Protein AF-A0A9K3KE84-F1 (afdb_monomer)

Radius of gyration: 31.52 Å; Cα contacts (8 Å, |Δi|>4): 510; chains: 1; bounding box: 80×96×84 Å

Solvent-accessible surface area (backbone atoms only — not comparable to full-atom values): 30213 Å² total; per-residue (Å²): 126,80,74,64,60,63,57,52,57,54,54,52,56,55,35,47,60,60,49,49,62,55,56,64,61,73,74,68,78,82,74,82,81,78,76,95,80,86,89,84,88,90,78,88,81,86,84,89,81,88,85,86,83,90,85,88,86,82,88,86,87,84,90,86,82,88,80,80,94,73,93,71,86,82,78,82,76,84,74,85,70,86,84,81,71,75,58,70,30,80,34,66,68,38,42,52,53,37,53,50,52,53,48,35,59,74,76,65,41,34,56,58,88,81,36,72,68,53,48,49,52,52,51,47,46,70,77,39,61,56,49,81,85,57,87,55,60,36,65,56,53,35,48,58,54,45,43,65,49,41,40,56,47,47,45,51,48,52,54,71,36,50,47,97,55,44,64,79,57,62,68,24,45,60,39,10,60,81,49,35,41,69,25,38,27,49,44,60,13,38,32,26,71,66,52,83,68,48,45,39,87,77,41,55,70,60,46,48,62,47,56,62,26,56,68,52,25,45,51,50,32,49,53,50,48,47,46,46,67,52,37,49,48,64,59,23,67,75,49,91,43,40,63,59,55,50,53,54,42,51,55,46,32,64,49,31,26,64,53,33,43,48,52,53,36,52,50,51,46,30,52,52,48,29,72,42,36,32,58,53,42,39,39,44,75,46,85,56,63,69,57,23,46,51,52,18,60,57,22,57,79,35,69,59,46,30,52,25,44,46,64,40,67,52,72,67,56,43,69,90,82,91,81,87,74,88,86,77,78,86,72,89,79,93,78,90,89,88,82,85,87,84,86,90,76,89,82,90,75,90,82,80,88,80,86,83,81,79,87,76,83,80,76,87,67,78,51,72,65,59,51,42,55,51,20,53,56,51,29,34,53,46,39,49,50,45,65,78,37,41,72,65,66,27,40,49,74,43,75,53,77,102,44,100,53,79,49,72,44,77,41,29,60,45,58,28,49,61,60,14,76,71,43,89,86,38,57,29,36,63,38,69,62,46,52,62,68,49,48,85,68,43,48,85,91,46,46,68,61,44,52,52,24,51,52,49,21,50,56,23,47,51,50,23,37,48,39,16,56,66,35,60,48,28,67,80,36,95,94,43,28,70,70,51,29,52,55,33,40,59,52,24,49,56,24,48,50,48,22,33,52,20,45,50,52,44,33,60,63,60,70,108

Organism: NCBI:txid303405

Structure (mmCIF, N/CA/C/O backbone):
data_AF-A0A9K3KE84-F1
#
_entry.id   AF-A0A9K3KE84-F1
#
loop_
_atom_site.group_PDB
_atom_site.id
_atom_site.type_symbol
_atom_site.label_atom_id
_atom_site.label_alt_id
_atom_site.label_comp_id
_atom_site.label_asym_id
_atom_site.label_entity_id
_atom_site.label_seq_id
_atom_site.pdbx_PDB_ins_code
_atom_site.Cartn_x
_atom_site.Cartn_y
_atom_site.Cartn_z
_atom_site.occupancy
_atom_site.B_iso_or_equiv
_atom_site.auth_seq_id
_atom_site.auth_comp_id
_atom_site.auth_asym_id
_atom_site.auth_atom_id
_atom_site.pdbx_PDB_model_num
ATOM 1 N N . MET A 1 1 ? -5.519 32.255 17.630 1.00 37.88 1 MET A N 1
ATOM 2 C CA . MET A 1 1 ? -6.638 31.745 16.799 1.00 37.88 1 MET A CA 1
ATOM 3 C C . MET A 1 1 ? -6.277 31.417 15.342 1.00 37.88 1 MET A C 1
ATOM 5 O O . MET A 1 1 ? -6.951 30.573 14.781 1.00 37.88 1 MET A O 1
ATOM 9 N N . ARG A 1 2 ? -5.226 31.980 14.713 1.00 29.08 2 ARG A N 1
ATOM 10 C CA . ARG A 1 2 ? -4.858 31.643 13.310 1.00 29.08 2 ARG A CA 1
ATOM 11 C C . ARG A 1 2 ? -3.922 30.432 13.128 1.00 29.08 2 ARG A C 1
ATOM 13 O O . ARG A 1 2 ? -3.752 29.960 12.013 1.00 29.08 2 ARG A O 1
ATOM 20 N N . THR A 1 3 ? -3.339 29.910 14.204 1.00 30.45 3 THR A N 1
ATOM 21 C CA . THR A 1 3 ? -2.412 28.762 14.171 1.00 30.45 3 THR A CA 1
ATOM 22 C C . THR A 1 3 ? -3.117 27.404 14.268 1.00 30.45 3 THR A C 1
ATOM 24 O O . THR A 1 3 ? -2.550 26.400 13.858 1.00 30.45 3 THR A O 1
ATOM 27 N N . LEU A 1 4 ? -4.371 27.375 14.738 1.00 30.44 4 LEU A N 1
ATOM 28 C CA . LEU A 1 4 ? -5.163 26.146 14.879 1.00 30.44 4 LEU A CA 1
ATOM 29 C C . LEU A 1 4 ? -5.843 25.707 13.567 1.00 30.44 4 LEU A C 1
ATOM 31 O O . LEU A 1 4 ? -6.110 24.524 13.397 1.00 30.44 4 LEU A O 1
ATOM 35 N N . SER A 1 5 ? -6.053 26.607 12.593 1.00 30.20 5 SER A N 1
ATOM 36 C CA . SER A 1 5 ? -6.709 26.226 11.326 1.00 30.20 5 SER A CA 1
ATOM 37 C C . SER A 1 5 ? -5.776 25.524 10.331 1.00 30.20 5 SER A C 1
ATOM 39 O O . SER A 1 5 ? -6.245 24.790 9.469 1.00 30.20 5 SER A O 1
ATOM 41 N N . LYS A 1 6 ? -4.452 25.703 10.446 1.00 31.97 6 LYS A N 1
ATOM 42 C CA . LYS A 1 6 ? -3.482 25.060 9.539 1.00 31.97 6 LYS A CA 1
ATOM 43 C C . LYS A 1 6 ? -3.191 23.599 9.897 1.00 31.97 6 LYS A C 1
ATOM 45 O O . LYS A 1 6 ? -2.859 22.832 9.003 1.00 31.97 6 LYS A O 1
ATOM 50 N N . ILE A 1 7 ? -3.356 23.213 11.164 1.00 33.41 7 ILE A N 1
ATOM 51 C CA . ILE A 1 7 ? -3.200 21.819 11.620 1.00 33.41 7 ILE A CA 1
ATOM 52 C C . ILE A 1 7 ? -4.437 20.989 11.225 1.00 33.41 7 ILE A C 1
ATOM 54 O O . ILE A 1 7 ? -4.293 19.855 10.780 1.00 33.41 7 ILE A O 1
ATOM 58 N N . SER A 1 8 ? -5.630 21.598 11.258 1.00 32.12 8 SER A N 1
ATOM 59 C CA . SER A 1 8 ? -6.890 20.989 10.798 1.00 32.12 8 SER A CA 1
ATOM 60 C C . SER A 1 8 ? -6.838 20.530 9.328 1.00 32.12 8 SER A C 1
ATOM 62 O O . SER A 1 8 ? -7.208 19.401 9.012 1.00 32.12 8 SER A O 1
ATOM 64 N N . ASN A 1 9 ? -6.274 21.348 8.432 1.00 30.16 9 ASN A N 1
ATOM 65 C CA . ASN A 1 9 ? -6.254 21.039 6.996 1.00 30.16 9 ASN A CA 1
ATOM 66 C C . ASN A 1 9 ? -5.292 19.901 6.605 1.00 30.16 9 ASN A C 1
ATOM 68 O O . ASN A 1 9 ? -5.507 19.249 5.586 1.00 30.16 9 ASN A O 1
ATOM 72 N N . VAL A 1 10 ? -4.243 19.644 7.396 1.00 32.69 10 VAL A N 1
ATOM 73 C CA . VAL A 1 10 ? -3.303 18.535 7.141 1.00 32.69 10 VAL A CA 1
ATOM 74 C C . VAL A 1 10 ? -3.884 17.210 7.645 1.00 32.69 10 VAL A C 1
ATOM 76 O O . VAL A 1 10 ? -3.795 16.208 6.938 1.00 32.69 10 VAL A O 1
ATOM 79 N N . SER A 1 11 ? -4.565 17.215 8.798 1.00 31.92 11 SER A N 1
ATOM 80 C CA . SER A 1 11 ? -5.307 16.045 9.291 1.00 31.92 11 SER A CA 1
ATOM 81 C C . SER A 1 11 ? -6.459 15.649 8.359 1.00 31.92 11 SER A C 1
ATOM 83 O O . SER A 1 11 ? -6.667 14.462 8.123 1.00 31.92 11 SER A O 1
ATOM 85 N N . LEU A 1 12 ? -7.153 16.624 7.757 1.00 29.80 12 LEU A N 1
ATOM 86 C CA . LEU A 1 12 ? -8.255 16.367 6.822 1.00 29.80 12 LEU A CA 1
ATOM 87 C C . LEU A 1 12 ? -7.779 15.700 5.516 1.00 29.80 12 LEU A C 1
ATOM 89 O O . LEU A 1 12 ? -8.441 14.802 5.000 1.00 29.80 12 LEU A O 1
ATOM 93 N N . ALA A 1 13 ? -6.605 16.073 4.995 1.00 29.42 13 ALA A N 1
ATOM 94 C CA . ALA A 1 13 ? -6.049 15.472 3.779 1.00 29.42 13 ALA A CA 1
ATOM 95 C C . ALA A 1 13 ? -5.589 14.013 3.985 1.00 29.42 13 ALA A C 1
ATOM 97 O O . ALA A 1 13 ? -5.744 13.188 3.088 1.00 29.42 13 ALA A O 1
ATOM 98 N N . VAL A 1 14 ? -5.065 13.682 5.171 1.00 36.97 14 VAL A N 1
ATOM 99 C CA . VAL A 1 14 ? -4.601 12.327 5.526 1.00 36.97 14 VAL A CA 1
ATOM 100 C C . VAL A 1 14 ? -5.776 11.385 5.803 1.00 36.97 14 VAL A C 1
ATOM 102 O O . VAL A 1 14 ? -5.798 10.266 5.292 1.00 36.97 14 VAL A O 1
ATOM 105 N N . ALA A 1 15 ? -6.790 11.879 6.514 1.00 34.00 15 ALA A N 1
ATOM 106 C CA . ALA A 1 15 ? -8.076 11.215 6.690 1.00 34.00 15 ALA A CA 1
ATOM 107 C C . ALA A 1 15 ? -8.731 10.841 5.355 1.00 34.00 15 ALA A C 1
ATOM 109 O O . ALA A 1 15 ? -9.210 9.727 5.168 1.00 34.00 15 ALA A O 1
ATOM 110 N N . THR A 1 16 ? -8.698 11.769 4.395 1.00 34.75 16 THR A N 1
ATOM 111 C CA . THR A 1 16 ? -9.348 11.567 3.101 1.00 34.75 16 THR A CA 1
ATOM 112 C C . THR A 1 16 ? -8.695 10.423 2.329 1.00 34.75 16 THR A C 1
ATOM 114 O O . THR A 1 16 ? -9.419 9.647 1.732 1.00 34.75 16 THR A O 1
ATOM 117 N N . VAL A 1 17 ? -7.369 10.235 2.383 1.00 35.97 17 VAL A N 1
ATOM 118 C CA . VAL A 1 17 ? -6.687 9.155 1.637 1.00 35.97 17 VAL A CA 1
ATOM 119 C C . VAL A 1 17 ? -7.004 7.762 2.200 1.00 35.97 17 VAL A C 1
ATOM 121 O O . VAL A 1 17 ? -7.214 6.841 1.416 1.00 35.97 17 VAL A O 1
ATOM 124 N N . GLY A 1 18 ? -7.098 7.601 3.525 1.00 32.59 18 GLY A N 1
ATOM 125 C CA . GLY A 1 18 ? -7.510 6.333 4.148 1.00 32.59 18 GLY A CA 1
ATOM 126 C C . GLY A 1 18 ? -8.988 6.003 3.899 1.00 32.59 18 GLY A C 1
ATOM 127 O O . GLY A 1 18 ? -9.328 4.876 3.536 1.00 32.59 18 GLY A O 1
ATOM 128 N N . THR A 1 19 ? -9.863 7.007 3.999 1.00 39.28 19 THR A N 1
ATOM 129 C CA . THR A 1 19 ? -11.312 6.841 3.809 1.00 39.28 19 THR A CA 1
ATOM 130 C C . THR A 1 19 ? -11.703 6.678 2.334 1.00 39.28 19 THR A C 1
ATOM 132 O O . THR A 1 19 ? -12.632 5.927 2.040 1.00 39.28 19 THR A O 1
ATOM 135 N N . PHE A 1 20 ? -10.974 7.283 1.381 1.00 31.28 20 P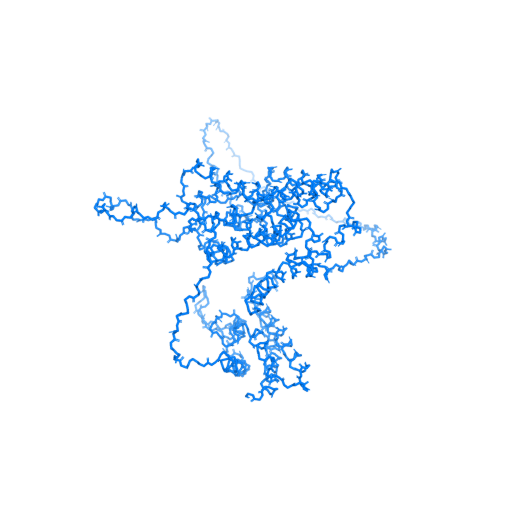HE A N 1
ATOM 136 C CA . PHE A 1 20 ? -11.252 7.139 -0.061 1.00 31.28 20 PHE A CA 1
ATOM 137 C C . PHE A 1 20 ? -11.111 5.687 -0.537 1.00 31.28 20 PHE A C 1
ATOM 139 O O . PHE A 1 20 ? -11.930 5.213 -1.324 1.00 31.28 20 PHE A O 1
ATOM 146 N N . PHE A 1 21 ? -10.113 4.952 -0.027 1.00 35.81 21 PHE A N 1
ATOM 147 C CA . PHE A 1 21 ? -9.922 3.539 -0.376 1.00 35.81 21 PHE A CA 1
ATOM 148 C C . PHE A 1 21 ? -10.998 2.625 0.238 1.00 35.81 21 PHE A C 1
ATOM 150 O O . PHE A 1 21 ? -11.385 1.646 -0.398 1.00 35.81 21 PHE A O 1
ATOM 157 N N . CYS A 1 22 ? -11.547 2.966 1.412 1.00 36.41 22 CYS A N 1
ATOM 158 C CA . CYS A 1 22 ? -12.711 2.268 1.976 1.00 36.41 22 CYS A CA 1
ATOM 159 C C . CYS A 1 22 ? -14.011 2.574 1.206 1.00 36.41 22 CYS A C 1
ATOM 161 O O . CYS A 1 22 ? -14.779 1.655 0.923 1.00 36.41 22 CYS A O 1
ATOM 163 N N . TYR A 1 23 ? -14.239 3.832 0.809 1.00 33.09 23 TYR A N 1
ATOM 164 C CA . TYR A 1 23 ? -15.449 4.263 0.090 1.00 33.09 23 TYR A CA 1
ATOM 165 C C . TYR A 1 23 ? -15.571 3.645 -1.316 1.00 33.09 23 TYR A C 1
ATOM 167 O O . TYR A 1 23 ? -16.665 3.297 -1.770 1.00 33.09 23 TYR A O 1
ATOM 175 N N . GLN A 1 24 ? -14.445 3.442 -2.008 1.00 29.22 24 GLN A N 1
ATOM 176 C CA . GLN A 1 24 ? -14.462 2.850 -3.348 1.00 29.22 24 GLN A CA 1
ATOM 177 C C . GLN A 1 24 ? -14.726 1.330 -3.337 1.00 29.22 24 GLN A C 1
ATOM 179 O O . GLN A 1 24 ? -15.193 0.788 -4.336 1.00 29.22 24 GLN A O 1
ATOM 184 N N . SER A 1 25 ? -14.506 0.652 -2.202 1.00 35.91 25 SER A N 1
ATOM 185 C CA . SER A 1 25 ? -14.792 -0.782 -2.030 1.00 35.91 25 SER A CA 1
ATOM 186 C C . SER A 1 25 ? -16.273 -1.063 -1.723 1.00 35.91 25 SER A C 1
ATOM 188 O O . SER A 1 25 ? -16.833 -2.054 -2.187 1.00 35.91 25 SER A O 1
ATOM 190 N N . SER A 1 26 ? -16.954 -0.164 -1.005 1.00 30.59 26 SER A N 1
ATOM 191 C CA . SER A 1 26 ? -18.373 -0.314 -0.641 1.00 30.59 26 SER A CA 1
ATOM 192 C C . SER A 1 26 ? -19.356 0.034 -1.768 1.00 30.59 26 SER A C 1
ATOM 194 O O . SER A 1 26 ? -20.533 -0.311 -1.678 1.00 30.59 26 SER A O 1
ATOM 196 N N . SER A 1 27 ? -18.887 0.648 -2.859 1.00 29.38 27 SER A N 1
ATOM 197 C CA . SER A 1 27 ? -19.747 1.126 -3.956 1.00 29.38 27 SER A CA 1
ATOM 198 C C . SER A 1 27 ? -19.943 0.128 -5.115 1.00 29.38 27 SER A C 1
ATOM 200 O O . SER A 1 27 ? -20.751 0.384 -6.005 1.00 29.38 27 SER A O 1
ATOM 202 N N . HIS A 1 28 ? -19.269 -1.031 -5.121 1.00 31.47 28 HIS A N 1
ATOM 203 C CA . HIS A 1 28 ? -19.409 -2.042 -6.184 1.00 31.47 28 HIS A CA 1
ATOM 204 C C . HIS A 1 28 ? -19.453 -3.483 -5.651 1.00 31.47 28 HIS A C 1
ATOM 206 O O . HIS A 1 28 ? -18.651 -4.332 -6.027 1.00 31.47 28 HIS A O 1
ATOM 212 N N . ALA A 1 29 ? -20.451 -3.793 -4.823 1.00 27.16 29 ALA A N 1
ATOM 213 C CA . ALA A 1 29 ? -20.905 -5.168 -4.610 1.00 27.16 29 ALA A CA 1
ATOM 214 C C . ALA A 1 29 ? -22.201 -5.413 -5.403 1.00 27.16 29 ALA A C 1
ATOM 216 O O . ALA A 1 29 ? -23.273 -5.606 -4.836 1.00 27.16 29 ALA A O 1
ATOM 217 N N . PHE A 1 30 ? -22.123 -5.379 -6.739 1.00 23.98 30 PHE A N 1
ATOM 218 C CA . PHE A 1 30 ? -23.207 -5.888 -7.582 1.00 23.98 30 PHE A CA 1
ATOM 219 C C . PHE A 1 30 ? -23.086 -7.413 -7.623 1.00 23.98 30 PHE A C 1
ATOM 221 O O . PHE A 1 30 ? -22.298 -7.972 -8.383 1.00 23.98 30 PHE A O 1
ATOM 228 N N . VAL A 1 31 ? -23.827 -8.088 -6.748 1.00 25.83 31 VAL A N 1
ATOM 229 C CA . VAL A 1 31 ? -24.019 -9.540 -6.781 1.00 25.83 31 VAL A CA 1
ATOM 230 C C . VAL A 1 31 ? -24.992 -9.851 -7.923 1.00 25.83 31 VAL A C 1
ATOM 232 O O . VAL A 1 31 ? -26.165 -9.491 -7.807 1.00 25.83 31 VAL A O 1
ATOM 235 N N . PRO A 1 32 ? -24.597 -10.530 -9.020 1.00 26.36 32 PRO A N 1
ATOM 236 C CA . PRO A 1 32 ? -25.584 -11.064 -9.937 1.00 26.36 32 PRO A CA 1
ATOM 237 C C . PRO A 1 32 ? -26.190 -12.313 -9.293 1.00 26.36 32 PRO A C 1
ATOM 239 O O . PRO A 1 32 ? -25.582 -13.381 -9.214 1.00 26.36 32 PRO A O 1
ATOM 242 N N . MET A 1 33 ? -27.418 -12.153 -8.812 1.00 23.88 33 MET A N 1
ATOM 243 C CA . MET A 1 33 ? -28.319 -13.228 -8.425 1.00 23.88 33 MET A CA 1
ATOM 244 C C . MET A 1 33 ? -28.595 -14.104 -9.661 1.00 23.88 33 MET A C 1
ATOM 246 O O . MET A 1 33 ? -29.466 -13.798 -10.473 1.00 23.88 33 MET A O 1
ATOM 250 N N . MET A 1 34 ? -27.829 -15.185 -9.846 1.00 25.33 34 MET A N 1
ATOM 251 C CA . MET A 1 34 ? -28.146 -16.199 -10.853 1.00 25.33 34 MET A CA 1
ATOM 252 C C . MET A 1 34 ? -29.411 -16.953 -10.431 1.00 25.33 34 MET A C 1
ATOM 254 O O . MET A 1 34 ? -29.425 -17.725 -9.472 1.00 25.33 34 MET A O 1
ATOM 258 N N . SER A 1 35 ? -30.481 -16.706 -11.182 1.00 25.53 35 SER A N 1
ATOM 259 C CA . SER A 1 35 ? -31.732 -17.457 -11.160 1.00 25.53 35 SER A CA 1
ATOM 260 C C . SER A 1 35 ? -31.482 -18.948 -11.422 1.00 25.53 35 SER A C 1
ATOM 262 O O . SER A 1 35 ? -30.916 -19.337 -12.445 1.00 25.53 35 SER A O 1
ATOM 264 N N . ARG A 1 36 ? -31.947 -19.798 -10.497 1.00 29.69 36 ARG A N 1
ATOM 265 C CA . ARG A 1 36 ? -32.122 -21.246 -10.687 1.00 29.69 36 ARG A CA 1
ATOM 266 C C . ARG A 1 36 ? -33.195 -21.489 -11.753 1.00 29.69 36 ARG A C 1
ATOM 268 O O . ARG A 1 36 ? -34.368 -21.617 -11.424 1.00 29.69 36 ARG A O 1
ATOM 275 N N . SER A 1 37 ? -32.807 -21.554 -13.022 1.00 31.56 37 SER A N 1
ATOM 276 C CA . SER A 1 37 ? -33.655 -22.096 -14.097 1.00 31.56 37 SER A CA 1
ATOM 277 C C . SER A 1 37 ? -32.854 -22.345 -15.377 1.00 31.56 37 SER A C 1
ATOM 279 O O . SER A 1 37 ? -33.098 -21.724 -16.400 1.00 31.56 37 SER A O 1
ATOM 281 N N . SER A 1 38 ? -31.862 -23.237 -15.332 1.00 29.02 38 SER A N 1
ATOM 282 C CA . SER A 1 38 ? -31.307 -23.912 -16.525 1.00 29.02 38 SER A CA 1
ATOM 283 C C . SER A 1 38 ? -30.337 -25.002 -16.083 1.00 29.02 38 SER A C 1
ATOM 285 O O . SER A 1 38 ? -29.122 -24.881 -16.195 1.00 29.02 38 SER A O 1
ATOM 287 N N . LEU A 1 39 ? -30.887 -26.062 -15.500 1.00 28.23 39 LEU A N 1
ATOM 288 C CA . LEU A 1 39 ? -30.147 -27.278 -15.179 1.00 28.23 39 LEU A CA 1
ATOM 289 C C . LEU A 1 39 ? -31.036 -28.469 -15.526 1.00 28.23 39 LEU A C 1
ATOM 291 O O . LEU A 1 39 ? -31.408 -29.244 -14.664 1.00 28.23 39 LEU A O 1
ATOM 295 N N . GLU A 1 40 ? -31.440 -28.540 -16.795 1.00 32.03 40 GLU A N 1
ATOM 296 C CA . GLU A 1 40 ? -32.148 -29.678 -17.390 1.00 32.03 40 GLU A CA 1
ATOM 297 C C . GLU A 1 40 ? -32.159 -29.519 -18.919 1.00 32.03 40 GLU A C 1
ATOM 299 O O . GLU A 1 40 ? -33.047 -28.908 -19.503 1.00 32.03 40 GLU A O 1
ATOM 304 N N . SER A 1 41 ? -31.102 -29.988 -19.581 1.00 28.94 41 SER A N 1
ATOM 305 C CA . SER A 1 41 ? -31.148 -30.576 -20.932 1.00 28.94 41 SER A CA 1
ATOM 306 C C . SER A 1 41 ? -29.727 -30.776 -21.445 1.00 28.94 41 SER A C 1
ATOM 308 O O . SER A 1 41 ? -29.130 -29.885 -22.029 1.00 28.94 41 SER A O 1
ATOM 310 N N . MET A 1 42 ? -29.167 -31.960 -21.204 1.00 25.84 42 MET A N 1
ATOM 311 C CA . MET A 1 42 ? -28.240 -32.626 -22.129 1.00 25.84 42 MET A CA 1
ATOM 312 C C . MET A 1 42 ? -27.868 -33.988 -21.542 1.00 25.84 42 MET A C 1
ATOM 314 O O . MET A 1 42 ? -26.782 -34.219 -21.018 1.00 25.84 42 MET A O 1
ATOM 318 N N . THR A 1 43 ? -28.809 -34.923 -21.634 1.00 29.56 43 THR A N 1
ATOM 319 C CA . THR A 1 43 ? -28.533 -36.354 -21.533 1.00 29.56 43 THR A CA 1
ATOM 320 C C . THR A 1 43 ? -28.978 -37.031 -22.826 1.00 29.56 43 THR A C 1
ATOM 322 O O . THR A 1 43 ? -30.139 -36.962 -23.204 1.00 29.56 43 THR A O 1
ATOM 325 N N . ARG A 1 44 ? -28.014 -37.730 -23.450 1.00 26.45 44 ARG A N 1
ATOM 326 C CA . ARG A 1 44 ? -28.128 -38.731 -24.534 1.00 26.45 44 ARG A CA 1
ATOM 327 C C . ARG A 1 44 ? -28.672 -38.268 -25.893 1.00 26.45 44 ARG A C 1
ATOM 329 O O . ARG A 1 44 ? -29.824 -37.900 -26.009 1.00 26.45 44 ARG A O 1
ATOM 336 N N . THR A 1 45 ? -27.898 -38.539 -26.950 1.00 28.16 45 THR A N 1
ATOM 337 C CA . THR A 1 45 ? -27.960 -39.812 -27.708 1.00 28.16 45 THR A CA 1
ATOM 338 C C . THR A 1 45 ? -26.753 -39.970 -28.646 1.00 28.16 45 THR A C 1
ATOM 340 O O . THR A 1 45 ? -26.379 -39.032 -29.342 1.00 28.16 45 THR A O 1
ATOM 343 N N . LYS A 1 46 ? -26.160 -41.175 -28.674 1.00 30.19 46 LYS A N 1
ATOM 344 C CA . LYS A 1 46 ? -25.280 -41.676 -29.753 1.00 30.19 46 LYS A CA 1
ATOM 345 C C . LYS A 1 46 ? -26.085 -41.831 -31.056 1.00 30.19 46 LYS A C 1
ATOM 347 O O . LYS A 1 46 ? -27.290 -42.063 -30.978 1.00 30.19 46 LYS A O 1
ATOM 352 N N . PRO A 1 47 ? -25.403 -41.906 -32.210 1.00 33.69 47 PRO A N 1
ATOM 353 C CA . PRO A 1 47 ? -25.420 -43.202 -32.884 1.00 33.69 47 PRO A CA 1
ATOM 354 C C . PRO A 1 47 ? -24.065 -43.650 -33.445 1.00 33.69 47 PRO A C 1
ATOM 356 O O . PRO A 1 47 ? -23.152 -42.881 -33.723 1.00 33.69 47 PRO A O 1
ATOM 359 N N . SER A 1 48 ? -23.990 -44.967 -33.566 1.00 27.30 48 SER A N 1
ATOM 360 C CA . SER A 1 48 ? -22.999 -45.801 -34.228 1.00 27.30 48 SER A CA 1
ATOM 361 C C . SER A 1 48 ? -23.033 -45.679 -35.753 1.00 27.30 48 SER A C 1
ATOM 363 O O . SER A 1 48 ? -24.112 -45.740 -36.337 1.00 27.30 48 SER A O 1
ATOM 365 N N . SER A 1 49 ? -21.869 -45.705 -36.399 1.00 30.81 49 SER A N 1
ATOM 366 C CA . SER A 1 49 ? -21.671 -46.485 -37.627 1.00 30.81 49 SER A CA 1
ATOM 367 C C . SER A 1 49 ? -20.204 -46.903 -37.749 1.00 30.81 49 SER A C 1
ATOM 369 O O . SER A 1 49 ? -19.284 -46.127 -37.505 1.00 30.81 49 SER A O 1
ATOM 371 N N . LEU A 1 50 ? -20.034 -48.196 -38.012 1.00 28.53 50 LEU A N 1
ATOM 372 C CA . LEU A 1 50 ? -18.798 -48.866 -38.384 1.00 28.53 50 LEU A CA 1
ATOM 373 C C . LEU A 1 50 ? -18.502 -48.549 -39.846 1.00 28.53 50 LEU A C 1
ATOM 375 O O . LEU A 1 50 ? -19.393 -48.732 -40.667 1.00 28.53 50 LEU A O 1
ATOM 379 N N . GLU A 1 51 ? -17.253 -48.241 -40.178 1.00 31.50 51 GLU A N 1
ATOM 380 C CA . GLU A 1 51 ? -16.694 -48.640 -41.467 1.00 31.50 51 GLU A CA 1
ATOM 381 C C . GLU A 1 51 ? -15.217 -49.007 -41.308 1.00 31.50 51 GLU A C 1
ATOM 383 O O . GLU A 1 51 ? -14.440 -48.376 -40.594 1.00 31.50 51 GLU A O 1
ATOM 388 N N . 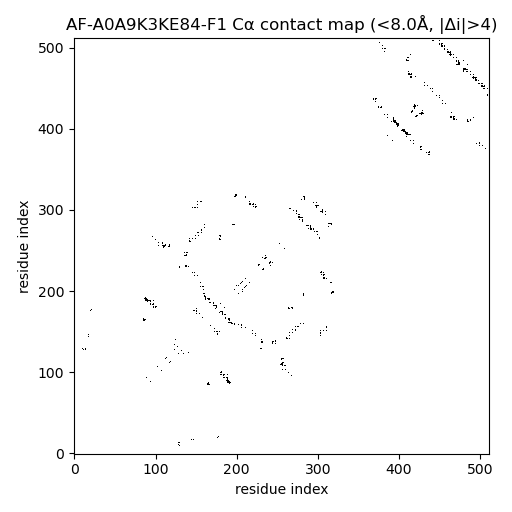THR A 1 52 ? -14.892 -50.134 -41.923 1.00 27.77 52 THR A N 1
ATOM 389 C CA . THR A 1 52 ? -13.633 -50.866 -41.885 1.00 27.77 52 THR A CA 1
ATOM 390 C C . THR A 1 52 ? -12.870 -50.562 -43.163 1.00 27.77 52 THR A C 1
ATOM 392 O O . THR A 1 52 ? -13.464 -50.644 -44.228 1.00 27.77 52 THR A O 1
ATOM 395 N N . TRP A 1 53 ? -11.561 -50.311 -43.090 1.00 27.81 53 TRP A N 1
ATOM 396 C CA . TRP A 1 53 ? -10.662 -50.536 -44.226 1.00 27.81 53 TRP A CA 1
ATOM 397 C C . TRP A 1 53 ? -9.300 -51.043 -43.747 1.00 27.81 53 TRP A C 1
ATOM 399 O O . TRP A 1 53 ? -8.574 -50.383 -43.006 1.00 27.81 53 TRP A O 1
ATOM 409 N N . HIS A 1 54 ? -8.986 -52.264 -44.180 1.00 28.48 54 HIS A N 1
ATOM 410 C CA . HIS A 1 54 ? -7.671 -52.887 -44.121 1.00 28.48 54 HIS A CA 1
ATOM 411 C C . HIS A 1 54 ? -6.746 -52.286 -45.188 1.00 28.48 54 HIS A C 1
ATOM 413 O O . HIS A 1 54 ? -7.158 -52.085 -46.327 1.00 28.48 54 HIS A O 1
ATOM 419 N N . GLY A 1 55 ? -5.470 -52.105 -44.845 1.00 28.25 55 GLY A N 1
ATOM 420 C CA . GLY A 1 55 ? -4.407 -51.749 -45.785 1.00 28.25 55 GLY A CA 1
ATOM 421 C C . GLY A 1 55 ? -3.048 -52.193 -45.255 1.00 28.25 55 GLY A C 1
ATOM 422 O O . GLY A 1 55 ? -2.361 -51.451 -44.566 1.00 28.25 55 GLY A O 1
ATOM 423 N N . GLN A 1 56 ? -2.701 -53.446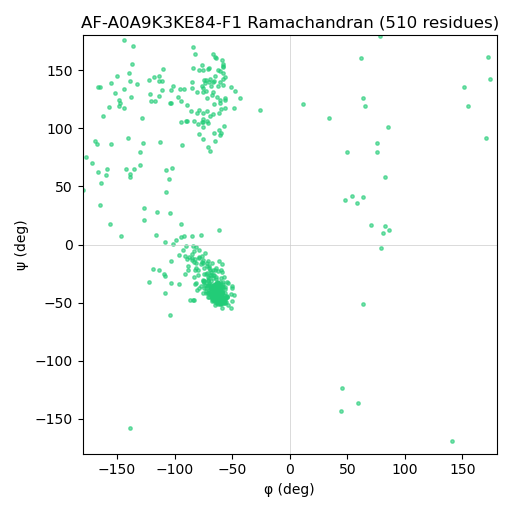 -45.537 1.00 27.98 56 GLN A N 1
ATOM 424 C CA . GLN A 1 56 ? -1.451 -54.113 -45.180 1.00 27.98 56 GLN A CA 1
ATOM 425 C C . GLN A 1 56 ? -0.373 -53.799 -46.234 1.00 27.98 56 GLN A C 1
ATOM 427 O O . GLN A 1 56 ? -0.632 -53.948 -47.425 1.00 27.98 56 GLN A O 1
ATOM 432 N N . SER A 1 57 ? 0.852 -53.467 -45.820 1.00 28.72 57 SER A N 1
ATOM 433 C CA . SER A 1 57 ? 2.057 -53.625 -46.647 1.00 28.72 57 SER A CA 1
ATOM 434 C C . SER A 1 57 ? 3.278 -53.889 -45.759 1.00 28.72 57 SER A C 1
ATOM 436 O O . SER A 1 57 ? 3.347 -53.441 -44.619 1.00 28.72 57 SER A O 1
ATOM 438 N N . ARG A 1 58 ? 4.183 -54.721 -46.270 1.00 28.06 58 ARG A N 1
ATOM 439 C CA . ARG A 1 58 ? 5.164 -55.573 -45.587 1.00 28.06 58 ARG A CA 1
ATOM 440 C C . ARG A 1 58 ? 6.609 -55.118 -45.854 1.00 28.06 58 ARG A C 1
ATOM 442 O O . ARG A 1 58 ? 6.935 -54.909 -47.012 1.00 28.06 58 ARG A O 1
ATOM 449 N N . TYR A 1 59 ? 7.438 -55.189 -44.796 1.00 27.48 59 TYR A N 1
ATOM 450 C CA . TYR A 1 59 ? 8.843 -55.680 -44.697 1.00 27.48 59 TYR A CA 1
ATOM 451 C C . TYR A 1 59 ? 9.999 -54.999 -45.493 1.00 27.48 59 TYR A C 1
ATOM 453 O O . TYR A 1 59 ? 9.729 -54.350 -46.494 1.00 27.48 59 TYR A O 1
ATOM 461 N N . PRO A 1 60 ? 11.299 -55.173 -45.104 1.00 41.66 60 PRO A N 1
ATOM 462 C CA . PRO A 1 60 ? 11.835 -56.204 -44.203 1.00 41.66 60 PRO A CA 1
ATOM 463 C C . PRO A 1 60 ? 12.851 -55.799 -43.116 1.00 41.66 60 PRO A C 1
ATOM 465 O O . PRO A 1 60 ? 13.385 -54.700 -43.025 1.00 41.66 60 PRO A O 1
ATOM 468 N N . ILE A 1 61 ? 13.065 -56.825 -42.295 1.00 29.34 61 ILE A N 1
ATOM 469 C CA . ILE A 1 61 ? 13.958 -57.031 -41.159 1.00 29.34 61 ILE A CA 1
ATOM 470 C C . ILE A 1 61 ? 15.431 -57.044 -41.594 1.00 29.34 61 ILE A C 1
ATOM 472 O O . ILE A 1 61 ? 15.781 -57.696 -42.575 1.00 29.34 61 ILE A O 1
ATOM 476 N N . GLY A 1 62 ? 16.297 -56.427 -40.784 1.00 27.42 62 GLY A N 1
ATOM 477 C CA . GLY A 1 62 ? 17.745 -56.639 -40.782 1.00 27.42 62 GLY A CA 1
ATOM 478 C C . GLY A 1 62 ? 18.226 -56.955 -39.364 1.00 27.42 62 GLY A C 1
ATOM 479 O O . GLY A 1 62 ? 18.204 -56.101 -38.485 1.00 27.42 62 GLY A O 1
ATOM 480 N N . SER A 1 63 ? 18.608 -58.209 -39.139 1.00 27.09 63 SER A N 1
ATOM 481 C CA . SER A 1 63 ? 19.158 -58.763 -37.898 1.00 27.09 63 SER A CA 1
ATOM 482 C C . SER A 1 63 ? 20.615 -58.355 -37.658 1.00 27.09 63 SER A C 1
ATOM 484 O O . SER A 1 63 ? 21.371 -58.324 -38.628 1.00 27.09 63 SER A O 1
ATOM 486 N N . SER A 1 64 ? 21.044 -58.237 -36.389 1.00 26.38 64 SER A N 1
ATOM 487 C CA . SER A 1 64 ? 22.173 -59.008 -35.809 1.00 26.38 64 SER A CA 1
ATOM 488 C C . SER A 1 64 ? 22.925 -58.284 -34.670 1.00 26.38 64 SER A C 1
ATOM 490 O O . SER A 1 64 ? 23.403 -57.173 -34.851 1.00 26.38 64 SER A O 1
ATOM 492 N N . LYS A 1 65 ? 23.196 -59.063 -33.605 1.00 30.22 65 LYS A N 1
ATOM 493 C CA . LYS A 1 65 ? 24.271 -58.971 -32.583 1.00 30.22 65 LYS A CA 1
ATOM 494 C C . LYS A 1 65 ? 24.073 -58.063 -31.358 1.00 30.22 65 LYS A C 1
ATOM 496 O O . LYS A 1 65 ? 24.374 -56.879 -31.366 1.00 30.22 65 LYS A O 1
ATOM 501 N N . VAL A 1 66 ? 23.733 -58.729 -30.252 1.00 32.91 66 VAL A N 1
ATOM 502 C CA . VAL A 1 66 ? 24.174 -58.387 -28.889 1.00 32.91 66 VAL A CA 1
ATOM 503 C C . VAL A 1 66 ? 25.639 -58.821 -28.734 1.00 32.91 66 VAL A C 1
ATOM 505 O O . VAL A 1 66 ? 25.981 -59.934 -29.145 1.00 32.91 66 VAL A O 1
ATOM 508 N N . PRO A 1 67 ? 26.497 -57.968 -28.151 1.00 34.25 67 PRO A N 1
ATOM 509 C CA . PRO A 1 67 ? 27.270 -58.433 -27.002 1.00 34.25 67 PRO A CA 1
ATOM 510 C C . PRO A 1 67 ? 27.379 -57.391 -25.871 1.00 34.25 67 PRO A C 1
ATOM 512 O O . PRO A 1 67 ? 27.601 -56.211 -26.102 1.00 34.25 67 PRO A O 1
ATOM 515 N N . THR A 1 68 ? 27.285 -57.918 -24.649 1.00 28.02 68 THR A N 1
ATOM 516 C CA . THR A 1 68 ? 28.114 -57.593 -23.475 1.00 28.02 68 THR A CA 1
ATOM 517 C C . THR A 1 68 ? 28.046 -56.189 -22.857 1.00 28.02 68 THR A C 1
ATOM 519 O O . THR A 1 68 ? 28.436 -55.180 -23.430 1.00 28.02 68 THR A O 1
ATOM 522 N N . GLN A 1 69 ? 27.632 -56.188 -21.585 1.00 36.00 69 GLN A N 1
ATOM 523 C CA . GLN A 1 69 ? 27.750 -55.104 -20.612 1.00 36.00 69 GLN A CA 1
ATOM 524 C C . GLN A 1 69 ? 29.130 -54.432 -20.642 1.00 36.00 69 GLN A C 1
ATOM 526 O O . GLN A 1 69 ? 30.152 -55.079 -20.425 1.00 36.00 69 GLN A O 1
ATOM 531 N N . THR A 1 70 ? 29.154 -53.112 -20.802 1.00 28.39 70 THR A N 1
ATOM 532 C CA . THR A 1 70 ? 30.204 -52.246 -20.257 1.00 28.39 70 THR A CA 1
ATOM 533 C C . THR A 1 70 ? 29.578 -50.897 -19.933 1.00 28.39 70 THR A C 1
ATOM 535 O O . THR A 1 70 ? 29.005 -50.223 -20.785 1.00 28.39 70 THR A O 1
ATOM 538 N N . THR A 1 71 ? 29.644 -50.560 -18.654 1.00 37.50 71 THR A N 1
ATOM 539 C CA . THR A 1 71 ? 29.229 -49.318 -18.013 1.00 37.50 71 THR A CA 1
ATOM 540 C C . THR A 1 71 ? 29.773 -48.097 -18.758 1.00 37.50 71 THR A C 1
ATOM 542 O O . THR A 1 71 ? 30.985 -47.904 -18.800 1.00 37.50 71 THR A O 1
ATOM 545 N N . MET A 1 72 ? 28.902 -47.239 -19.295 1.00 26.41 72 MET A N 1
ATOM 546 C CA . MET A 1 72 ? 29.272 -45.867 -19.646 1.00 26.41 72 MET A CA 1
ATOM 547 C C . MET A 1 72 ? 28.171 -44.885 -19.246 1.00 26.41 72 MET A C 1
ATOM 549 O O . MET A 1 72 ? 26.999 -45.062 -19.564 1.00 26.41 72 MET A O 1
ATOM 553 N N . LEU A 1 73 ? 28.620 -43.882 -18.489 1.00 29.69 73 LEU A N 1
ATOM 554 C CA . LEU A 1 73 ? 27.966 -42.642 -18.087 1.00 29.69 73 LEU A CA 1
ATOM 555 C C . LEU A 1 73 ? 26.871 -42.188 -19.071 1.00 29.69 73 LEU A C 1
ATOM 557 O O . LEU A 1 73 ? 27.168 -41.787 -20.195 1.00 29.69 73 LEU A O 1
ATOM 561 N N . PHE A 1 74 ? 25.617 -42.165 -18.621 1.00 26.59 74 PHE A N 1
ATOM 562 C CA . PHE A 1 74 ? 24.569 -41.424 -19.316 1.00 26.59 74 PHE A CA 1
ATOM 563 C C . PHE A 1 74 ? 24.764 -39.931 -19.042 1.00 26.59 74 PHE A C 1
ATOM 565 O O . PHE A 1 74 ? 24.412 -39.426 -17.978 1.00 26.59 74 PHE A O 1
ATOM 572 N N . ALA A 1 75 ? 25.344 -39.229 -20.014 1.00 31.06 75 ALA A N 1
ATOM 573 C CA . ALA A 1 75 ? 25.127 -37.803 -20.174 1.00 31.06 75 ALA A CA 1
ATOM 574 C C . ALA A 1 75 ? 23.656 -37.608 -20.563 1.00 31.06 75 ALA A C 1
ATOM 576 O O . ALA A 1 75 ? 23.226 -38.046 -21.629 1.00 31.06 75 ALA A O 1
ATOM 577 N N . THR A 1 76 ? 22.867 -37.009 -19.675 1.00 28.81 76 THR A N 1
ATOM 578 C CA . THR A 1 76 ? 21.465 -36.697 -19.949 1.00 28.81 76 THR A CA 1
ATOM 579 C C . THR A 1 76 ? 21.407 -35.556 -20.960 1.00 28.81 76 THR A C 1
ATOM 581 O O . THR A 1 76 ? 21.690 -34.399 -20.646 1.00 28.81 76 THR A O 1
ATOM 584 N N . GLU A 1 77 ? 21.075 -35.905 -22.197 1.00 31.19 77 GLU A N 1
ATOM 585 C CA . GLU A 1 77 ? 20.808 -34.986 -23.294 1.00 31.19 77 GLU A CA 1
ATOM 586 C C . GLU A 1 77 ? 19.615 -34.085 -22.925 1.00 31.19 77 GLU A C 1
ATOM 588 O O . GLU A 1 77 ? 18.543 -34.559 -22.540 1.00 31.19 77 GLU A O 1
ATOM 593 N N . LYS A 1 78 ? 19.818 -32.762 -22.982 1.00 28.00 78 LYS A N 1
ATOM 594 C CA . LYS A 1 78 ? 18.768 -31.760 -22.763 1.00 28.00 78 LYS A CA 1
ATOM 595 C C . LYS A 1 78 ? 17.740 -31.860 -23.890 1.00 28.00 78 LYS A C 1
ATOM 597 O O . LYS A 1 78 ? 17.890 -31.224 -24.929 1.00 28.00 78 LYS A O 1
ATOM 602 N N . GLY A 1 79 ? 16.659 -32.592 -23.644 1.00 27.92 79 GLY A N 1
ATOM 603 C CA . GLY A 1 79 ? 15.410 -32.392 -24.365 1.00 27.92 79 GLY A CA 1
ATOM 604 C C . GLY A 1 79 ? 14.909 -30.972 -24.105 1.00 27.92 79 GLY A C 1
ATOM 605 O O . GLY A 1 79 ? 14.575 -30.625 -22.970 1.00 27.92 79 GLY A O 1
ATOM 606 N N . GLN A 1 80 ? 14.899 -30.139 -25.147 1.00 33.47 80 GLN A N 1
ATOM 607 C CA . GLN A 1 80 ? 14.210 -28.853 -25.146 1.00 33.47 80 GLN A CA 1
ATOM 608 C C . GLN A 1 80 ? 12.714 -29.105 -24.940 1.00 33.47 80 GLN A C 1
ATOM 610 O O . GLN A 1 80 ? 11.988 -29.433 -25.875 1.00 33.47 80 GLN A O 1
ATOM 615 N N . ASN A 1 81 ? 12.261 -28.954 -23.698 1.00 29.31 81 ASN A N 1
ATOM 616 C CA . ASN A 1 81 ? 10.851 -28.796 -23.400 1.00 29.31 81 ASN A CA 1
ATOM 617 C C . ASN A 1 81 ? 10.457 -27.340 -23.647 1.00 29.31 81 ASN A C 1
ATOM 619 O O . ASN A 1 81 ? 11.113 -26.407 -23.185 1.00 29.31 81 ASN A O 1
ATOM 623 N N . ILE A 1 82 ? 9.360 -27.175 -24.377 1.00 41.78 82 ILE A N 1
ATOM 624 C CA . ILE A 1 82 ? 8.598 -25.938 -24.498 1.00 41.78 82 ILE A CA 1
ATOM 625 C C . ILE A 1 82 ? 8.126 -25.571 -23.077 1.00 41.78 82 ILE A C 1
ATOM 627 O O . ILE A 1 82 ? 7.146 -26.127 -22.585 1.00 41.78 82 ILE A O 1
ATOM 631 N N . GLU A 1 83 ? 8.854 -24.697 -22.371 1.00 36.41 83 GLU A N 1
ATOM 632 C CA . GLU A 1 83 ? 8.463 -24.212 -21.038 1.00 36.41 83 GLU A CA 1
ATOM 633 C C . GLU A 1 83 ? 7.330 -23.192 -21.177 1.00 36.41 83 GLU A C 1
ATOM 635 O O . GLU A 1 83 ? 7.545 -21.988 -21.303 1.00 36.41 83 GLU A O 1
ATOM 640 N N . ASN A 1 84 ? 6.101 -23.693 -21.127 1.00 49.88 84 ASN A N 1
ATOM 641 C CA . ASN A 1 84 ? 4.929 -22.900 -20.807 1.00 49.88 84 ASN A CA 1
ATOM 642 C C . ASN A 1 84 ? 4.402 -23.393 -19.450 1.00 49.88 84 ASN A C 1
ATOM 644 O O . ASN A 1 84 ? 3.587 -24.309 -19.390 1.00 49.88 84 ASN A O 1
ATOM 648 N N . SER A 1 85 ? 4.905 -22.833 -18.345 1.00 45.62 85 SER A N 1
ATOM 649 C CA . SER A 1 85 ? 4.289 -23.004 -17.023 1.00 45.62 85 SER A CA 1
ATOM 650 C C . SER A 1 85 ? 4.672 -21.867 -16.075 1.00 45.62 85 SER A C 1
ATOM 652 O O . SER A 1 85 ? 5.832 -21.667 -15.710 1.00 45.62 85 SER A O 1
ATOM 654 N N . SER A 1 86 ? 3.669 -21.119 -15.621 1.00 52.28 86 SER A N 1
ATOM 655 C CA . SER A 1 86 ? 3.750 -20.360 -14.378 1.00 52.28 86 SER A CA 1
ATOM 656 C C . SER A 1 86 ? 4.069 -21.342 -13.248 1.00 52.28 86 SER A C 1
ATOM 658 O O . SER A 1 86 ? 3.188 -22.080 -12.808 1.00 52.28 86 SER A O 1
ATOM 660 N N . ASN A 1 87 ? 5.323 -21.397 -12.803 1.00 59.62 87 ASN A N 1
ATOM 661 C CA . ASN A 1 87 ? 5.714 -22.230 -11.667 1.00 59.62 87 ASN A CA 1
ATOM 662 C C . ASN A 1 87 ? 5.144 -21.608 -10.384 1.00 59.62 87 ASN A C 1
ATOM 664 O O . ASN A 1 87 ? 5.802 -20.812 -9.715 1.00 59.62 87 ASN A O 1
ATOM 668 N N . LEU A 1 88 ? 3.883 -21.926 -10.087 1.00 71.06 88 LEU A N 1
ATOM 669 C CA . LEU A 1 88 ? 3.256 -21.662 -8.799 1.00 71.06 88 LEU A CA 1
ATOM 670 C C . LEU A 1 88 ? 4.062 -22.423 -7.740 1.00 71.06 88 LEU A C 1
ATOM 672 O O . LEU A 1 88 ? 4.222 -23.638 -7.848 1.00 71.06 88 LEU A O 1
ATOM 676 N N . SER A 1 89 ? 4.594 -21.720 -6.742 1.00 84.06 89 SER A N 1
ATOM 677 C CA . SER A 1 89 ? 5.279 -22.359 -5.617 1.00 84.06 89 SER A CA 1
ATOM 678 C C . SER A 1 89 ? 4.493 -22.136 -4.342 1.00 84.06 89 SER A C 1
ATOM 680 O O . SER A 1 89 ? 3.892 -21.081 -4.170 1.00 84.06 89 SER A O 1
ATOM 682 N N . PHE A 1 90 ? 4.510 -23.125 -3.455 1.00 92.12 90 PHE A N 1
ATOM 683 C CA . PHE A 1 90 ? 3.808 -23.057 -2.183 1.00 92.12 90 PHE A CA 1
ATOM 684 C C . PHE A 1 90 ? 4.799 -22.803 -1.047 1.00 92.12 90 PHE A C 1
ATOM 686 O O . PHE A 1 90 ? 5.717 -23.597 -0.837 1.00 92.12 90 PHE A O 1
ATOM 693 N N . ASN A 1 91 ? 4.614 -21.713 -0.304 1.00 94.19 91 ASN A N 1
ATOM 694 C CA . ASN A 1 91 ? 5.372 -21.427 0.908 1.00 94.19 91 ASN A CA 1
ATOM 695 C C . ASN A 1 91 ? 4.597 -21.929 2.142 1.00 94.19 91 ASN A C 1
ATOM 697 O O . ASN A 1 91 ? 3.631 -21.280 2.555 1.00 94.19 91 ASN A O 1
ATOM 701 N N . PRO A 1 92 ? 5.010 -23.052 2.763 1.00 94.44 92 PRO A N 1
ATOM 702 C CA . PRO A 1 92 ? 4.254 -23.665 3.851 1.00 94.44 92 PRO A CA 1
ATOM 703 C C . PRO A 1 92 ? 4.205 -22.811 5.120 1.00 94.44 92 PRO A C 1
ATOM 705 O O . PRO A 1 92 ? 3.232 -22.907 5.861 1.00 94.44 92 PRO A O 1
ATOM 708 N N . LEU A 1 93 ? 5.199 -21.946 5.360 1.00 93.81 93 LEU A N 1
ATOM 709 C CA . LEU A 1 93 ? 5.198 -21.050 6.517 1.00 93.81 93 LEU A CA 1
ATOM 710 C C . LEU A 1 93 ? 4.048 -20.041 6.420 1.00 93.81 93 LEU A C 1
ATOM 712 O O . LEU A 1 93 ? 3.240 -19.929 7.340 1.00 93.81 93 LEU A O 1
ATOM 716 N N . TYR A 1 94 ? 3.944 -19.336 5.290 1.00 96.12 94 TYR A N 1
ATOM 717 C CA . TYR A 1 94 ? 2.854 -18.381 5.083 1.00 96.12 94 TYR A CA 1
ATOM 718 C C . TYR A 1 94 ? 1.510 -19.080 4.879 1.00 96.12 94 TYR A C 1
ATOM 720 O O . TYR A 1 94 ? 0.504 -18.557 5.346 1.00 96.12 94 TYR A O 1
ATOM 728 N N . GLY A 1 95 ? 1.494 -20.283 4.293 1.00 96.50 95 GLY A N 1
ATOM 729 C CA . GLY A 1 95 ? 0.288 -21.106 4.205 1.00 96.50 95 GLY A CA 1
ATOM 730 C C . GLY A 1 95 ? -0.270 -21.474 5.584 1.00 96.50 95 GLY A C 1
ATOM 731 O O . GLY A 1 95 ? -1.470 -21.342 5.819 1.00 96.50 95 GLY A O 1
ATOM 732 N N . ALA A 1 96 ? 0.598 -21.864 6.524 1.00 96.62 96 ALA A N 1
ATOM 733 C CA . ALA A 1 96 ? 0.211 -22.153 7.903 1.00 96.62 96 ALA A CA 1
ATOM 734 C C . ALA A 1 96 ? -0.254 -20.895 8.654 1.00 96.62 96 ALA A C 1
ATOM 736 O O . ALA A 1 96 ? -1.284 -20.936 9.330 1.00 96.62 96 ALA A O 1
ATOM 737 N N . LEU A 1 97 ? 0.457 -19.769 8.508 1.00 96.25 97 LEU A N 1
ATOM 738 C CA . LEU A 1 97 ? 0.036 -18.485 9.083 1.00 96.25 97 LEU A CA 1
ATOM 739 C C . LEU A 1 97 ? -1.330 -18.050 8.541 1.00 96.25 97 LEU A C 1
ATOM 741 O O . LEU A 1 97 ? -2.186 -17.625 9.311 1.00 96.25 97 LEU A O 1
ATOM 745 N N . TRP A 1 98 ? -1.558 -18.196 7.236 1.00 97.50 98 TRP A N 1
ATOM 746 C CA . TRP A 1 98 ? -2.809 -17.819 6.581 1.00 97.50 98 TRP A CA 1
ATOM 747 C C . TRP A 1 98 ? -3.975 -18.690 7.050 1.00 97.50 98 TRP A C 1
ATOM 749 O O . TRP A 1 98 ? -5.016 -18.166 7.442 1.00 97.50 98 TRP A O 1
ATOM 759 N N . ALA A 1 99 ? -3.782 -20.012 7.099 1.00 97.25 99 ALA A N 1
ATOM 760 C CA . ALA A 1 99 ? -4.792 -20.935 7.607 1.00 97.25 99 ALA A CA 1
ATOM 761 C C . ALA A 1 99 ? -5.116 -20.668 9.085 1.00 97.25 99 ALA A C 1
ATOM 763 O O . ALA A 1 99 ? -6.283 -20.685 9.471 1.00 97.25 99 ALA A O 1
ATOM 764 N N . THR A 1 100 ? -4.100 -20.363 9.899 1.00 96.94 100 THR A N 1
ATOM 765 C CA . THR A 1 100 ? -4.275 -20.017 11.319 1.00 96.94 100 THR A CA 1
ATOM 766 C C . THR A 1 100 ? -5.035 -18.704 11.482 1.00 96.94 100 THR A C 1
ATOM 768 O O . THR A 1 100 ? -5.941 -18.626 12.305 1.00 96.94 100 THR A O 1
ATOM 771 N N . PHE A 1 101 ? -4.718 -17.687 10.677 1.00 97.44 101 PHE A N 1
ATOM 772 C CA . PHE A 1 101 ? -5.419 -16.404 10.697 1.00 97.44 101 PHE A CA 1
ATOM 773 C C . PHE A 1 101 ? -6.899 -16.551 10.320 1.00 97.44 101 PHE A C 1
ATOM 775 O O . PHE A 1 101 ? -7.768 -16.034 11.022 1.00 97.44 101 PHE A O 1
ATOM 782 N N . LEU A 1 102 ? -7.206 -17.316 9.266 1.00 95.81 102 LEU A N 1
ATOM 783 C CA . LEU A 1 102 ? -8.595 -17.596 8.899 1.00 95.81 102 LEU A CA 1
ATOM 784 C C . LEU A 1 102 ? -9.322 -18.406 9.970 1.00 95.81 102 LEU A C 1
ATOM 786 O O . LEU A 1 102 ? -10.449 -18.069 10.329 1.00 95.81 102 LEU A O 1
ATOM 790 N N . ALA A 1 103 ? -8.681 -19.447 10.508 1.00 96.81 103 ALA A N 1
ATOM 791 C CA . ALA A 1 103 ? -9.255 -20.230 11.593 1.00 96.81 103 ALA A CA 1
ATOM 792 C C . ALA A 1 103 ? -9.548 -19.345 12.813 1.00 96.81 103 ALA A C 1
ATOM 794 O O . ALA A 1 103 ? -10.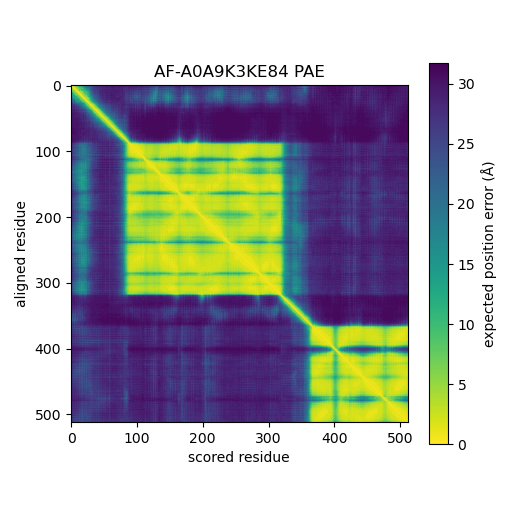620 -19.463 13.401 1.00 96.81 103 ALA A O 1
ATOM 795 N N . TYR A 1 104 ? -8.647 -18.415 13.148 1.00 97.19 104 TYR A N 1
ATOM 796 C CA . TYR A 1 104 ? -8.864 -17.433 14.204 1.00 97.19 104 TYR A CA 1
ATOM 797 C C . TYR A 1 104 ? -10.105 -16.575 13.942 1.00 97.19 104 TYR A C 1
ATOM 799 O O . TYR A 1 104 ? -11.008 -16.553 14.773 1.00 97.19 104 TYR A O 1
ATOM 807 N N . GLY A 1 105 ? -10.193 -15.929 12.776 1.00 93.88 105 GLY A N 1
ATOM 808 C CA . GLY A 1 105 ? -11.319 -15.051 12.441 1.00 93.88 105 GLY A CA 1
ATOM 809 C C . GLY A 1 105 ? -12.681 -15.760 12.396 1.00 93.88 105 GLY A C 1
ATOM 810 O O . GLY A 1 105 ? -13.704 -15.168 12.752 1.00 93.88 105 GLY A O 1
ATOM 811 N N . ILE A 1 106 ? -12.700 -17.030 11.983 1.00 92.25 106 ILE A N 1
ATOM 812 C CA . ILE A 1 106 ? -13.932 -17.819 11.857 1.00 92.25 106 ILE A CA 1
ATOM 813 C C . ILE A 1 106 ? -14.352 -18.418 13.204 1.00 92.25 106 ILE A C 1
ATOM 815 O O . ILE A 1 106 ? -15.523 -18.323 13.564 1.00 92.25 106 ILE A O 1
ATOM 819 N N . PHE A 1 107 ? -13.424 -19.034 13.942 1.00 94.69 107 PHE A N 1
ATOM 820 C CA . PHE A 1 107 ? -13.763 -19.893 15.084 1.00 94.69 107 PHE A CA 1
ATOM 821 C C . PHE A 1 107 ? -13.406 -19.314 16.455 1.00 94.69 107 PHE A C 1
ATOM 823 O O . PHE A 1 107 ? -14.013 -19.721 17.442 1.00 94.69 107 PHE A O 1
ATOM 830 N N . PHE A 1 108 ? -12.422 -18.415 16.544 1.00 95.06 108 PHE A N 1
ATOM 831 C CA . PHE A 1 108 ? -11.840 -18.011 17.832 1.00 95.06 108 PHE A CA 1
ATOM 832 C C . PHE A 1 108 ? -11.991 -16.524 18.155 1.00 95.06 108 PHE A C 1
ATOM 834 O O . PHE A 1 108 ? -11.892 -16.161 19.326 1.00 95.06 108 PHE A O 1
ATOM 841 N N . SER A 1 109 ? -12.211 -15.656 17.163 1.00 94.19 109 SER A N 1
ATOM 842 C CA . SER A 1 109 ? -12.406 -14.233 17.432 1.00 94.19 109 SER A CA 1
ATOM 843 C C . SER A 1 109 ? -13.784 -13.985 18.066 1.00 94.19 109 SER A C 1
ATOM 845 O O . SER A 1 109 ? -14.786 -14.510 17.561 1.00 94.19 109 SER A O 1
ATOM 847 N N . PRO A 1 110 ? -13.843 -13.209 19.164 1.00 91.88 110 PRO A N 1
ATOM 848 C CA . PRO A 1 110 ? -15.079 -12.894 19.868 1.00 91.88 110 PRO A CA 1
ATOM 849 C C . PRO A 1 110 ? -16.003 -12.026 19.011 1.00 91.88 110 PRO A C 1
ATOM 851 O O . PRO A 1 110 ? -15.561 -11.419 18.041 1.00 91.88 110 PRO A O 1
ATOM 854 N N . GLY A 1 111 ? -17.278 -11.952 19.391 1.00 88.56 111 GLY A N 1
ATOM 855 C CA . GLY A 1 111 ? -18.286 -11.154 18.691 1.00 88.56 111 GLY A CA 1
ATOM 856 C C . GLY A 1 111 ? -18.821 -11.807 17.413 1.00 88.56 111 GLY A C 1
ATOM 857 O O . GLY A 1 111 ? -18.419 -12.906 17.022 1.00 88.56 111 GLY A O 1
ATOM 858 N N . GLU A 1 112 ? -19.743 -11.113 16.752 1.00 83.69 112 GLU A N 1
ATOM 859 C CA . GLU A 1 112 ? -20.327 -11.518 15.470 1.00 83.69 112 GLU A CA 1
ATOM 860 C C . GLU A 1 112 ? -19.844 -10.593 14.346 1.00 83.69 112 GLU A C 1
ATOM 862 O O . GLU A 1 112 ? -19.500 -9.437 14.579 1.00 83.69 112 GLU A O 1
ATOM 867 N N . MET A 1 113 ? -19.769 -11.109 13.115 1.00 67.94 113 MET A N 1
ATOM 868 C CA . MET A 1 113 ? -19.378 -10.288 11.963 1.00 67.94 113 MET A CA 1
ATOM 869 C C . MET A 1 113 ? -20.452 -9.236 11.682 1.00 67.94 113 MET A C 1
ATOM 871 O O . MET A 1 113 ? -21.614 -9.596 11.521 1.00 67.94 113 MET A O 1
ATOM 875 N N . LEU A 1 114 ? -20.036 -7.975 11.525 1.00 69.50 114 LEU A N 1
ATOM 876 C CA . LEU A 1 114 ? -20.914 -6.856 11.153 1.00 69.50 114 LEU A CA 1
ATOM 877 C C . LEU A 1 114 ? -22.078 -6.634 12.134 1.00 69.50 114 LEU A C 1
ATOM 879 O O . LEU A 1 114 ? -23.170 -6.239 11.725 1.00 69.50 114 LEU A O 1
ATOM 883 N N . ASP A 1 115 ? -21.847 -6.855 13.431 1.00 85.31 115 ASP A N 1
ATOM 884 C CA . ASP A 1 115 ? -22.776 -6.383 14.458 1.00 85.31 115 ASP A CA 1
ATOM 885 C C . ASP A 1 115 ? -22.951 -4.849 14.361 1.00 85.31 115 ASP A C 1
ATOM 887 O O . ASP A 1 115 ? -22.087 -4.115 13.863 1.00 85.31 115 ASP A O 1
ATOM 891 N N . ALA A 1 116 ? -24.082 -4.342 14.846 1.00 83.56 116 ALA A N 1
ATOM 892 C CA . ALA A 1 116 ? -24.374 -2.918 14.916 1.00 83.56 116 ALA A CA 1
ATOM 893 C C . ALA A 1 116 ? -23.281 -2.142 15.672 1.00 83.56 116 ALA A C 1
ATOM 895 O O . ALA A 1 116 ? -22.997 -0.995 15.324 1.00 83.56 116 ALA A O 1
ATOM 896 N N . SER A 1 117 ? -22.637 -2.761 16.672 1.00 84.69 117 SER A N 1
ATOM 897 C CA . SER A 1 117 ? -21.508 -2.159 17.391 1.00 84.69 117 SER A CA 1
ATOM 898 C C . SER A 1 117 ? -20.267 -1.972 16.506 1.00 84.69 117 SER A C 1
ATOM 900 O O . SER A 1 117 ? -19.706 -0.875 16.477 1.00 84.69 117 SER A O 1
ATOM 902 N N . ASP A 1 118 ? -19.889 -2.989 15.727 1.00 87.12 118 ASP A N 1
ATOM 903 C CA . ASP A 1 118 ? -18.769 -2.940 14.777 1.00 87.12 118 ASP A CA 1
ATOM 904 C C . ASP A 1 118 ? -19.050 -1.947 13.638 1.00 87.12 118 ASP A C 1
ATOM 906 O O . ASP A 1 118 ? -18.180 -1.158 13.264 1.00 87.12 118 ASP A O 1
ATOM 910 N N . THR A 1 119 ? -20.285 -1.927 13.129 1.00 87.56 119 THR A N 1
ATOM 911 C CA . THR A 1 119 ? -20.714 -0.971 12.094 1.00 87.56 119 THR A CA 1
ATOM 912 C C . THR A 1 119 ? -20.623 0.464 12.608 1.00 87.56 119 THR A C 1
ATOM 914 O O . THR A 1 119 ? -20.035 1.319 11.947 1.00 87.56 119 THR A O 1
ATOM 917 N N . LYS A 1 120 ? -21.104 0.718 13.831 1.00 88.94 120 LYS A N 1
ATOM 918 C CA . LYS A 1 120 ? -20.992 2.028 14.481 1.00 88.94 120 LYS A CA 1
ATOM 919 C C . LYS A 1 120 ? -19.534 2.444 14.670 1.00 88.94 120 LYS A C 1
ATOM 921 O O . LYS A 1 120 ? -19.209 3.606 14.461 1.00 88.94 120 LYS A O 1
ATOM 926 N N . LEU A 1 121 ? -18.650 1.517 15.040 1.00 89.00 121 LEU A N 1
ATOM 927 C CA . LEU A 1 121 ? -17.228 1.810 15.221 1.00 89.00 121 LEU A CA 1
ATOM 928 C C . LEU A 1 121 ? -16.574 2.273 13.909 1.00 89.00 121 LEU A C 1
ATOM 930 O O . LEU A 1 121 ? -15.809 3.239 13.907 1.00 89.00 121 LEU A O 1
ATOM 934 N N . ILE A 1 122 ? -16.920 1.628 12.790 1.00 87.94 122 ILE A N 1
ATOM 935 C CA . ILE A 1 122 ? -16.481 2.030 11.446 1.00 87.94 122 ILE A CA 1
ATOM 936 C C . ILE A 1 122 ? -17.065 3.398 11.070 1.00 87.94 122 ILE A C 1
ATOM 938 O O . ILE A 1 122 ? -16.330 4.269 10.609 1.00 87.94 122 ILE A O 1
ATOM 942 N N . GLU A 1 123 ? -18.360 3.623 11.295 1.00 89.56 123 GLU A N 1
ATOM 943 C CA . GLU A 1 123 ? -19.003 4.916 11.031 1.00 89.56 123 GLU A CA 1
ATOM 944 C C . GLU A 1 123 ? -18.359 6.051 11.835 1.00 89.56 123 GLU A C 1
ATOM 946 O O . GLU A 1 123 ? -18.116 7.129 11.292 1.00 89.56 123 GLU A O 1
ATOM 951 N N . THR A 1 124 ? -18.017 5.811 13.105 1.00 88.75 124 THR A N 1
ATOM 952 C CA . THR A 1 124 ? -17.303 6.786 13.937 1.00 88.75 124 THR A CA 1
ATOM 953 C C . THR A 1 124 ? -15.897 7.058 13.401 1.00 88.75 124 THR A C 1
ATOM 955 O O . THR A 1 124 ? -15.506 8.218 13.325 1.00 88.75 124 THR A O 1
ATOM 958 N N . LEU A 1 125 ? -15.156 6.034 12.960 1.00 88.31 125 LEU A N 1
ATOM 959 C CA . LEU A 1 125 ? -13.828 6.211 12.349 1.00 88.31 125 LEU A CA 1
ATOM 960 C C . LEU A 1 125 ? -13.889 7.039 11.058 1.00 88.31 125 LEU A C 1
ATOM 962 O O . LEU A 1 125 ? -12.984 7.822 10.777 1.00 88.31 125 LEU A O 1
ATOM 966 N N . ILE A 1 126 ? -14.959 6.877 10.278 1.00 86.75 126 ILE A N 1
ATOM 967 C CA . ILE A 1 126 ? -15.199 7.647 9.053 1.00 86.75 126 ILE A CA 1
ATOM 968 C C . ILE A 1 126 ? -15.601 9.092 9.384 1.00 86.75 126 ILE A C 1
ATOM 970 O O . ILE A 1 126 ? -15.140 10.022 8.721 1.00 86.75 126 ILE A O 1
ATOM 974 N N . GLY A 1 127 ? -16.458 9.283 10.391 1.00 87.12 127 GLY A N 1
ATOM 975 C CA . GLY A 1 127 ? -16.973 10.591 10.802 1.00 87.12 127 GLY A CA 1
ATOM 976 C C . GLY A 1 127 ? -15.966 11.454 11.570 1.00 87.12 127 GLY A C 1
ATOM 977 O O . GLY A 1 127 ? -15.992 12.677 11.437 1.00 87.12 127 GLY A O 1
ATOM 978 N N . ASP A 1 128 ? -15.062 10.836 12.331 1.00 84.81 128 ASP A N 1
ATOM 979 C CA . ASP A 1 128 ? -13.964 11.492 13.047 1.00 84.81 128 ASP A CA 1
ATOM 980 C C . ASP A 1 128 ? -12.626 10.781 12.773 1.00 84.81 128 ASP A C 1
ATOM 982 O O . ASP A 1 128 ? -12.105 10.022 13.598 1.00 84.81 128 ASP A O 1
ATOM 986 N N . PRO A 1 129 ? -12.008 11.060 11.617 1.00 81.25 129 PRO A N 1
ATOM 987 C CA . PRO A 1 129 ? -10.786 10.384 11.197 1.00 81.25 129 PRO A CA 1
ATOM 988 C C . PRO A 1 129 ? -9.540 10.837 11.973 1.00 81.25 129 PRO A C 1
ATOM 990 O O . PRO A 1 129 ? -8.460 10.271 11.811 1.00 81.25 129 PRO A O 1
ATOM 993 N N . SER A 1 130 ? -9.666 11.864 12.817 1.00 81.56 130 SER A N 1
ATOM 994 C CA . SER A 1 130 ? -8.617 12.293 13.744 1.00 81.56 130 SER A CA 1
ATOM 995 C C . SER A 1 130 ? -8.774 11.719 15.151 1.00 81.56 130 SER A C 1
ATOM 997 O O . SER A 1 130 ? -7.862 11.905 15.955 1.00 81.56 130 SER A O 1
ATOM 999 N N . ASN A 1 131 ? -9.901 11.060 15.449 1.00 84.50 131 ASN A N 1
ATOM 1000 C CA . ASN A 1 131 ? -10.336 10.740 16.811 1.00 84.50 131 ASN A CA 1
ATOM 1001 C C . ASN A 1 131 ? -10.260 11.963 17.749 1.00 84.50 131 ASN A C 1
ATOM 1003 O O . ASN A 1 131 ? -9.845 11.859 18.904 1.00 84.50 131 ASN A O 1
ATOM 1007 N N . ALA A 1 132 ? -10.605 13.146 17.233 1.00 81.44 132 ALA A N 1
ATOM 1008 C CA . ALA A 1 132 ? -10.563 14.398 17.979 1.00 81.44 132 ALA A CA 1
ATOM 1009 C C . ALA A 1 132 ? -11.592 14.434 19.117 1.00 81.44 132 ALA A C 1
ATOM 1011 O O . ALA A 1 132 ? -11.351 15.086 20.134 1.00 81.44 132 ALA A O 1
ATOM 1012 N N . ASN A 1 133 ? -12.712 13.726 18.960 1.00 80.94 133 ASN A N 1
ATOM 1013 C CA . ASN A 1 133 ? -13.758 13.615 19.973 1.00 80.94 133 ASN A CA 1
ATOM 1014 C C . ASN A 1 133 ? -13.427 12.564 21.046 1.00 80.94 133 ASN A C 1
ATOM 1016 O O . ASN A 1 133 ? -14.028 12.578 22.117 1.00 80.94 133 ASN A O 1
ATOM 1020 N N . GLY A 1 134 ? -12.458 11.675 20.789 1.00 82.12 134 GLY A N 1
ATOM 1021 C CA . GLY A 1 134 ? -12.076 10.602 21.710 1.00 82.12 134 GLY A CA 1
ATOM 1022 C C . GLY A 1 134 ? -13.116 9.484 21.836 1.00 82.12 134 GLY A C 1
ATOM 1023 O O . GLY A 1 134 ? -13.060 8.709 22.790 1.00 82.12 134 GLY A O 1
ATOM 1024 N N . ASP A 1 135 ? -14.054 9.393 20.888 1.00 85.81 135 ASP A N 1
ATOM 1025 C CA . ASP A 1 135 ? -15.137 8.400 20.883 1.00 85.81 135 ASP A CA 1
ATOM 1026 C C . ASP A 1 135 ? -14.630 6.971 20.617 1.00 85.81 135 ASP A C 1
ATOM 1028 O O . ASP A 1 135 ? -15.310 5.990 20.924 1.00 85.81 135 ASP A O 1
ATOM 1032 N N . ILE A 1 136 ? -13.423 6.838 20.058 1.00 90.62 136 ILE A N 1
ATOM 1033 C CA . ILE A 1 136 ? -12.774 5.558 19.779 1.00 90.62 136 ILE A CA 1
ATOM 1034 C C . ILE A 1 136 ? -11.580 5.382 20.711 1.00 90.62 136 ILE A C 1
ATOM 1036 O O . ILE A 1 136 ? -10.796 6.303 20.949 1.00 90.62 136 ILE A O 1
ATOM 1040 N N . ASN A 1 137 ? -11.389 4.155 21.199 1.00 93.38 137 ASN A N 1
ATOM 1041 C CA . ASN A 1 137 ? -10.196 3.809 21.958 1.00 93.38 137 ASN A CA 1
ATOM 1042 C C . ASN A 1 137 ? -8.919 4.112 21.142 1.00 93.38 137 ASN A C 1
ATOM 1044 O O . ASN A 1 137 ? -8.750 3.615 20.028 1.00 93.38 137 ASN A O 1
ATOM 1048 N N . SER A 1 138 ? -7.995 4.886 21.720 1.00 93.25 138 SER A N 1
ATOM 1049 C CA . SER A 1 138 ? -6.768 5.340 21.053 1.00 93.25 138 SER A CA 1
ATOM 1050 C C . SER A 1 138 ? -5.891 4.211 20.502 1.00 93.25 138 SER A C 1
ATOM 1052 O O . SER A 1 138 ? -5.305 4.373 19.434 1.00 93.25 138 SER A O 1
ATOM 1054 N N . LEU A 1 139 ? -5.799 3.063 21.188 1.00 94.50 139 LEU A N 1
ATOM 1055 C CA . LEU A 1 139 ? -5.041 1.908 20.691 1.00 94.50 139 LEU A CA 1
ATOM 1056 C C . LEU A 1 139 ? -5.711 1.306 19.459 1.00 94.50 139 LEU A C 1
ATOM 1058 O O . LEU A 1 139 ? -5.037 1.065 18.460 1.00 94.50 139 LEU A O 1
ATOM 1062 N N . PHE A 1 140 ? -7.032 1.117 19.497 1.00 94.94 140 PHE A N 1
ATOM 1063 C CA . PHE A 1 140 ? -7.752 0.598 18.337 1.00 94.94 140 PHE A CA 1
ATOM 1064 C C . PHE A 1 140 ? -7.685 1.560 17.149 1.00 94.94 140 PHE A C 1
ATOM 1066 O O . PHE A 1 140 ? -7.463 1.117 16.026 1.00 94.94 140 PHE A O 1
ATOM 1073 N N . PHE A 1 141 ? -7.769 2.870 17.392 1.00 94.31 141 PHE A N 1
ATOM 1074 C CA . PHE A 1 141 ? -7.557 3.878 16.355 1.00 94.31 141 PHE A CA 1
ATOM 1075 C C . PHE A 1 141 ? -6.194 3.712 15.664 1.00 94.31 141 PHE A C 1
ATOM 1077 O O . PHE A 1 141 ? -6.125 3.733 14.432 1.00 94.31 141 PHE A O 1
ATOM 1084 N N . VAL A 1 142 ? -5.115 3.501 16.433 1.00 94.50 142 VAL A N 1
ATOM 1085 C CA . VAL A 1 142 ? -3.779 3.240 15.871 1.00 94.50 142 VAL A CA 1
ATOM 1086 C C . VAL A 1 142 ? -3.769 1.938 15.078 1.00 94.50 142 VAL A C 1
ATOM 1088 O O . VAL A 1 142 ? -3.281 1.936 13.953 1.00 94.50 142 VAL A O 1
ATOM 1091 N N . VAL A 1 143 ? -4.323 0.851 15.624 1.00 95.88 143 VAL A N 1
ATOM 1092 C CA . VAL A 1 143 ? -4.363 -0.463 14.958 1.00 95.88 143 VAL A CA 1
ATOM 1093 C C . VAL A 1 143 ? -5.096 -0.386 13.620 1.00 95.88 143 VAL A C 1
ATOM 1095 O O . VAL A 1 143 ? -4.561 -0.813 12.599 1.00 95.88 143 VAL A O 1
ATOM 1098 N N . PHE A 1 144 ? -6.290 0.203 13.609 1.00 93.75 144 PHE A N 1
ATOM 1099 C CA . PHE A 1 144 ? -7.130 0.300 12.420 1.00 93.75 144 PHE A CA 1
ATOM 1100 C C . PHE A 1 144 ? -6.469 1.139 11.319 1.00 93.75 144 PHE A C 1
ATOM 1102 O O . PHE A 1 144 ? -6.368 0.705 10.174 1.00 93.75 144 PHE A O 1
ATOM 1109 N N . ASN A 1 145 ? -5.932 2.313 11.662 1.00 93.44 145 ASN A N 1
ATOM 1110 C CA . ASN A 1 145 ? -5.248 3.166 10.686 1.00 93.44 145 ASN A CA 1
ATOM 1111 C C . ASN A 1 145 ? -3.911 2.572 10.219 1.00 93.44 145 ASN A C 1
ATOM 1113 O O . ASN A 1 145 ? -3.532 2.730 9.058 1.00 93.44 145 ASN A O 1
ATOM 1117 N N . ALA A 1 146 ? -3.204 1.850 11.092 1.00 95.19 146 ALA A N 1
ATOM 1118 C CA . ALA A 1 146 ? -1.982 1.143 10.731 1.00 95.19 146 ALA A CA 1
ATOM 1119 C C . ALA A 1 146 ? -2.240 0.078 9.651 1.00 95.19 146 ALA A C 1
ATOM 1121 O O . ALA A 1 146 ? -1.432 -0.047 8.729 1.00 95.19 146 ALA A O 1
ATOM 1122 N N . LEU A 1 147 ? -3.381 -0.622 9.695 1.00 95.38 147 LEU A N 1
ATOM 1123 C CA . LEU A 1 147 ? -3.793 -1.561 8.642 1.00 95.38 147 LEU A CA 1
ATOM 1124 C C . LEU A 1 147 ? -4.038 -0.880 7.289 1.00 95.38 147 LEU A C 1
ATOM 1126 O O . LEU A 1 147 ? -3.789 -1.492 6.256 1.00 95.38 147 LEU A O 1
ATOM 1130 N N . GLY A 1 148 ? -4.426 0.398 7.269 1.00 93.06 148 GLY A N 1
ATOM 1131 C CA . GLY A 1 148 ? -4.527 1.179 6.032 1.00 93.06 148 GLY A CA 1
ATOM 1132 C C . GLY A 1 148 ? -3.173 1.495 5.383 1.00 93.06 148 GLY A C 1
ATOM 1133 O O . GLY A 1 148 ? -3.107 1.750 4.184 1.00 93.06 148 GLY A O 1
ATOM 1134 N N . ILE A 1 149 ? -2.075 1.465 6.146 1.00 95.50 149 ILE A N 1
ATOM 1135 C CA . ILE A 1 149 ? -0.721 1.790 5.658 1.00 95.50 149 ILE A CA 1
ATOM 1136 C C . ILE A 1 149 ? 0.106 0.518 5.427 1.00 95.50 149 ILE A C 1
ATOM 1138 O O . ILE A 1 149 ? 0.935 0.455 4.514 1.00 95.50 149 ILE A O 1
ATOM 1142 N N . MET A 1 150 ? -0.121 -0.516 6.238 1.00 96.31 150 MET A N 1
ATOM 1143 C CA . MET A 1 150 ? 0.680 -1.738 6.262 1.00 96.31 150 MET A CA 1
ATOM 1144 C C . MET A 1 150 ? 0.791 -2.465 4.906 1.00 96.31 150 MET A C 1
ATOM 1146 O O . MET A 1 150 ? 1.900 -2.892 4.579 1.00 96.31 150 MET A O 1
ATOM 1150 N N . PRO A 1 151 ? -0.253 -2.553 4.054 1.00 96.75 151 PRO A N 1
ATOM 1151 C CA . PRO A 1 151 ? -0.142 -3.075 2.688 1.00 96.75 151 PRO A CA 1
ATOM 1152 C C . PRO A 1 151 ? 0.990 -2.459 1.860 1.00 96.75 151 PRO A C 1
ATOM 1154 O O . PRO A 1 151 ? 1.670 -3.163 1.109 1.00 96.75 151 PRO A O 1
ATOM 1157 N N . ILE A 1 152 ? 1.234 -1.155 2.020 1.00 97.44 152 ILE A N 1
ATOM 1158 C CA . ILE A 1 152 ? 2.294 -0.434 1.305 1.00 97.44 152 ILE A CA 1
ATOM 1159 C C . ILE A 1 152 ? 3.664 -0.876 1.820 1.00 97.44 152 ILE A C 1
ATOM 1161 O O . ILE A 1 152 ? 4.547 -1.178 1.018 1.00 97.44 152 ILE A O 1
ATOM 1165 N N . VAL A 1 153 ? 3.828 -0.979 3.141 1.00 98.00 153 VAL A N 1
ATOM 1166 C CA . VAL A 1 153 ? 5.070 -1.457 3.774 1.00 98.00 153 VAL A CA 1
ATOM 1167 C C . VAL A 1 153 ? 5.365 -2.900 3.367 1.00 98.00 153 VAL A C 1
ATOM 1169 O O . VAL A 1 153 ? 6.488 -3.244 2.991 1.00 98.00 153 VAL A O 1
ATOM 1172 N N . MET A 1 154 ? 4.336 -3.742 3.340 1.00 97.94 154 MET A N 1
ATOM 1173 C CA . MET A 1 154 ? 4.453 -5.117 2.873 1.00 97.94 154 MET A CA 1
ATOM 1174 C C . MET A 1 154 ? 4.833 -5.188 1.390 1.00 97.94 154 MET A C 1
ATOM 1176 O O . MET A 1 154 ? 5.682 -5.998 1.016 1.00 97.94 154 MET A O 1
ATOM 1180 N N . ALA A 1 155 ? 4.289 -4.313 0.539 1.00 97.44 155 ALA A N 1
ATOM 1181 C CA . ALA A 1 155 ? 4.692 -4.214 -0.862 1.00 97.44 155 ALA A CA 1
ATOM 1182 C C . ALA A 1 155 ? 6.146 -3.727 -1.022 1.00 97.44 155 ALA A C 1
ATOM 1184 O O . ALA A 1 155 ? 6.888 -4.291 -1.832 1.00 97.44 155 ALA A O 1
ATOM 1185 N N . GLN A 1 156 ? 6.581 -2.735 -0.231 1.00 97.50 156 GLN A N 1
ATOM 1186 C CA . GLN A 1 156 ? 7.969 -2.247 -0.202 1.00 97.50 156 GLN A CA 1
ATOM 1187 C C . GLN A 1 156 ? 8.959 -3.361 0.152 1.00 97.50 156 GLN A C 1
ATOM 1189 O O . GLN A 1 156 ? 10.073 -3.367 -0.371 1.00 97.50 156 GLN A O 1
ATOM 1194 N N . LEU A 1 157 ? 8.575 -4.308 1.009 1.00 97.19 157 LEU A N 1
ATOM 1195 C CA . LEU A 1 157 ? 9.416 -5.443 1.388 1.00 97.19 157 LEU A CA 1
ATOM 1196 C C . LEU A 1 157 ? 9.328 -6.601 0.389 1.00 97.19 157 LEU A C 1
ATOM 1198 O O . LEU A 1 157 ? 10.355 -7.131 -0.026 1.00 97.19 157 LEU A O 1
ATOM 1202 N N . ALA A 1 158 ? 8.125 -7.011 -0.010 1.00 96.19 158 ALA A N 1
ATOM 1203 C CA . ALA A 1 158 ? 7.931 -8.251 -0.759 1.00 96.19 158 ALA A CA 1
ATOM 1204 C C . ALA A 1 158 ? 8.199 -8.120 -2.267 1.00 96.19 158 ALA A C 1
ATOM 1206 O O . ALA A 1 158 ? 8.650 -9.088 -2.882 1.00 96.19 158 ALA A O 1
ATOM 1207 N N . LEU A 1 159 ? 7.904 -6.965 -2.880 1.00 94.88 159 LEU A N 1
ATOM 1208 C CA . LEU A 1 159 ? 7.985 -6.805 -4.338 1.00 94.88 159 LEU A CA 1
ATOM 1209 C C . LEU A 1 159 ? 9.415 -6.692 -4.890 1.00 94.88 159 LEU A C 1
ATOM 1211 O O . LEU A 1 159 ? 9.657 -7.286 -5.941 1.00 94.88 159 LEU A O 1
ATOM 1215 N N . PRO A 1 160 ? 10.384 -6.028 -4.224 1.00 94.25 160 PRO A N 1
ATOM 1216 C CA . PRO A 1 160 ? 11.786 -6.068 -4.658 1.00 94.25 160 PRO A CA 1
ATOM 1217 C C . PRO A 1 160 ? 12.355 -7.488 -4.724 1.00 94.25 160 PRO A C 1
ATOM 1219 O O . PRO A 1 160 ? 13.155 -7.801 -5.598 1.00 94.25 160 PRO A O 1
ATOM 1222 N N . GLN A 1 161 ? 11.882 -8.368 -3.841 1.00 93.00 161 GLN A N 1
ATOM 1223 C CA . GLN A 1 161 ? 12.293 -9.770 -3.764 1.00 93.00 161 GLN A CA 1
ATOM 1224 C C . GLN A 1 161 ? 11.526 -10.675 -4.751 1.00 93.00 161 GLN A C 1
ATOM 1226 O O . GLN A 1 161 ? 11.734 -11.889 -4.770 1.00 93.00 161 GLN A O 1
ATOM 1231 N N . GLY A 1 162 ? 10.587 -10.121 -5.524 1.00 88.50 162 GLY A N 1
ATOM 1232 C CA . GLY A 1 162 ? 9.703 -10.866 -6.415 1.00 88.50 162 GLY A CA 1
ATOM 1233 C C . GLY A 1 162 ? 10.401 -11.385 -7.675 1.00 88.50 162 GLY A C 1
ATOM 1234 O O . GLY A 1 162 ? 11.179 -10.680 -8.325 1.00 88.50 162 GLY A O 1
ATOM 1235 N N . SER A 1 163 ? 10.070 -12.621 -8.050 1.00 83.50 163 SER A N 1
ATOM 1236 C CA . SER A 1 163 ? 10.432 -13.194 -9.349 1.00 83.50 163 SER A CA 1
ATOM 1237 C C . SER A 1 163 ? 9.537 -12.641 -10.466 1.00 83.50 163 SER A C 1
ATOM 1239 O O . SER A 1 163 ? 8.401 -12.237 -10.224 1.00 83.50 163 SER A O 1
ATOM 1241 N N . SER A 1 164 ? 10.043 -12.631 -11.703 1.00 76.50 164 SER A N 1
ATOM 1242 C CA . SER A 1 164 ? 9.243 -12.333 -12.903 1.00 76.50 164 SER A CA 1
ATOM 1243 C C . SER A 1 164 ? 8.278 -13.465 -13.265 1.00 76.50 164 SER A C 1
ATOM 1245 O O . SER A 1 164 ? 7.315 -13.247 -13.996 1.00 76.50 164 SER A O 1
ATOM 1247 N N . LYS A 1 165 ? 8.523 -14.673 -12.745 1.00 79.12 165 LYS A N 1
ATOM 1248 C CA . LYS A 1 165 ? 7.622 -15.824 -12.831 1.00 79.12 165 LYS A CA 1
ATOM 1249 C C . LYS A 1 165 ? 6.781 -15.863 -11.549 1.00 79.12 165 LYS A C 1
ATOM 1251 O O . LYS A 1 165 ? 7.347 -15.740 -10.470 1.00 79.12 165 LYS A O 1
ATOM 1256 N N . GLY A 1 166 ? 5.463 -16.055 -11.634 1.00 81.12 166 GLY A N 1
ATOM 1257 C CA . GLY A 1 166 ? 4.603 -16.234 -10.453 1.00 81.12 166 GLY A CA 1
ATOM 1258 C C . GLY A 1 166 ? 3.247 -15.536 -10.548 1.00 81.12 166 GLY A C 1
ATOM 1259 O O . GLY A 1 166 ? 2.844 -15.081 -11.616 1.00 81.12 166 GLY A O 1
ATOM 1260 N N . VAL A 1 167 ? 2.536 -15.474 -9.419 1.00 88.44 167 VAL A N 1
ATOM 1261 C CA . VAL A 1 167 ? 1.232 -14.803 -9.327 1.00 88.44 167 VAL A CA 1
ATOM 1262 C C . VAL A 1 167 ? 1.374 -13.283 -9.383 1.00 88.44 167 VAL A C 1
ATOM 1264 O O . VAL A 1 167 ? 2.288 -12.697 -8.799 1.00 88.44 167 VAL A O 1
ATOM 1267 N N . TRP A 1 168 ? 0.437 -12.635 -10.070 1.00 89.94 168 TRP A N 1
ATOM 1268 C CA . TRP A 1 168 ? 0.364 -11.181 -10.130 1.00 89.94 168 TRP A CA 1
ATOM 1269 C C . TRP A 1 168 ? 0.039 -10.607 -8.745 1.00 89.94 168 TRP A C 1
ATOM 1271 O O . TRP A 1 168 ? -0.985 -10.939 -8.155 1.00 89.94 168 TRP A O 1
ATOM 1281 N N . ALA A 1 169 ? 0.919 -9.754 -8.214 1.00 92.25 169 ALA A N 1
ATOM 1282 C CA . ALA A 1 169 ? 0.827 -9.287 -6.830 1.00 92.25 169 ALA A CA 1
ATOM 1283 C C . ALA A 1 169 ? -0.292 -8.262 -6.584 1.00 92.25 169 ALA A C 1
ATOM 1285 O O . ALA A 1 169 ? -0.847 -8.219 -5.489 1.00 92.25 169 ALA A O 1
ATOM 1286 N N . ALA A 1 170 ? -0.626 -7.430 -7.577 1.00 91.44 170 ALA A N 1
ATOM 1287 C CA . ALA A 1 170 ? -1.520 -6.286 -7.391 1.00 91.44 170 ALA A CA 1
ATOM 1288 C C . ALA A 1 170 ? -2.894 -6.624 -6.774 1.00 91.44 170 ALA A C 1
ATOM 1290 O O . ALA A 1 170 ? -3.264 -5.920 -5.840 1.00 91.44 170 ALA A O 1
ATOM 1291 N N . PRO A 1 171 ? -3.634 -7.675 -7.189 1.00 94.31 171 PRO A N 1
ATOM 1292 C CA . PRO A 1 171 ? -4.930 -7.990 -6.584 1.00 94.31 171 PRO A CA 1
ATOM 1293 C C . PRO A 1 171 ? -4.810 -8.338 -5.099 1.00 94.31 171 PRO A C 1
ATOM 1295 O O . PRO A 1 171 ? -5.684 -7.985 -4.316 1.00 94.31 171 PRO A O 1
ATOM 1298 N N . PHE A 1 172 ? -3.711 -8.968 -4.686 1.00 96.44 172 PHE A N 1
ATOM 1299 C CA . PHE A 1 172 ? -3.476 -9.314 -3.287 1.00 96.44 172 PHE A CA 1
ATOM 1300 C C . PHE A 1 172 ? -3.005 -8.114 -2.462 1.00 96.44 172 PHE A C 1
ATOM 1302 O O . PHE A 1 172 ? -3.425 -7.955 -1.320 1.00 96.44 172 PHE A O 1
ATOM 1309 N N . VAL A 1 173 ? -2.168 -7.246 -3.043 1.00 95.25 173 VAL A N 1
ATOM 1310 C CA . VAL A 1 173 ? -1.752 -5.986 -2.406 1.00 95.25 173 VAL A CA 1
ATOM 1311 C C . VAL A 1 173 ? -2.962 -5.070 -2.220 1.00 95.25 173 VAL A C 1
ATOM 1313 O O . VAL A 1 173 ? -3.205 -4.606 -1.111 1.00 95.25 173 VAL A O 1
ATOM 1316 N N . LEU A 1 174 ? -3.762 -4.852 -3.265 1.00 94.12 174 LEU A N 1
ATOM 1317 C CA . LEU A 1 174 ? -4.974 -4.033 -3.192 1.00 94.12 174 LEU A CA 1
ATOM 1318 C C . LEU A 1 174 ? -6.021 -4.661 -2.268 1.00 94.12 174 LEU A C 1
ATOM 1320 O O . LEU A 1 174 ? -6.565 -3.975 -1.408 1.00 94.12 174 LEU A O 1
ATOM 1324 N N . GLY A 1 175 ? -6.241 -5.974 -2.372 1.00 95.19 175 GLY A N 1
ATOM 1325 C CA . GLY A 1 175 ? -7.146 -6.696 -1.480 1.00 95.19 175 GLY A CA 1
ATOM 1326 C C . GLY A 1 175 ? -6.739 -6.601 -0.008 1.00 95.19 175 GLY A C 1
ATOM 1327 O O . GLY A 1 175 ? -7.605 -6.615 0.863 1.00 95.19 175 GLY A O 1
ATOM 1328 N N . SER A 1 176 ? -5.445 -6.443 0.293 1.00 96.81 176 SER A N 1
ATOM 1329 C CA . SER A 1 176 ? -4.967 -6.348 1.677 1.00 96.81 176 SER A CA 1
ATOM 1330 C C . SER A 1 176 ? -5.329 -5.048 2.395 1.00 96.81 176 SER A C 1
ATOM 1332 O O . SER A 1 176 ? -5.289 -5.028 3.617 1.00 96.81 176 SER A O 1
ATOM 1334 N N . PHE A 1 177 ? -5.772 -4.004 1.686 1.00 93.50 177 PHE A N 1
ATOM 1335 C CA . PHE A 1 177 ? -6.344 -2.815 2.334 1.00 93.50 177 PHE A CA 1
ATOM 1336 C C . PHE A 1 177 ? -7.697 -3.092 3.009 1.00 93.50 177 PHE A C 1
ATOM 1338 O O . PHE A 1 177 ? -8.064 -2.369 3.927 1.00 93.50 177 PHE A O 1
ATOM 1345 N N . GLY A 1 178 ? -8.435 -4.121 2.573 1.00 90.81 178 GLY A N 1
ATOM 1346 C CA . GLY A 1 178 ? -9.695 -4.534 3.205 1.00 90.81 178 GLY A CA 1
ATOM 1347 C C . GLY A 1 178 ? -9.587 -5.848 3.979 1.00 90.81 178 GLY A C 1
ATOM 1348 O O . GLY A 1 178 ? -10.126 -5.972 5.071 1.00 90.81 178 GLY A O 1
ATOM 1349 N N . ALA A 1 179 ? -8.881 -6.834 3.423 1.00 93.75 179 ALA A N 1
ATOM 1350 C CA . ALA A 1 179 ? -8.771 -8.180 3.989 1.00 93.75 179 ALA A CA 1
ATOM 1351 C C . ALA A 1 179 ? -7.448 -8.440 4.731 1.00 93.75 179 ALA A C 1
ATOM 1353 O O . ALA A 1 179 ? -7.213 -9.568 5.175 1.00 93.75 179 ALA A O 1
ATOM 1354 N N . GLY A 1 180 ? -6.555 -7.449 4.808 1.00 95.88 180 GLY A N 1
ATOM 1355 C CA . GLY A 1 180 ? -5.307 -7.565 5.552 1.00 95.88 180 GLY A CA 1
ATOM 1356 C C . GLY A 1 180 ? -4.397 -8.698 5.082 1.00 95.88 180 GLY A C 1
ATOM 1357 O O . GLY A 1 180 ? -4.236 -8.966 3.881 1.00 95.88 180 GLY A O 1
ATOM 1358 N N . PHE A 1 181 ? -3.834 -9.428 6.044 1.00 97.62 181 PHE A N 1
ATOM 1359 C CA . PHE A 1 181 ? -3.068 -10.651 5.825 1.00 97.62 181 PHE A CA 1
ATOM 1360 C C . PHE A 1 181 ? -3.883 -11.752 5.140 1.00 97.62 181 PHE A C 1
ATOM 1362 O O . PHE A 1 181 ? -3.301 -12.612 4.482 1.00 97.62 181 PHE A O 1
ATOM 1369 N N . GLY A 1 182 ? -5.215 -11.719 5.203 1.00 97.00 182 GLY A N 1
ATOM 1370 C CA . GLY A 1 182 ? -6.062 -12.642 4.446 1.00 97.00 182 GLY A CA 1
ATOM 1371 C C . GLY A 1 182 ? -5.780 -12.587 2.939 1.00 97.00 182 GLY A C 1
ATOM 1372 O O . GLY A 1 182 ? -5.655 -13.629 2.296 1.00 97.00 182 GLY A O 1
ATOM 1373 N N . ALA A 1 183 ? -5.587 -11.390 2.378 1.00 97.31 183 ALA A N 1
ATOM 1374 C CA . ALA A 1 183 ? -5.209 -11.225 0.973 1.00 97.31 183 ALA A CA 1
ATOM 1375 C C . ALA A 1 183 ? -3.687 -11.284 0.767 1.00 97.31 183 ALA A C 1
ATOM 1377 O O . ALA A 1 183 ? -3.205 -12.024 -0.094 1.00 97.31 183 ALA A O 1
ATOM 1378 N N . PHE A 1 184 ? -2.908 -10.549 1.569 1.00 97.38 184 PHE A N 1
ATOM 1379 C CA . PHE A 1 184 ? -1.454 -10.484 1.376 1.00 97.38 184 PHE A CA 1
ATOM 1380 C C . PHE A 1 184 ? -0.756 -11.820 1.685 1.00 97.38 184 PHE A C 1
ATOM 1382 O O . PHE A 1 184 ? 0.173 -12.230 0.989 1.00 97.38 184 PHE A O 1
ATOM 1389 N N . GLY A 1 185 ? -1.219 -12.537 2.709 1.00 96.81 185 GLY A N 1
ATOM 1390 C CA . GLY A 1 185 ? -0.727 -13.860 3.090 1.00 96.81 185 GLY A CA 1
ATOM 1391 C C . GLY A 1 185 ? -0.971 -14.910 2.008 1.00 96.81 185 GLY A C 1
ATOM 1392 O O . GLY A 1 185 ? -0.119 -15.775 1.797 1.00 96.81 185 GLY A O 1
ATOM 1393 N N . LEU A 1 186 ? -2.060 -14.792 1.239 1.00 95.44 186 LEU A N 1
ATOM 1394 C CA . LEU A 1 186 ? -2.299 -15.659 0.085 1.00 95.44 186 LEU A CA 1
ATOM 1395 C C . LEU A 1 186 ? -1.260 -15.417 -1.020 1.00 95.44 186 LEU A C 1
ATOM 1397 O O . LEU A 1 186 ? -0.718 -16.373 -1.576 1.00 95.44 186 LEU A O 1
ATOM 1401 N N . TYR A 1 187 ? -0.888 -14.157 -1.270 1.00 95.88 187 TYR A N 1
ATOM 1402 C CA . TYR A 1 187 ? 0.234 -13.840 -2.158 1.00 95.88 187 TYR A CA 1
ATOM 1403 C C . TYR A 1 187 ? 1.553 -14.421 -1.648 1.00 95.88 187 TYR A C 1
ATOM 1405 O O . TYR A 1 187 ? 2.270 -15.060 -2.412 1.00 95.88 187 TYR A O 1
ATOM 1413 N N . LEU A 1 188 ? 1.876 -14.260 -0.362 1.00 95.62 188 LEU A N 1
ATOM 1414 C CA . LEU A 1 188 ? 3.114 -14.807 0.203 1.00 95.62 188 LEU A CA 1
ATOM 1415 C C . LEU A 1 188 ? 3.164 -16.342 0.179 1.00 95.62 188 LEU A C 1
ATOM 1417 O O . LEU A 1 188 ? 4.252 -16.906 0.052 1.00 95.62 188 LEU A O 1
ATOM 1421 N N . THR A 1 189 ? 2.004 -16.995 0.262 1.00 95.75 189 THR A N 1
ATOM 1422 C CA . THR A 1 189 ? 1.848 -18.449 0.145 1.00 95.75 189 THR A CA 1
ATOM 1423 C C . THR A 1 189 ? 2.068 -18.940 -1.284 1.00 95.75 189 THR A C 1
ATOM 1425 O O . THR A 1 189 ? 2.708 -19.970 -1.464 1.00 95.75 189 THR A O 1
ATOM 1428 N N . LEU A 1 190 ? 1.543 -18.230 -2.288 1.00 94.25 190 LEU A N 1
ATOM 1429 C CA . LEU A 1 190 ? 1.467 -18.704 -3.679 1.00 94.25 190 LEU A CA 1
ATOM 1430 C C . LEU A 1 190 ? 2.518 -18.099 -4.622 1.00 94.25 190 LEU A C 1
ATOM 1432 O O . LEU A 1 190 ? 2.689 -18.568 -5.752 1.00 94.25 190 LEU A O 1
ATOM 1436 N N . ARG A 1 191 ? 3.202 -17.027 -4.211 1.00 91.12 191 ARG A N 1
ATOM 1437 C CA . ARG A 1 191 ? 4.254 -16.401 -5.022 1.00 91.12 191 ARG A CA 1
ATOM 1438 C C . ARG A 1 191 ? 5.398 -17.370 -5.273 1.00 91.12 191 ARG A C 1
ATOM 1440 O O . ARG A 1 191 ? 5.696 -18.218 -4.437 1.00 91.12 191 ARG A O 1
ATOM 1447 N N . ALA A 1 192 ? 6.060 -17.193 -6.414 1.00 90.88 192 ALA A N 1
ATOM 1448 C CA . ALA A 1 192 ? 7.292 -17.905 -6.722 1.00 90.88 192 ALA A CA 1
ATOM 1449 C C . ALA A 1 192 ? 8.377 -17.620 -5.665 1.00 90.88 192 ALA A C 1
ATOM 1451 O O . ALA A 1 192 ? 8.319 -16.576 -4.995 1.00 90.88 192 ALA A O 1
ATOM 1452 N N . PRO A 1 193 ? 9.390 -18.497 -5.534 1.00 89.44 193 PRO A N 1
ATOM 1453 C CA . PRO A 1 193 ? 10.447 -18.305 -4.558 1.00 89.44 193 PRO A CA 1
ATOM 1454 C C . PRO A 1 193 ? 11.153 -16.959 -4.784 1.00 89.44 193 PRO A C 1
ATOM 1456 O O . PRO A 1 193 ? 11.321 -16.549 -5.939 1.00 89.44 193 PRO A O 1
ATOM 1459 N N . PRO A 1 194 ? 11.548 -16.248 -3.713 1.00 90.19 194 PRO A N 1
ATOM 1460 C CA . PRO A 1 194 ? 12.190 -14.953 -3.867 1.00 90.19 194 PRO A CA 1
ATOM 1461 C C . PRO A 1 194 ? 13.542 -15.089 -4.571 1.00 90.19 194 PRO A C 1
ATOM 1463 O O . PRO A 1 194 ? 14.263 -16.059 -4.333 1.00 90.19 194 PRO A O 1
ATOM 1466 N N . VAL A 1 195 ? 13.895 -14.100 -5.388 1.00 90.62 195 VAL A N 1
ATOM 1467 C CA . VAL A 1 195 ? 15.177 -14.078 -6.110 1.00 90.62 195 VAL A CA 1
ATOM 1468 C C . VAL A 1 195 ? 16.358 -13.845 -5.161 1.00 90.62 195 VAL A C 1
ATOM 1470 O O . VAL A 1 195 ? 16.203 -13.217 -4.113 1.00 90.62 195 VAL A O 1
ATOM 1473 N N . GLU A 1 196 ? 17.538 -14.348 -5.528 1.00 87.44 196 GLU A N 1
ATOM 1474 C CA . GLU A 1 196 ? 18.781 -14.161 -4.757 1.00 87.44 196 GLU A CA 1
ATOM 1475 C C . GLU A 1 196 ? 19.465 -12.823 -5.056 1.00 87.44 196 GLU A C 1
ATOM 1477 O O . GLU A 1 196 ? 20.139 -12.256 -4.202 1.00 87.44 196 GLU A O 1
ATOM 1482 N N . SER A 1 197 ? 19.262 -12.293 -6.261 1.00 88.62 197 SER A N 1
ATOM 1483 C CA . SER A 1 197 ? 19.745 -10.982 -6.678 1.00 88.62 197 SER A CA 1
ATOM 1484 C C . SER A 1 197 ? 18.678 -10.273 -7.506 1.00 88.62 197 SER A C 1
ATOM 1486 O O . SER A 1 197 ? 17.870 -10.905 -8.194 1.00 88.62 197 SER A O 1
ATOM 1488 N N . LYS A 1 198 ? 18.633 -8.944 -7.401 1.00 89.88 198 LYS A N 1
ATOM 1489 C CA . LYS A 1 198 ? 17.709 -8.107 -8.163 1.00 89.88 198 LYS A CA 1
ATOM 1490 C C . LYS A 1 198 ? 18.367 -6.773 -8.452 1.00 89.88 198 LYS A C 1
ATOM 1492 O O . LYS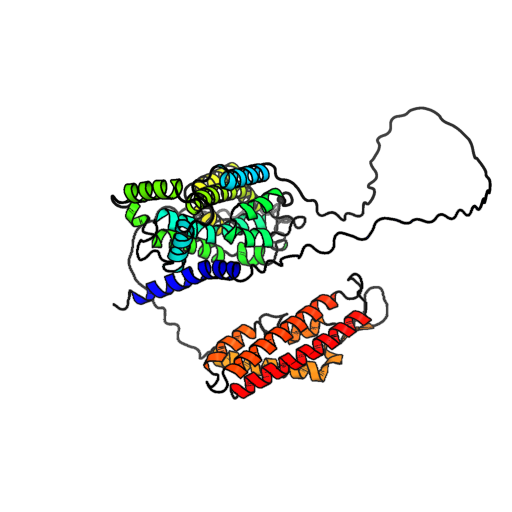 A 1 198 ? 18.716 -6.043 -7.525 1.00 89.88 198 LYS A O 1
ATOM 1497 N N . ARG A 1 199 ? 18.494 -6.429 -9.731 1.00 89.00 199 ARG A N 1
ATOM 1498 C CA . ARG A 1 199 ? 18.907 -5.078 -10.125 1.00 89.00 199 ARG A CA 1
ATOM 1499 C C . ARG A 1 199 ? 17.709 -4.143 -10.154 1.00 89.00 199 ARG A C 1
ATOM 1501 O O . ARG A 1 199 ? 16.585 -4.557 -10.452 1.00 89.00 199 ARG A O 1
ATOM 1508 N N . LYS A 1 200 ? 17.952 -2.851 -9.925 1.00 89.44 200 LYS A N 1
ATOM 1509 C CA . LYS A 1 200 ? 16.898 -1.830 -10.009 1.00 89.44 200 LYS A CA 1
ATOM 1510 C C . LYS A 1 200 ? 16.229 -1.793 -11.391 1.00 89.44 200 LYS A C 1
ATOM 1512 O O . LYS A 1 200 ? 15.016 -1.632 -11.472 1.00 89.44 200 LYS A O 1
ATOM 1517 N N . SER A 1 201 ? 16.996 -2.002 -12.464 1.00 87.81 201 SER A N 1
ATOM 1518 C CA . SER A 1 201 ? 16.497 -2.033 -13.849 1.00 87.81 201 SER A CA 1
ATOM 1519 C C . SER A 1 201 ? 15.634 -3.256 -14.186 1.00 87.81 201 SER A C 1
ATOM 1521 O O . SER A 1 201 ? 14.861 -3.212 -15.136 1.00 87.81 201 SER A O 1
ATOM 1523 N N . GLU A 1 202 ? 15.732 -4.336 -13.407 1.00 88.75 202 GLU A N 1
ATOM 1524 C CA . GLU A 1 202 ? 14.925 -5.554 -13.573 1.00 88.75 202 GLU A CA 1
ATOM 1525 C C . GLU A 1 202 ? 13.623 -5.516 -12.762 1.00 88.75 202 GLU A C 1
ATOM 1527 O O . GLU A 1 202 ? 12.794 -6.433 -12.838 1.00 88.75 202 GLU A O 1
ATOM 1532 N N . ALA A 1 203 ? 13.475 -4.523 -11.886 1.00 88.00 203 ALA A N 1
ATOM 1533 C CA . ALA A 1 203 ? 12.278 -4.341 -11.091 1.00 88.00 203 ALA A CA 1
ATOM 1534 C C . ALA A 1 203 ? 11.173 -3.691 -11.937 1.00 88.00 203 ALA A C 1
ATOM 1536 O O . ALA A 1 203 ? 11.434 -2.923 -12.861 1.00 88.00 203 ALA A O 1
ATOM 1537 N N . SER A 1 204 ? 9.914 -3.994 -11.609 1.00 89.81 204 SER A N 1
ATOM 1538 C CA . SER A 1 204 ? 8.772 -3.321 -12.239 1.00 89.81 204 SER A CA 1
ATOM 1539 C C . SER A 1 204 ? 8.863 -1.811 -12.023 1.00 89.81 204 SER A C 1
ATOM 1541 O O . SER A 1 204 ? 9.395 -1.362 -11.006 1.00 89.81 204 SER A O 1
ATOM 1543 N N . TRP A 1 205 ? 8.293 -1.023 -12.937 1.00 91.38 205 TRP A N 1
ATOM 1544 C CA . TRP A 1 205 ? 8.314 0.438 -12.860 1.00 91.38 205 TRP A CA 1
ATOM 1545 C C . TRP A 1 205 ? 7.844 0.963 -11.494 1.00 91.38 205 TRP A C 1
ATOM 1547 O O . TRP A 1 205 ? 8.495 1.839 -10.927 1.00 91.38 205 TRP A O 1
ATOM 1557 N N . ILE A 1 206 ? 6.771 0.390 -10.929 1.00 92.00 206 ILE A N 1
ATOM 1558 C CA . ILE A 1 206 ? 6.257 0.777 -9.602 1.00 92.00 206 ILE A CA 1
ATOM 1559 C C . ILE A 1 206 ? 7.295 0.473 -8.518 1.00 92.00 206 ILE A C 1
ATOM 1561 O O . ILE A 1 206 ? 7.584 1.318 -7.674 1.00 92.00 206 ILE A O 1
ATOM 1565 N N . THR A 1 207 ? 7.891 -0.716 -8.543 1.00 93.44 207 THR A N 1
ATOM 1566 C CA . THR A 1 207 ? 8.907 -1.109 -7.564 1.00 93.44 207 THR A CA 1
ATOM 1567 C C . THR A 1 207 ? 10.135 -0.203 -7.659 1.00 93.44 207 THR A C 1
ATOM 1569 O O . THR A 1 207 ? 10.541 0.368 -6.655 1.00 93.44 207 THR A O 1
ATOM 1572 N N . ALA A 1 208 ? 10.676 -0.003 -8.862 1.00 91.88 208 ALA A N 1
ATOM 1573 C CA . ALA A 1 208 ? 11.902 0.756 -9.094 1.00 91.88 208 ALA A CA 1
ATOM 1574 C C . ALA A 1 208 ? 11.765 2.266 -8.827 1.00 91.88 208 ALA A C 1
ATOM 1576 O O . ALA A 1 208 ? 12.728 2.892 -8.380 1.00 91.88 208 ALA A O 1
ATOM 1577 N N . ASN A 1 209 ? 10.598 2.855 -9.120 1.00 92.56 209 ASN A N 1
ATOM 1578 C CA . ASN A 1 209 ? 10.409 4.311 -9.094 1.00 92.56 209 ASN A CA 1
ATOM 1579 C C . ASN A 1 209 ? 9.551 4.809 -7.928 1.00 92.56 209 ASN A C 1
ATOM 1581 O O . ASN A 1 209 ? 9.722 5.950 -7.506 1.00 92.56 209 ASN A O 1
ATOM 1585 N N . VAL A 1 210 ? 8.638 3.985 -7.405 1.00 95.00 210 VAL A N 1
ATOM 1586 C CA . VAL A 1 210 ? 7.748 4.369 -6.299 1.00 95.00 210 VAL A CA 1
ATOM 1587 C C . VAL A 1 210 ? 8.219 3.725 -4.999 1.00 95.00 210 VAL A C 1
ATOM 1589 O O . VAL A 1 210 ? 8.602 4.436 -4.078 1.00 95.00 210 VAL A O 1
ATOM 1592 N N . LEU A 1 211 ? 8.264 2.391 -4.929 1.00 95.88 211 LEU A N 1
ATOM 1593 C CA . LEU A 1 211 ? 8.551 1.676 -3.673 1.00 95.88 211 LEU A CA 1
ATOM 1594 C C . LEU A 1 211 ? 10.021 1.764 -3.230 1.00 95.88 211 LEU A C 1
ATOM 1596 O O . LEU A 1 211 ? 10.322 1.661 -2.043 1.00 95.88 211 LEU A O 1
ATOM 1600 N N . GLU A 1 212 ? 10.941 1.965 -4.173 1.00 94.19 212 GLU A N 1
ATOM 1601 C CA . GLU A 1 212 ? 12.361 2.213 -3.895 1.00 94.19 212 GLU A CA 1
ATOM 1602 C C . GLU A 1 212 ? 12.694 3.711 -3.741 1.00 94.19 212 GLU A C 1
ATOM 1604 O O . GLU A 1 212 ? 13.840 4.068 -3.459 1.00 94.19 212 GLU A O 1
ATOM 1609 N N . SER A 1 213 ? 11.718 4.614 -3.899 1.00 95.50 213 SER A N 1
ATOM 1610 C CA . SER A 1 213 ? 11.947 6.051 -3.726 1.00 95.50 213 SER A CA 1
ATOM 1611 C C . SER A 1 213 ? 12.144 6.413 -2.255 1.00 95.50 213 SER A C 1
ATOM 1613 O O . SER A 1 213 ? 11.290 6.159 -1.406 1.00 95.50 213 SER A O 1
ATOM 1615 N N . LYS A 1 214 ? 13.253 7.098 -1.947 1.00 95.12 214 LYS A N 1
ATOM 1616 C CA . LYS A 1 214 ? 13.548 7.581 -0.589 1.00 95.12 214 LYS A CA 1
ATOM 1617 C C . LYS A 1 214 ? 12.513 8.569 -0.077 1.00 95.12 214 LYS A C 1
ATOM 1619 O O . LYS A 1 214 ? 12.117 8.478 1.080 1.00 95.12 214 LYS A O 1
ATOM 1624 N N . LEU A 1 215 ? 12.065 9.484 -0.936 1.00 96.06 215 LEU A N 1
ATOM 1625 C CA . LEU A 1 215 ? 11.044 10.458 -0.568 1.00 96.06 215 LEU A CA 1
ATOM 1626 C C . LEU A 1 215 ? 9.730 9.752 -0.228 1.00 96.06 215 LEU A C 1
ATOM 1628 O O . LEU A 1 215 ? 9.142 10.035 0.810 1.00 96.06 215 LEU A O 1
ATOM 1632 N N . PHE A 1 216 ? 9.311 8.795 -1.061 1.00 96.62 216 PHE A N 1
ATOM 1633 C CA . PHE A 1 216 ? 8.106 8.008 -0.807 1.00 96.62 216 PHE A CA 1
ATOM 1634 C C . PHE A 1 216 ? 8.212 7.244 0.518 1.00 96.62 216 PHE A C 1
ATOM 1636 O O . PHE A 1 216 ? 7.320 7.340 1.354 1.00 96.62 216 PHE A O 1
ATOM 1643 N N . ASN A 1 217 ? 9.333 6.566 0.769 1.00 97.69 217 ASN A N 1
ATOM 1644 C CA . ASN A 1 217 ? 9.506 5.776 1.988 1.00 97.69 217 ASN A CA 1
ATOM 1645 C C . ASN A 1 217 ? 9.527 6.652 3.254 1.00 97.69 217 ASN A C 1
ATOM 1647 O O . ASN A 1 217 ? 8.933 6.271 4.259 1.00 97.69 217 ASN A O 1
ATOM 1651 N N . TRP A 1 218 ? 10.122 7.850 3.205 1.00 97.94 218 TRP A N 1
ATOM 1652 C CA . TRP A 1 218 ? 10.040 8.813 4.312 1.00 97.94 218 TRP A CA 1
ATOM 1653 C C . TRP A 1 218 ? 8.631 9.376 4.516 1.00 97.94 218 TRP A C 1
ATOM 1655 O O . TRP A 1 218 ? 8.223 9.559 5.660 1.00 97.94 218 TRP A O 1
ATOM 1665 N N . ILE A 1 219 ? 7.860 9.594 3.445 1.00 97.75 219 ILE A N 1
ATOM 1666 C CA . ILE A 1 219 ? 6.441 9.966 3.557 1.00 97.75 219 ILE A CA 1
ATOM 1667 C C . ILE A 1 219 ? 5.657 8.869 4.288 1.00 97.75 219 ILE A C 1
ATOM 1669 O O . ILE A 1 219 ? 4.862 9.193 5.165 1.00 97.75 219 ILE A O 1
ATOM 1673 N N . ILE A 1 220 ? 5.912 7.587 3.998 1.00 97.75 220 ILE A N 1
ATOM 1674 C CA . ILE A 1 220 ? 5.271 6.471 4.714 1.00 97.75 220 ILE A CA 1
ATOM 1675 C C . ILE A 1 220 ? 5.647 6.470 6.203 1.00 97.75 220 ILE A C 1
ATOM 1677 O O . ILE A 1 220 ? 4.771 6.306 7.046 1.00 97.75 220 ILE A O 1
ATOM 1681 N N . VAL A 1 221 ? 6.913 6.726 6.556 1.00 97.88 221 VAL A N 1
ATOM 1682 C CA . VAL A 1 221 ? 7.330 6.863 7.967 1.00 97.88 221 VAL A CA 1
ATOM 1683 C C . VAL A 1 221 ? 6.586 8.005 8.661 1.00 97.88 221 VAL A C 1
ATOM 1685 O O . VAL A 1 221 ? 6.087 7.821 9.771 1.00 97.88 221 VAL A O 1
ATOM 1688 N N . ILE A 1 222 ? 6.491 9.169 8.010 1.00 96.25 222 ILE A N 1
ATOM 1689 C CA . ILE A 1 222 ? 5.763 10.328 8.540 1.00 96.25 222 ILE A CA 1
ATOM 1690 C C . ILE A 1 222 ? 4.290 9.976 8.736 1.00 96.25 222 ILE A C 1
ATOM 1692 O O . ILE A 1 222 ? 3.751 10.252 9.801 1.00 96.25 222 ILE A O 1
ATOM 1696 N N . LEU A 1 223 ? 3.666 9.314 7.761 1.00 94.44 223 LEU A N 1
ATOM 1697 C CA . LEU A 1 223 ? 2.267 8.903 7.828 1.00 94.44 223 LEU A CA 1
ATOM 1698 C C . LEU A 1 223 ? 2.008 7.969 9.020 1.00 94.44 223 LEU A C 1
ATOM 1700 O O . LEU A 1 223 ? 1.094 8.222 9.804 1.00 94.44 223 LEU A O 1
ATOM 1704 N N . CYS A 1 224 ? 2.854 6.952 9.221 1.00 93.88 224 CYS A N 1
ATOM 1705 C CA . CYS A 1 224 ? 2.777 6.084 10.399 1.00 93.88 224 CYS A CA 1
ATOM 1706 C C . CYS A 1 224 ? 2.959 6.876 11.706 1.00 93.88 224 CYS A C 1
ATOM 1708 O O . CYS A 1 224 ? 2.234 6.659 12.676 1.00 93.88 224 CYS A O 1
ATOM 1710 N N . GLY A 1 225 ? 3.909 7.815 11.735 1.00 92.00 225 GLY A N 1
ATOM 1711 C CA . GLY A 1 225 ? 4.147 8.684 12.887 1.00 92.00 225 GLY A CA 1
ATOM 1712 C C . GLY A 1 225 ? 2.963 9.601 13.199 1.00 92.00 225 GLY A C 1
ATOM 1713 O O . GLY A 1 225 ? 2.636 9.795 14.368 1.00 92.00 225 GLY A O 1
ATOM 1714 N N . THR A 1 226 ? 2.282 10.122 12.175 1.00 90.62 226 THR A N 1
ATOM 1715 C CA . THR A 1 226 ? 1.090 10.962 12.330 1.00 90.62 226 THR A CA 1
ATOM 1716 C C . THR A 1 226 ? -0.054 10.190 12.972 1.00 90.62 226 THR A C 1
ATOM 1718 O O . THR A 1 226 ? -0.655 10.729 13.893 1.00 90.62 226 THR A O 1
ATOM 1721 N N . VAL A 1 227 ? -0.303 8.936 12.575 1.00 90.62 227 VAL A N 1
ATOM 1722 C CA . VAL A 1 227 ? -1.334 8.083 13.203 1.00 90.62 227 VAL A CA 1
ATOM 1723 C C . VAL A 1 227 ? -1.094 7.943 14.709 1.00 90.62 227 VAL A C 1
ATOM 1725 O O . VAL A 1 227 ? -2.009 8.111 15.515 1.00 90.62 227 VAL A O 1
ATOM 1728 N N . VAL A 1 228 ? 0.154 7.686 15.109 1.00 89.81 228 VAL A N 1
ATOM 1729 C CA . VAL A 1 228 ? 0.524 7.584 16.528 1.00 89.81 228 VAL A CA 1
ATOM 1730 C C . VAL A 1 228 ? 0.371 8.936 17.227 1.00 89.81 228 VAL A C 1
ATOM 1732 O O . VAL A 1 228 ? -0.220 9.007 18.304 1.00 89.81 228 VAL A O 1
ATOM 1735 N N . ALA A 1 229 ? 0.856 10.017 16.615 1.00 88.44 229 ALA A N 1
ATOM 1736 C CA . ALA A 1 229 ? 0.818 11.354 17.198 1.00 88.44 229 ALA A CA 1
ATOM 1737 C C . ALA A 1 229 ? -0.610 11.897 17.377 1.00 88.44 229 ALA A C 1
ATOM 1739 O O . ALA A 1 229 ? -0.878 12.556 18.380 1.00 88.44 229 ALA A O 1
ATOM 1740 N N . SER A 1 230 ? -1.525 11.614 16.445 1.00 84.81 230 SER A N 1
ATOM 1741 C CA . SER A 1 230 ? -2.913 12.087 16.503 1.00 84.81 230 SER A CA 1
ATOM 1742 C C . SER A 1 230 ? -3.807 11.240 17.407 1.00 84.81 230 SER A C 1
ATOM 1744 O O . SER A 1 230 ? -4.823 11.733 17.872 1.00 84.81 230 SER A O 1
ATOM 1746 N N . SER A 1 231 ? -3.428 9.993 17.705 1.00 85.94 231 SER A N 1
ATOM 1747 C CA . SER A 1 231 ? -4.253 9.068 18.500 1.00 85.94 231 SER A CA 1
ATOM 1748 C C . SER A 1 231 ? -4.442 9.452 19.975 1.00 85.94 231 SER A C 1
ATOM 1750 O O . SER A 1 231 ? -5.282 8.869 20.659 1.00 85.94 231 SER A O 1
ATOM 1752 N N . GLY A 1 232 ? -3.614 10.361 20.503 1.00 83.31 232 GLY A N 1
ATOM 1753 C CA . GLY A 1 232 ? -3.538 10.661 21.937 1.00 83.31 232 GLY A CA 1
ATOM 1754 C C . GLY A 1 232 ? -2.732 9.643 22.758 1.00 83.31 232 GLY A C 1
ATOM 1755 O O . GLY A 1 232 ? -2.498 9.868 23.945 1.00 83.31 232 GLY A O 1
ATOM 1756 N N . ILE A 1 233 ? -2.227 8.563 22.146 1.00 86.56 233 ILE A N 1
ATOM 1757 C CA . ILE A 1 233 ? -1.510 7.498 22.865 1.00 86.56 233 ILE A CA 1
ATOM 1758 C C . ILE A 1 233 ? -0.209 7.984 23.516 1.00 86.56 233 ILE A C 1
ATOM 1760 O O . ILE A 1 233 ? 0.139 7.545 24.607 1.00 86.56 233 ILE A O 1
ATOM 1764 N N . LEU A 1 234 ? 0.486 8.941 22.891 1.00 85.94 234 LEU A N 1
ATOM 1765 C CA . LEU A 1 234 ? 1.715 9.520 23.443 1.00 85.94 234 LEU A CA 1
ATOM 1766 C C . LEU A 1 234 ? 1.449 10.292 24.742 1.00 85.94 234 LEU A C 1
ATOM 1768 O O . LEU A 1 234 ? 2.281 10.275 25.645 1.00 85.94 234 LEU A O 1
ATOM 1772 N N . LEU A 1 235 ? 0.279 10.930 24.853 1.00 84.19 235 LEU A N 1
ATOM 1773 C CA . LEU A 1 235 ? -0.150 11.603 26.080 1.00 84.19 235 LEU A CA 1
ATOM 1774 C C . LEU A 1 235 ? -0.535 10.583 27.157 1.00 84.19 235 LEU A C 1
ATOM 1776 O O . LEU A 1 235 ? -0.185 10.768 28.317 1.00 84.19 235 LEU A O 1
ATOM 1780 N N . ALA A 1 236 ? -1.204 9.493 26.768 1.00 83.56 236 ALA A N 1
ATOM 1781 C CA . ALA A 1 236 ? -1.589 8.425 27.688 1.00 83.56 236 ALA A CA 1
ATOM 1782 C C . ALA A 1 236 ? -0.376 7.693 28.288 1.00 83.56 236 ALA A C 1
ATOM 1784 O O . ALA A 1 236 ? -0.381 7.405 29.479 1.00 83.56 236 ALA A O 1
ATOM 1785 N N . VAL A 1 237 ? 0.666 7.432 27.487 1.00 83.88 237 VAL A N 1
ATOM 1786 C CA . VAL A 1 237 ? 1.926 6.809 27.942 1.00 83.88 237 VAL A CA 1
ATOM 1787 C C . VAL A 1 237 ? 2.754 7.759 28.814 1.00 83.88 237 VAL A C 1
ATOM 1789 O O . VAL A 1 237 ? 3.428 7.314 29.736 1.00 83.88 237 VAL A O 1
ATOM 1792 N N . GLY A 1 238 ? 2.725 9.064 28.526 1.00 81.00 238 GLY A N 1
ATOM 1793 C CA . GLY A 1 238 ? 3.468 10.078 29.281 1.00 81.00 238 GLY A CA 1
ATOM 1794 C C . GLY A 1 238 ? 2.834 10.496 30.614 1.00 81.00 238 GLY A C 1
ATOM 1795 O O . GLY A 1 238 ? 3.439 11.289 31.333 1.00 81.00 238 GLY A O 1
ATOM 1796 N N . GLY A 1 239 ? 1.637 10.000 30.936 1.00 81.38 239 GLY A N 1
ATOM 1797 C CA . GLY A 1 239 ? 0.917 10.282 32.180 1.00 81.38 239 GLY A CA 1
ATOM 1798 C C . GLY A 1 239 ? 0.252 9.030 32.758 1.00 81.38 239 GLY A C 1
ATOM 1799 O O . GLY A 1 239 ? 0.615 7.909 32.416 1.00 81.38 239 GLY A O 1
ATOM 1800 N N . ASP A 1 240 ? -0.768 9.211 33.598 1.00 77.19 240 ASP A N 1
ATOM 1801 C CA . ASP A 1 240 ? -1.432 8.104 34.312 1.00 77.19 240 ASP A CA 1
ATOM 1802 C C . ASP A 1 240 ? -2.547 7.417 33.489 1.00 77.19 240 ASP A C 1
ATOM 1804 O O . ASP A 1 240 ? -3.301 6.592 34.000 1.00 77.19 240 ASP A O 1
ATOM 1808 N N . GLY A 1 241 ? -2.691 7.771 32.207 1.00 86.56 241 GLY A N 1
ATOM 1809 C CA . GLY A 1 241 ? -3.802 7.332 31.352 1.00 86.56 241 GLY A CA 1
ATOM 1810 C C . GLY A 1 241 ? -3.606 5.974 30.673 1.00 86.56 241 GLY A C 1
ATOM 1811 O O . GLY A 1 241 ? -4.565 5.429 30.125 1.00 86.56 241 GLY A O 1
ATOM 1812 N N . TRP A 1 242 ? -2.386 5.425 30.680 1.00 91.44 242 TRP A N 1
ATOM 1813 C CA . TRP A 1 242 ? -2.056 4.193 29.957 1.00 91.44 242 TRP A CA 1
ATOM 1814 C C . TRP A 1 242 ? -2.884 2.984 30.406 1.00 91.44 242 TRP A C 1
ATOM 1816 O O . TRP A 1 242 ? -3.406 2.268 29.553 1.00 91.44 242 TRP A O 1
ATOM 1826 N N . SER A 1 243 ? -3.038 2.773 31.719 1.00 92.19 243 SER A N 1
ATOM 1827 C CA . SER A 1 243 ? -3.813 1.646 32.261 1.00 92.19 243 SER A CA 1
ATOM 1828 C C . SER A 1 243 ? -5.253 1.672 31.757 1.00 92.19 243 SER A C 1
ATOM 1830 O O . SER A 1 243 ? -5.728 0.687 31.207 1.00 92.19 243 SER A O 1
ATOM 1832 N N . THR A 1 244 ? -5.910 2.830 31.824 1.00 91.38 244 THR A N 1
ATOM 1833 C CA . THR A 1 244 ? -7.285 3.012 31.345 1.00 91.38 244 THR A CA 1
ATOM 1834 C C . THR A 1 244 ? -7.417 2.753 29.844 1.00 91.38 244 THR A C 1
ATOM 1836 O O . THR A 1 244 ? -8.347 2.073 29.412 1.00 91.38 244 THR A O 1
ATOM 1839 N N . VAL A 1 245 ? -6.497 3.279 29.025 1.00 93.25 245 VAL A N 1
ATOM 1840 C CA . VAL A 1 245 ? -6.516 3.053 27.568 1.00 93.25 245 VAL A CA 1
ATOM 1841 C C . VAL A 1 245 ? -6.353 1.568 27.248 1.00 93.25 245 VAL A C 1
ATOM 1843 O O . VAL A 1 245 ? -7.062 1.050 26.383 1.00 93.25 245 VAL A O 1
ATOM 1846 N N . TRP A 1 246 ? -5.450 0.892 27.958 1.00 94.69 246 TRP A N 1
ATOM 1847 C CA . TRP A 1 246 ? -5.173 -0.530 27.800 1.00 94.69 246 TRP A CA 1
ATOM 1848 C C . TRP A 1 246 ? -6.345 -1.414 28.244 1.00 94.69 246 TRP A C 1
ATOM 1850 O O . TRP A 1 246 ? -6.779 -2.277 27.484 1.00 94.69 246 TRP A O 1
ATOM 1860 N N . ASP A 1 247 ? -6.911 -1.172 29.425 1.00 95.19 247 ASP A N 1
ATOM 1861 C CA . ASP A 1 247 ? -8.017 -1.966 29.966 1.00 95.19 247 ASP A CA 1
ATOM 1862 C C . ASP A 1 247 ? -9.276 -1.830 29.099 1.00 95.19 247 ASP A C 1
ATOM 1864 O O . ASP A 1 247 ? -9.895 -2.831 28.727 1.00 95.19 247 ASP A O 1
ATOM 1868 N N . ASN A 1 248 ? -9.599 -0.603 28.670 1.00 94.94 248 ASN A N 1
ATOM 1869 C CA . ASN A 1 248 ? -10.702 -0.354 27.741 1.00 94.94 248 ASN A CA 1
ATOM 1870 C C . ASN A 1 248 ? -10.466 -1.030 26.383 1.00 94.94 248 ASN A C 1
ATOM 1872 O O . ASN A 1 248 ? -11.410 -1.511 25.756 1.00 94.94 248 ASN A O 1
ATOM 1876 N N . TYR A 1 249 ? -9.213 -1.081 25.920 1.00 96.50 249 TYR A N 1
ATOM 1877 C CA . TYR A 1 249 ? -8.861 -1.779 24.687 1.00 96.50 249 TYR A CA 1
ATOM 1878 C C . TYR A 1 249 ? -9.056 -3.290 24.819 1.00 96.50 249 TYR A C 1
ATOM 1880 O O . TYR A 1 249 ? -9.643 -3.901 23.932 1.00 96.50 249 TYR A O 1
ATOM 1888 N N . LEU A 1 250 ? -8.613 -3.898 25.925 1.00 96.88 250 LEU A N 1
ATOM 1889 C CA . LEU A 1 250 ? -8.806 -5.327 26.173 1.00 96.88 250 LEU A CA 1
ATOM 1890 C C . LEU A 1 250 ? -10.289 -5.692 26.268 1.00 96.88 250 LEU A C 1
ATOM 1892 O O . LEU A 1 250 ? -10.713 -6.688 25.681 1.00 96.88 250 LEU A O 1
ATOM 1896 N N . GLN A 1 251 ? -11.089 -4.869 26.948 1.00 95.62 251 GLN A N 1
ATOM 1897 C CA . GLN A 1 251 ? -12.536 -5.057 27.010 1.00 95.62 251 GLN A CA 1
ATOM 1898 C C . GLN A 1 251 ? -13.162 -4.993 25.610 1.00 95.62 251 GLN A C 1
ATOM 1900 O O . GLN A 1 251 ? -13.936 -5.878 25.232 1.00 95.62 251 GLN A O 1
ATOM 1905 N N . LEU A 1 252 ? -12.783 -3.993 24.813 1.00 94.56 252 LEU A N 1
ATOM 1906 C CA . LEU A 1 252 ? -13.259 -3.843 23.442 1.00 94.56 252 LEU A CA 1
ATOM 1907 C C . LEU A 1 252 ? -12.832 -5.027 22.556 1.00 94.56 252 LEU A C 1
ATOM 1909 O O . LEU A 1 252 ? -13.663 -5.616 21.871 1.00 94.56 252 LEU A O 1
ATOM 1913 N N . ALA A 1 253 ? -11.570 -5.451 22.624 1.00 95.62 253 ALA A N 1
ATOM 1914 C CA . ALA A 1 253 ? -11.047 -6.588 21.867 1.00 95.62 253 ALA A CA 1
ATOM 1915 C C . ALA A 1 253 ? -11.678 -7.928 22.277 1.00 95.62 253 ALA A C 1
ATOM 1917 O O . ALA A 1 253 ? -11.734 -8.847 21.468 1.00 95.62 253 ALA A O 1
ATOM 1918 N N . SER A 1 254 ? -12.161 -8.050 23.516 1.00 95.00 254 SER A N 1
ATOM 1919 C CA . SER A 1 254 ? -12.851 -9.252 24.004 1.00 95.00 254 SER A CA 1
ATOM 1920 C C . SER A 1 254 ? -14.312 -9.363 23.553 1.00 95.00 254 SER A C 1
ATOM 1922 O O . SER A 1 254 ? -14.920 -10.415 23.735 1.00 95.00 254 SER A O 1
ATOM 1924 N N . THR A 1 255 ? -14.878 -8.297 22.980 1.00 93.31 255 THR A N 1
ATOM 1925 C CA . THR A 1 255 ? -16.302 -8.214 22.615 1.00 93.31 255 THR A CA 1
ATOM 1926 C C . THR A 1 255 ? -16.528 -7.940 21.129 1.00 93.31 255 THR A C 1
ATOM 1928 O O . THR A 1 255 ? -17.489 -8.455 20.565 1.00 93.31 255 THR A O 1
ATOM 1931 N N . SER A 1 256 ? -15.634 -7.190 20.480 1.00 94.00 256 SER A N 1
ATOM 1932 C CA . SER A 1 256 ? -15.714 -6.843 19.058 1.00 94.00 256 SER A CA 1
ATOM 1933 C C . SER A 1 256 ? -14.868 -7.778 18.194 1.00 94.00 256 SER A C 1
ATOM 1935 O O . SER A 1 256 ? -13.653 -7.919 18.399 1.00 94.00 256 SER A O 1
ATOM 1937 N N . LYS A 1 257 ? -15.502 -8.361 17.167 1.00 93.75 257 LYS A N 1
ATOM 1938 C CA . LYS A 1 257 ? -14.810 -9.195 16.178 1.00 93.75 257 LYS A CA 1
ATOM 1939 C C . LYS A 1 257 ? -13.871 -8.357 15.332 1.00 93.75 257 LYS A C 1
ATOM 1941 O O . LYS A 1 257 ? -12.731 -8.771 15.116 1.00 93.75 257 LYS A O 1
ATOM 1946 N N . LEU A 1 258 ? -14.322 -7.177 14.903 1.00 93.12 258 LEU A N 1
ATOM 1947 C CA . LEU A 1 258 ? -13.506 -6.223 14.160 1.00 93.12 258 LEU A CA 1
ATOM 1948 C C . LEU A 1 258 ? -12.204 -5.903 14.906 1.00 93.12 258 LEU A C 1
ATOM 1950 O O . LEU A 1 258 ? -11.119 -6.070 14.353 1.00 93.12 258 LEU A O 1
ATOM 1954 N N . VAL A 1 259 ? -12.293 -5.524 16.183 1.00 95.38 259 VAL A N 1
ATOM 1955 C CA . VAL A 1 259 ? -11.123 -5.119 16.980 1.00 95.38 259 VAL A CA 1
ATOM 1956 C C . VAL A 1 259 ? -10.164 -6.287 17.187 1.00 95.38 259 VAL A C 1
ATOM 1958 O O . VAL A 1 259 ? -8.955 -6.147 16.975 1.00 95.38 259 VAL A O 1
ATOM 1961 N N . SER A 1 260 ? -10.688 -7.459 17.549 1.00 96.38 260 SER A N 1
ATOM 1962 C CA . SER A 1 260 ? -9.890 -8.673 17.732 1.00 96.38 260 SER A CA 1
ATOM 1963 C C . SER A 1 260 ? -9.164 -9.095 16.448 1.00 96.38 260 SER A C 1
ATOM 1965 O O . SER A 1 260 ? -7.945 -9.291 16.467 1.00 96.38 260 SER A O 1
ATOM 1967 N N . VAL A 1 261 ? -9.881 -9.203 15.325 1.00 96.50 261 VAL A N 1
ATOM 1968 C CA . VAL A 1 261 ? -9.304 -9.646 14.048 1.00 96.50 261 VAL A CA 1
ATOM 1969 C C . VAL A 1 261 ? -8.287 -8.630 13.536 1.00 96.50 261 VAL A C 1
ATOM 1971 O O . VAL A 1 261 ? -7.190 -9.041 13.167 1.00 96.50 261 VAL A O 1
ATOM 1974 N N . SER A 1 262 ? -8.576 -7.325 13.595 1.00 96.38 262 SER A N 1
ATOM 1975 C CA . SER A 1 262 ? -7.623 -6.275 13.205 1.00 96.38 262 SER A CA 1
ATOM 1976 C C . SER A 1 262 ? -6.338 -6.300 14.040 1.00 96.38 262 SER A C 1
ATOM 1978 O O . SER A 1 262 ? -5.247 -6.096 13.507 1.00 96.38 262 SER A O 1
ATOM 1980 N N . SER A 1 263 ? -6.439 -6.595 15.339 1.00 97.25 263 SER A N 1
ATOM 1981 C CA . SER A 1 263 ? -5.270 -6.716 16.223 1.00 97.25 263 SER A CA 1
ATOM 1982 C C . SER A 1 263 ? -4.353 -7.862 15.801 1.00 97.25 263 SER A C 1
ATOM 1984 O O . SER A 1 263 ? -3.138 -7.691 15.680 1.00 97.25 263 SER A O 1
ATOM 1986 N N . VAL A 1 264 ? -4.937 -9.044 15.578 1.00 97.81 264 VAL A N 1
ATOM 1987 C CA . VAL A 1 264 ? -4.192 -10.240 15.166 1.00 97.81 264 VAL A CA 1
ATOM 1988 C C . VAL A 1 264 ? -3.641 -10.079 13.754 1.00 97.81 264 VAL A C 1
ATOM 1990 O O . VAL A 1 264 ? -2.509 -10.479 13.492 1.00 97.81 264 VAL A O 1
ATOM 1993 N N . ASP A 1 265 ? -4.397 -9.448 12.863 1.00 98.00 265 ASP A N 1
ATOM 1994 C CA . ASP A 1 265 ? -3.954 -9.140 11.510 1.00 98.00 265 ASP A CA 1
ATOM 1995 C C . ASP A 1 265 ? -2.707 -8.245 11.515 1.00 98.00 265 ASP A C 1
ATOM 1997 O O . ASP A 1 265 ? -1.676 -8.588 10.932 1.00 98.00 265 ASP A O 1
ATOM 2001 N N . LEU A 1 266 ? -2.742 -7.146 12.277 1.00 97.75 266 LEU A N 1
ATOM 2002 C CA . LEU A 1 266 ? -1.601 -6.243 12.412 1.00 97.75 266 LEU A CA 1
ATOM 2003 C C . LEU A 1 266 ? -0.375 -6.942 13.014 1.00 97.75 266 LEU A C 1
ATOM 2005 O O . LEU A 1 266 ? 0.753 -6.711 12.566 1.00 97.75 266 LEU A O 1
ATOM 2009 N N . LEU A 1 267 ? -0.583 -7.812 14.007 1.00 97.19 267 LEU A N 1
ATOM 2010 C CA . LEU A 1 267 ? 0.477 -8.627 14.600 1.00 97.19 267 LEU A CA 1
ATOM 2011 C C . LEU A 1 267 ? 1.124 -9.533 13.543 1.00 97.19 267 LEU A C 1
ATOM 2013 O O . LEU A 1 267 ? 2.348 -9.531 13.392 1.00 97.19 267 LEU A O 1
ATOM 2017 N N . ILE A 1 268 ? 0.319 -10.283 12.787 1.00 97.69 268 ILE A N 1
ATOM 2018 C CA . ILE A 1 268 ? 0.814 -11.223 11.775 1.00 97.69 268 ILE A CA 1
ATOM 2019 C C . ILE A 1 268 ? 1.502 -10.479 10.631 1.00 97.69 268 ILE A C 1
ATOM 2021 O O . ILE A 1 268 ? 2.557 -10.924 10.173 1.00 97.69 268 ILE A O 1
ATOM 2025 N N . LEU A 1 269 ? 0.973 -9.335 10.192 1.00 97.75 269 LEU A N 1
ATOM 2026 C CA . LEU A 1 269 ? 1.630 -8.486 9.198 1.00 97.75 269 LEU A CA 1
ATOM 2027 C C . LEU A 1 269 ? 2.968 -7.955 9.721 1.00 97.75 269 LEU A C 1
ATOM 2029 O O . LEU A 1 269 ? 3.949 -7.964 8.983 1.00 97.75 269 LEU A O 1
ATOM 2033 N N . THR A 1 270 ? 3.044 -7.551 10.991 1.00 97.38 270 THR A N 1
ATOM 2034 C CA . THR A 1 270 ? 4.286 -7.065 11.617 1.00 97.38 270 THR A CA 1
ATOM 2035 C C . THR A 1 270 ? 5.350 -8.161 11.671 1.00 97.38 270 THR A C 1
ATOM 2037 O O . THR A 1 270 ? 6.491 -7.940 11.264 1.00 97.38 270 THR A O 1
ATOM 2040 N N . VAL A 1 271 ? 4.977 -9.370 12.099 1.00 96.56 271 VAL A N 1
ATOM 2041 C CA . VAL A 1 271 ? 5.882 -10.530 12.091 1.00 96.56 271 VAL A CA 1
ATOM 2042 C C . VAL A 1 271 ? 6.275 -10.893 10.659 1.00 96.56 271 VAL A C 1
ATOM 2044 O O . VAL A 1 271 ? 7.451 -11.109 10.376 1.00 96.56 271 VAL A O 1
ATOM 2047 N N . SER A 1 272 ? 5.324 -10.896 9.725 1.00 97.31 272 SER A N 1
ATOM 2048 C CA . SER A 1 272 ? 5.589 -11.194 8.315 1.00 97.31 272 SER A CA 1
ATOM 2049 C C . SER A 1 272 ? 6.558 -10.185 7.699 1.00 97.31 272 SER A C 1
ATOM 2051 O O . SER A 1 272 ? 7.491 -10.594 7.012 1.00 97.31 272 SER A O 1
ATOM 2053 N N . ALA A 1 273 ? 6.417 -8.893 7.995 1.00 97.69 273 ALA A N 1
ATOM 2054 C CA . ALA A 1 273 ? 7.380 -7.873 7.595 1.00 97.69 273 ALA A CA 1
ATOM 2055 C C . ALA A 1 273 ? 8.782 -8.191 8.133 1.00 97.69 273 ALA A C 1
ATOM 2057 O O . ALA A 1 273 ? 9.735 -8.233 7.355 1.00 97.69 273 ALA A O 1
ATOM 2058 N N . ALA A 1 274 ? 8.904 -8.516 9.424 1.00 97.12 274 ALA A N 1
ATOM 2059 C CA . ALA A 1 274 ? 10.181 -8.898 10.023 1.00 97.12 274 ALA A CA 1
ATOM 2060 C C . ALA A 1 274 ? 10.804 -10.125 9.336 1.00 97.12 274 ALA A C 1
ATOM 2062 O O . ALA A 1 274 ? 11.997 -10.118 9.056 1.00 97.12 274 ALA A O 1
ATOM 2063 N N . THR A 1 275 ? 10.017 -11.139 8.955 1.00 95.81 275 THR A N 1
ATOM 2064 C CA . THR A 1 275 ? 10.550 -12.307 8.217 1.00 95.81 275 THR A CA 1
ATOM 2065 C C . THR A 1 275 ? 11.088 -11.973 6.819 1.00 95.81 275 THR A C 1
ATOM 2067 O O . THR A 1 275 ? 11.914 -12.713 6.288 1.00 95.81 275 THR A O 1
ATOM 2070 N N . LEU A 1 276 ? 10.652 -10.864 6.210 1.00 96.44 276 LEU A N 1
ATOM 2071 C CA . LEU A 1 276 ? 11.085 -10.435 4.875 1.00 96.44 276 LEU A CA 1
ATOM 2072 C C . LEU A 1 276 ? 12.352 -9.564 4.901 1.00 96.44 276 LEU A C 1
ATOM 2074 O O . LEU A 1 276 ? 13.040 -9.475 3.882 1.00 96.44 276 LEU A O 1
ATOM 2078 N N . ILE A 1 277 ? 12.658 -8.929 6.036 1.00 97.31 277 ILE A N 1
ATOM 2079 C CA . ILE A 1 277 ? 13.746 -7.949 6.184 1.00 97.31 277 ILE A CA 1
ATOM 2080 C C . ILE A 1 277 ? 15.151 -8.543 6.007 1.00 97.31 277 ILE A C 1
ATOM 2082 O O . ILE A 1 277 ? 15.930 -7.931 5.278 1.00 97.31 277 ILE A O 1
ATOM 2086 N N . PRO A 1 278 ? 15.521 -9.698 6.601 1.00 96.06 278 PRO A N 1
ATOM 2087 C CA . PRO A 1 278 ? 16.878 -10.226 6.470 1.00 96.06 278 PRO A CA 1
ATOM 2088 C C . PRO A 1 278 ? 17.235 -10.478 5.007 1.00 96.06 278 PRO A C 1
ATOM 2090 O O . PRO A 1 278 ? 18.298 -10.085 4.545 1.00 96.06 278 PRO A O 1
ATOM 2093 N N . ARG A 1 279 ? 16.286 -11.027 4.241 1.00 93.81 279 ARG A N 1
ATOM 2094 C CA . ARG A 1 279 ? 16.473 -11.267 2.811 1.00 93.81 279 ARG A CA 1
ATOM 2095 C C . ARG A 1 279 ? 16.521 -9.974 1.999 1.00 93.81 279 ARG A C 1
ATOM 2097 O O . ARG A 1 279 ? 17.373 -9.862 1.124 1.00 93.81 279 ARG A O 1
ATOM 2104 N N . ASP A 1 280 ? 15.648 -9.001 2.271 1.00 95.94 280 ASP A N 1
ATOM 2105 C CA . ASP A 1 280 ? 15.728 -7.685 1.613 1.00 95.94 280 ASP A CA 1
ATOM 2106 C C . ASP A 1 280 ? 17.065 -6.984 1.920 1.00 95.94 280 ASP A C 1
ATOM 2108 O O . ASP A 1 280 ? 17.616 -6.301 1.060 1.00 95.94 280 ASP A O 1
ATOM 2112 N N . TYR A 1 281 ? 17.629 -7.205 3.112 1.00 95.50 281 TYR A N 1
ATOM 2113 C CA . TYR A 1 281 ? 18.939 -6.690 3.504 1.00 95.50 281 TYR A CA 1
ATOM 2114 C C . TYR A 1 281 ? 20.073 -7.345 2.705 1.00 95.50 281 TYR A C 1
ATOM 2116 O O . TYR A 1 281 ? 20.930 -6.634 2.173 1.00 95.50 281 TYR A O 1
ATOM 2124 N N . SER A 1 282 ? 20.041 -8.672 2.545 1.00 93.56 282 SER A N 1
ATOM 2125 C CA . SER A 1 282 ? 21.013 -9.401 1.721 1.00 93.56 282 SER A CA 1
ATOM 2126 C C . SER A 1 282 ? 20.904 -9.040 0.235 1.00 93.56 282 SER A C 1
ATOM 2128 O O . SER A 1 282 ? 21.919 -8.856 -0.434 1.00 93.56 282 SER A O 1
ATOM 2130 N N . LEU A 1 283 ? 19.682 -8.822 -0.275 1.00 93.31 283 LEU A N 1
ATOM 2131 C CA . LEU A 1 283 ? 19.422 -8.417 -1.666 1.00 93.31 283 LEU A CA 1
ATOM 2132 C C . LEU A 1 283 ? 20.116 -7.095 -2.045 1.00 93.31 283 LEU A C 1
ATOM 2134 O O . LEU A 1 283 ? 20.388 -6.833 -3.215 1.00 93.31 283 LEU A O 1
ATOM 2138 N N . ARG A 1 284 ? 20.420 -6.262 -1.045 1.00 93.12 284 ARG A N 1
ATOM 2139 C CA . ARG A 1 284 ? 21.068 -4.950 -1.185 1.00 93.12 284 ARG A CA 1
ATOM 2140 C C . ARG A 1 284 ? 22.589 -5.014 -1.002 1.00 93.12 284 ARG A C 1
ATOM 2142 O O . ARG A 1 284 ? 23.221 -3.988 -0.766 1.00 93.12 284 ARG A O 1
ATOM 2149 N N . GLY A 1 285 ? 23.174 -6.208 -1.105 1.00 88.44 285 GLY A N 1
ATOM 2150 C CA . GLY A 1 285 ? 24.622 -6.427 -1.088 1.00 88.44 285 GLY A CA 1
ATOM 2151 C C . GLY A 1 285 ? 25.236 -6.577 0.304 1.00 88.44 285 GLY A C 1
ATOM 2152 O O . GLY A 1 285 ? 26.458 -6.527 0.430 1.00 88.44 285 GLY A O 1
ATOM 2153 N N . SER A 1 286 ? 24.426 -6.750 1.355 1.00 87.12 286 SER A N 1
ATOM 2154 C CA . SER A 1 286 ? 24.953 -7.084 2.681 1.00 87.12 286 SER A CA 1
ATOM 2155 C C . SER A 1 286 ? 25.163 -8.590 2.833 1.00 87.12 286 SER A C 1
ATOM 2157 O O . SER A 1 286 ? 24.327 -9.382 2.413 1.00 87.12 286 SER A O 1
ATOM 2159 N N . THR A 1 287 ? 26.264 -8.983 3.470 1.00 85.81 287 THR A N 1
ATOM 2160 C CA . THR A 1 287 ? 26.592 -10.386 3.780 1.00 85.81 287 THR A CA 1
ATOM 2161 C C . THR A 1 287 ? 26.463 -10.714 5.271 1.00 85.81 287 THR A C 1
ATOM 2163 O O . THR A 1 287 ? 26.768 -11.828 5.687 1.00 85.81 287 THR A O 1
ATOM 2166 N N . ASP A 1 288 ? 26.036 -9.748 6.092 1.00 90.81 288 ASP A N 1
ATOM 2167 C CA . ASP A 1 288 ? 25.897 -9.910 7.541 1.00 90.81 288 ASP A CA 1
ATOM 2168 C C . ASP A 1 288 ? 24.462 -10.320 7.908 1.00 90.81 288 ASP A C 1
ATOM 2170 O O . ASP A 1 288 ? 23.602 -9.489 8.227 1.00 90.81 288 ASP A O 1
ATOM 2174 N N . ASP A 1 289 ? 24.214 -11.629 7.861 1.00 87.56 289 ASP A N 1
ATOM 2175 C CA . ASP A 1 289 ? 22.920 -12.227 8.204 1.00 87.56 289 ASP A CA 1
ATOM 2176 C C . ASP A 1 289 ? 22.522 -11.953 9.665 1.00 87.56 289 ASP A C 1
ATOM 2178 O O . ASP A 1 289 ? 21.342 -11.756 9.974 1.00 87.56 289 ASP A O 1
ATOM 2182 N N . GLY A 1 290 ? 23.499 -11.893 10.578 1.00 93.44 290 GLY A N 1
ATOM 2183 C CA . GLY A 1 290 ? 23.267 -11.608 11.996 1.00 93.44 290 GLY A CA 1
ATOM 2184 C C . GLY A 1 290 ? 22.681 -10.214 12.199 1.00 93.44 290 GLY A C 1
ATOM 2185 O O . GLY A 1 290 ? 21.687 -10.041 12.910 1.00 93.44 290 GLY A O 1
ATOM 2186 N N . LYS A 1 291 ? 23.237 -9.223 11.501 1.00 94.50 291 LYS A N 1
ATOM 2187 C CA . LYS A 1 291 ? 22.716 -7.856 11.498 1.00 94.50 291 LYS A CA 1
ATOM 2188 C C . LYS A 1 291 ? 21.347 -7.753 10.829 1.00 94.50 291 LYS A C 1
ATOM 2190 O O . LYS A 1 291 ? 20.482 -7.061 11.363 1.00 94.50 291 LYS A O 1
ATOM 2195 N N . GLY A 1 292 ? 21.121 -8.450 9.713 1.00 94.75 292 GLY A N 1
ATOM 2196 C CA . GLY A 1 292 ? 19.805 -8.511 9.065 1.00 94.75 292 GLY A CA 1
ATOM 2197 C C . GLY A 1 292 ? 18.712 -9.021 10.013 1.00 94.75 292 GLY A C 1
ATOM 2198 O O . GLY A 1 292 ? 17.658 -8.396 10.144 1.00 94.75 292 GLY A O 1
ATOM 2199 N N . ASN A 1 293 ? 19.001 -10.097 10.750 1.00 96.38 293 ASN A N 1
ATOM 2200 C CA . ASN A 1 293 ? 18.100 -10.665 11.756 1.00 96.38 293 ASN A CA 1
ATOM 2201 C C . ASN A 1 293 ? 17.889 -9.736 12.963 1.00 96.38 293 ASN A C 1
ATOM 2203 O O . ASN A 1 293 ? 16.765 -9.604 13.447 1.00 96.38 293 ASN A O 1
ATOM 2207 N N . ALA A 1 294 ? 18.937 -9.052 13.432 1.00 96.81 294 ALA A N 1
ATOM 2208 C CA . ALA A 1 294 ? 18.818 -8.082 14.520 1.00 96.81 294 ALA A CA 1
ATOM 2209 C C . ALA A 1 294 ? 17.938 -6.882 14.130 1.00 96.81 294 ALA A C 1
ATOM 2211 O O . ALA A 1 294 ? 17.101 -6.447 14.918 1.00 96.81 294 ALA A O 1
ATOM 2212 N N . ILE A 1 295 ? 18.081 -6.376 12.899 1.00 96.69 295 ILE A N 1
ATOM 2213 C CA . ILE A 1 295 ? 17.219 -5.315 12.362 1.00 96.69 295 ILE A CA 1
ATOM 2214 C C . ILE A 1 295 ? 15.772 -5.806 12.291 1.00 96.69 295 ILE A C 1
ATOM 2216 O O . ILE A 1 295 ? 14.876 -5.109 12.762 1.00 96.69 295 ILE A O 1
ATOM 2220 N N . ALA A 1 296 ? 15.541 -7.010 11.760 1.00 96.94 296 ALA A N 1
ATOM 2221 C CA . ALA A 1 296 ? 14.211 -7.607 11.696 1.00 96.94 296 ALA A CA 1
ATOM 2222 C C . ALA A 1 296 ? 13.544 -7.679 13.079 1.00 96.94 296 ALA A C 1
ATOM 2224 O O . ALA A 1 296 ? 12.426 -7.191 13.242 1.00 96.94 296 ALA A O 1
ATOM 2225 N N . ALA A 1 297 ? 14.252 -8.190 14.089 1.00 96.81 297 ALA A N 1
ATOM 2226 C CA . ALA A 1 297 ? 13.765 -8.239 15.466 1.00 96.81 297 ALA A CA 1
ATOM 2227 C C . ALA A 1 297 ? 13.511 -6.839 16.055 1.00 96.81 297 ALA A C 1
ATOM 2229 O O . ALA A 1 297 ? 12.525 -6.626 16.752 1.00 96.81 297 ALA A O 1
ATOM 2230 N N . ALA A 1 298 ? 14.350 -5.848 15.746 1.00 96.69 298 ALA A N 1
ATOM 2231 C CA . ALA A 1 298 ? 14.116 -4.477 16.195 1.00 96.69 298 ALA A CA 1
ATOM 2232 C C . ALA A 1 298 ? 12.833 -3.882 15.587 1.00 96.69 298 ALA A C 1
ATOM 2234 O O . ALA A 1 298 ? 12.114 -3.148 16.265 1.00 96.69 298 ALA A O 1
ATOM 2235 N N . THR A 1 299 ? 12.502 -4.220 14.334 1.00 96.12 299 THR A N 1
ATOM 2236 C CA . THR A 1 299 ? 11.288 -3.692 13.689 1.00 96.12 299 THR A CA 1
ATOM 2237 C C . THR A 1 299 ? 9.985 -4.184 14.316 1.00 96.12 299 THR A C 1
ATOM 2239 O O . THR A 1 299 ? 8.981 -3.485 14.205 1.00 96.12 299 THR A O 1
ATOM 2242 N N . THR A 1 300 ? 9.984 -5.320 15.026 1.00 95.31 300 THR A N 1
ATOM 2243 C CA . THR A 1 300 ? 8.776 -5.816 15.708 1.00 95.31 300 THR A CA 1
ATOM 2244 C C . THR A 1 300 ? 8.442 -5.036 16.979 1.00 95.31 300 THR A C 1
ATOM 2246 O O . THR A 1 300 ? 7.320 -5.136 17.463 1.00 95.31 300 THR A O 1
ATOM 2249 N N . LEU A 1 301 ? 9.384 -4.249 17.520 1.00 93.38 301 LEU A N 1
ATOM 2250 C CA . LEU A 1 301 ? 9.153 -3.418 18.710 1.00 93.38 301 LEU A CA 1
ATOM 2251 C C . LEU A 1 301 ? 8.207 -2.245 18.436 1.00 93.38 301 LEU A C 1
ATOM 2253 O O . LEU A 1 301 ? 7.548 -1.758 19.349 1.00 93.38 301 LEU A O 1
ATOM 2257 N N . LEU A 1 302 ? 8.151 -1.786 17.185 1.00 91.50 302 LEU A N 1
ATOM 2258 C CA . LEU A 1 302 ? 7.306 -0.681 16.749 1.00 91.50 302 LEU A CA 1
ATOM 2259 C C . LEU A 1 302 ? 6.484 -1.148 15.539 1.00 91.50 302 LEU A C 1
ATOM 2261 O O . LEU A 1 302 ? 6.937 -0.961 14.404 1.00 91.50 302 LEU A O 1
ATOM 2265 N N . PRO A 1 303 ? 5.305 -1.767 15.752 1.00 90.81 303 PRO A N 1
ATOM 2266 C CA . PRO A 1 303 ? 4.451 -2.253 14.671 1.00 90.81 303 PRO A CA 1
ATOM 2267 C C . PRO A 1 303 ? 4.251 -1.198 13.577 1.00 90.81 303 PRO A C 1
ATOM 2269 O O . PRO A 1 303 ? 3.977 -0.033 13.863 1.00 90.81 303 PRO A O 1
ATOM 2272 N N . VAL A 1 304 ? 4.426 -1.611 12.317 1.00 92.94 304 VAL A N 1
ATOM 2273 C CA . VAL A 1 304 ? 4.433 -0.780 11.090 1.00 92.94 304 VAL A CA 1
ATOM 2274 C C . VAL A 1 304 ? 5.564 0.251 11.005 1.00 92.94 304 VAL A C 1
ATOM 2276 O O . VAL A 1 304 ? 6.279 0.276 10.003 1.00 92.94 304 VAL A O 1
ATOM 2279 N N . VAL A 1 305 ? 5.773 1.078 12.036 1.00 95.69 305 VAL A N 1
ATOM 2280 C CA . VAL A 1 305 ? 6.787 2.150 12.050 1.00 95.69 305 VAL A CA 1
ATOM 2281 C C . VAL A 1 305 ? 8.194 1.583 11.876 1.00 95.69 305 VAL A C 1
ATOM 2283 O O . VAL A 1 305 ? 8.970 2.120 11.091 1.00 95.69 305 VAL A O 1
ATOM 2286 N N . GLY A 1 306 ? 8.526 0.485 12.559 1.00 95.81 306 GLY A N 1
ATOM 2287 C CA . GLY A 1 306 ? 9.841 -0.146 12.471 1.00 95.81 306 GLY A CA 1
ATOM 2288 C C . GLY A 1 306 ? 10.163 -0.622 11.053 1.00 95.81 306 GLY A C 1
ATOM 2289 O O . GLY A 1 306 ? 11.228 -0.315 10.517 1.00 95.81 306 GLY A O 1
ATOM 2290 N N . ALA A 1 307 ? 9.220 -1.316 10.412 1.00 97.50 307 ALA A N 1
ATOM 2291 C CA . ALA A 1 307 ? 9.376 -1.799 9.041 1.00 97.50 307 ALA A CA 1
ATOM 2292 C C . ALA A 1 307 ? 9.381 -0.652 8.009 1.00 97.50 307 ALA A C 1
ATOM 2294 O O . ALA A 1 307 ? 10.182 -0.673 7.072 1.00 97.50 307 ALA A O 1
ATOM 2295 N N . ALA A 1 308 ? 8.556 0.383 8.200 1.00 98.00 308 ALA A N 1
ATOM 2296 C CA . ALA A 1 308 ? 8.576 1.586 7.366 1.00 98.00 308 ALA A CA 1
ATOM 2297 C C . ALA A 1 308 ? 9.918 2.332 7.478 1.00 98.00 308 ALA A C 1
ATOM 2299 O O . ALA A 1 308 ? 10.501 2.730 6.467 1.00 98.00 308 ALA A O 1
ATOM 2300 N N . LEU A 1 309 ? 10.448 2.467 8.698 1.00 98.06 309 LEU A N 1
ATOM 2301 C CA . LEU A 1 309 ? 11.739 3.101 8.950 1.00 98.06 309 LEU A CA 1
ATOM 2302 C C . LEU A 1 309 ? 12.878 2.304 8.313 1.00 98.06 309 LEU A C 1
ATOM 2304 O O . LEU A 1 309 ? 13.750 2.888 7.672 1.00 98.06 309 LEU A O 1
ATOM 2308 N N . TYR A 1 310 ? 12.836 0.973 8.401 1.00 98.19 310 TYR A N 1
ATOM 2309 C CA . TYR A 1 310 ? 13.747 0.119 7.644 1.00 98.19 310 TYR A CA 1
ATOM 2310 C C . TYR A 1 310 ? 13.660 0.401 6.135 1.00 98.19 310 TYR A C 1
ATOM 2312 O O . TYR A 1 310 ? 14.690 0.630 5.503 1.00 98.19 310 TYR A O 1
ATOM 2320 N N . CYS A 1 311 ? 12.456 0.478 5.556 1.00 98.06 311 CYS A N 1
ATOM 2321 C CA . CYS A 1 311 ? 12.276 0.788 4.133 1.00 98.06 311 CYS A CA 1
ATOM 2322 C C . CYS A 1 311 ? 12.832 2.170 3.743 1.00 98.06 311 CYS A C 1
ATOM 2324 O O . CYS A 1 311 ? 13.361 2.343 2.640 1.00 98.06 311 CYS A O 1
ATOM 2326 N N . ALA A 1 312 ? 12.765 3.157 4.638 1.00 97.88 312 ALA A N 1
ATOM 2327 C CA . ALA A 1 312 ? 13.353 4.478 4.424 1.00 97.88 312 ALA A CA 1
ATOM 2328 C C . ALA A 1 312 ? 14.891 4.466 4.521 1.00 97.88 312 ALA A C 1
ATOM 2330 O O . ALA A 1 312 ? 15.567 5.136 3.733 1.00 97.88 312 ALA A O 1
ATOM 2331 N N . LEU A 1 313 ? 15.460 3.670 5.430 1.00 97.12 313 LEU A N 1
ATOM 2332 C CA . LEU A 1 313 ? 16.899 3.649 5.722 1.00 97.12 313 LEU A CA 1
ATOM 2333 C C . LEU A 1 313 ? 17.707 2.642 4.890 1.00 97.12 313 LEU A C 1
ATOM 2335 O O . LEU A 1 313 ? 18.896 2.869 4.670 1.00 97.12 313 LEU A O 1
ATOM 2339 N N . ARG A 1 314 ? 17.096 1.560 4.394 1.00 95.38 314 ARG A N 1
ATOM 2340 C CA . ARG A 1 314 ? 17.790 0.487 3.654 1.00 95.38 314 ARG A CA 1
ATOM 2341 C C . ARG A 1 314 ? 18.562 1.012 2.429 1.00 95.38 314 ARG A C 1
ATOM 2343 O O . ARG A 1 314 ? 18.074 1.936 1.777 1.00 95.38 314 ARG A O 1
ATOM 2350 N N . PRO A 1 315 ? 19.734 0.463 2.067 1.00 94.25 315 PRO A N 1
ATOM 2351 C CA . PRO A 1 315 ? 20.450 0.869 0.850 1.00 94.25 315 PRO A CA 1
ATOM 2352 C C . PRO A 1 315 ? 19.590 0.680 -0.412 1.00 94.25 315 PRO A C 1
ATOM 2354 O O . PRO A 1 315 ? 18.692 -0.158 -0.389 1.00 94.25 315 PRO A O 1
ATOM 2357 N N . PRO A 1 316 ? 19.799 1.430 -1.506 1.00 92.94 316 PRO A N 1
ATOM 2358 C CA . PRO A 1 316 ? 19.085 1.177 -2.760 1.00 92.94 316 PRO A CA 1
ATOM 2359 C C . PRO A 1 316 ? 19.441 -0.202 -3.341 1.00 92.94 316 PRO A C 1
ATOM 2361 O O . PRO A 1 316 ? 20.467 -0.785 -2.989 1.00 92.94 316 PRO A O 1
ATOM 2364 N N . LEU A 1 317 ? 18.598 -0.724 -4.237 1.00 92.12 317 LEU A N 1
ATOM 2365 C CA . LEU A 1 317 ? 18.963 -1.891 -5.047 1.00 92.12 317 LEU A CA 1
ATOM 2366 C C . LEU A 1 317 ? 20.196 -1.585 -5.924 1.00 92.12 317 LEU A C 1
ATOM 2368 O O . LEU A 1 317 ? 20.337 -0.442 -6.362 1.00 92.12 317 LEU A O 1
ATOM 2372 N N . PRO A 1 318 ? 21.046 -2.584 -6.229 1.00 91.12 318 PRO A N 1
ATOM 2373 C CA . PRO A 1 318 ? 22.186 -2.404 -7.125 1.00 91.12 318 PRO A CA 1
ATOM 2374 C C . PRO A 1 318 ? 21.776 -1.904 -8.523 1.00 91.12 318 PRO A C 1
ATOM 2376 O O . PRO A 1 318 ? 20.809 -2.404 -9.118 1.00 91.12 318 PRO A O 1
ATOM 2379 N N . ASP A 1 319 ? 22.533 -0.942 -9.055 1.00 85.31 319 ASP A N 1
ATOM 2380 C CA . ASP A 1 319 ? 22.445 -0.481 -10.446 1.00 85.31 319 ASP A CA 1
ATOM 2381 C C . ASP A 1 319 ? 23.242 -1.420 -11.384 1.00 85.31 319 ASP A C 1
ATOM 2383 O O . ASP A 1 319 ? 24.019 -2.263 -10.932 1.00 85.31 319 ASP A O 1
ATOM 2387 N N . SER A 1 320 ? 23.017 -1.344 -12.700 1.00 55.03 320 SER A N 1
ATOM 2388 C CA . SER A 1 320 ? 23.690 -2.199 -13.693 1.00 55.03 320 SER A CA 1
ATOM 2389 C C . SER A 1 320 ? 25.212 -1.981 -13.735 1.00 55.03 320 SER A C 1
ATOM 2391 O O . SER A 1 320 ? 25.660 -0.854 -13.921 1.00 55.03 320 SER A O 1
ATOM 2393 N N . ASP A 1 321 ? 25.952 -3.088 -13.609 1.00 47.03 321 ASP A N 1
ATOM 2394 C CA . ASP A 1 321 ? 27.394 -3.305 -13.795 1.00 47.03 321 ASP A CA 1
ATOM 2395 C C . ASP A 1 321 ? 28.367 -2.348 -13.088 1.00 47.03 321 ASP A C 1
ATOM 2397 O O . ASP A 1 321 ? 29.053 -1.530 -13.694 1.00 47.03 321 ASP A O 1
ATOM 2401 N N . SER A 1 322 ? 28.566 -2.601 -11.794 1.00 39.50 322 SER A N 1
ATOM 2402 C CA . SER A 1 322 ? 29.855 -2.384 -11.125 1.00 39.50 322 SER A CA 1
ATOM 2403 C C . SER A 1 322 ? 30.535 -3.724 -10.804 1.00 39.50 322 SER A C 1
ATOM 2405 O O . SER A 1 322 ? 31.004 -3.942 -9.689 1.00 39.50 322 SER A O 1
ATOM 2407 N N . SER A 1 323 ? 30.555 -4.657 -11.759 1.00 41.06 323 SER A N 1
ATOM 2408 C CA . SER A 1 323 ? 31.242 -5.947 -11.617 1.00 41.06 323 SER A CA 1
ATOM 2409 C C . SER A 1 323 ? 32.049 -6.300 -12.865 1.00 41.06 323 SER A C 1
ATOM 2411 O O . SER A 1 323 ? 31.747 -7.273 -13.546 1.00 41.06 323 SER A O 1
ATOM 2413 N N . SER A 1 324 ? 33.087 -5.508 -13.155 1.00 36.16 324 SER A N 1
ATOM 2414 C CA . SER A 1 324 ? 34.264 -5.968 -13.916 1.00 36.16 324 SER A CA 1
ATOM 2415 C C . SER A 1 324 ? 35.476 -5.019 -13.826 1.00 36.16 324 SER A C 1
ATOM 2417 O O . SER A 1 324 ? 36.181 -4.860 -14.820 1.00 36.16 324 SER A O 1
ATOM 2419 N N . ASN A 1 325 ? 35.731 -4.333 -12.698 1.00 34.44 325 ASN A N 1
ATOM 2420 C CA . ASN A 1 325 ? 36.997 -3.579 -12.576 1.00 34.44 325 ASN A CA 1
ATOM 2421 C C . ASN A 1 325 ? 37.518 -3.293 -11.154 1.00 34.44 325 ASN A C 1
ATOM 2423 O O . ASN A 1 325 ? 38.372 -2.427 -10.978 1.00 34.44 325 ASN A O 1
ATOM 2427 N N . THR A 1 326 ? 37.052 -4.005 -10.124 1.00 34.78 326 THR A N 1
ATOM 2428 C CA . THR A 1 326 ? 37.424 -3.703 -8.723 1.00 34.78 326 THR A CA 1
ATOM 2429 C C . THR A 1 326 ? 38.446 -4.676 -8.126 1.00 34.78 326 THR A C 1
ATOM 2431 O O . THR A 1 326 ? 38.502 -4.822 -6.913 1.00 34.78 326 THR A O 1
ATOM 2434 N N . ASP A 1 327 ? 39.296 -5.290 -8.956 1.00 38.31 327 ASP A N 1
ATOM 2435 C CA . ASP A 1 327 ? 40.424 -6.112 -8.480 1.00 38.31 327 ASP A CA 1
ATOM 2436 C C . ASP A 1 327 ? 41.816 -5.568 -8.861 1.00 38.31 327 ASP A C 1
ATOM 2438 O O . ASP A 1 327 ? 42.814 -6.225 -8.585 1.00 38.31 327 ASP A O 1
ATOM 2442 N N . ILE A 1 328 ? 41.934 -4.355 -9.428 1.00 39.75 328 ILE A N 1
ATOM 2443 C CA . ILE A 1 328 ? 43.257 -3.774 -9.767 1.00 39.75 328 ILE A CA 1
ATOM 2444 C C . ILE A 1 328 ? 43.624 -2.523 -8.952 1.00 39.75 328 ILE A C 1
ATOM 2446 O O . ILE A 1 328 ? 44.804 -2.272 -8.743 1.00 39.75 328 ILE A O 1
ATOM 2450 N N . ASN A 1 329 ? 42.671 -1.797 -8.363 1.00 33.16 329 ASN A N 1
ATOM 2451 C CA . ASN A 1 329 ? 42.993 -0.618 -7.543 1.00 33.16 329 ASN A CA 1
ATOM 2452 C C . ASN A 1 329 ? 42.769 -0.894 -6.055 1.00 33.16 329 ASN A C 1
ATOM 2454 O O . ASN A 1 329 ? 41.911 -0.300 -5.406 1.00 33.16 329 ASN A O 1
ATOM 2458 N N . LYS A 1 330 ? 43.551 -1.835 -5.522 1.00 36.94 330 LYS A N 1
ATOM 2459 C CA . LYS A 1 330 ? 43.712 -2.058 -4.081 1.00 36.94 330 LYS A CA 1
ATOM 2460 C C . LYS A 1 330 ? 45.065 -1.521 -3.616 1.00 36.94 330 LYS A C 1
ATOM 2462 O O . LYS A 1 330 ? 45.851 -2.246 -3.034 1.00 36.94 330 LYS A O 1
ATOM 2467 N N . GLU A 1 331 ? 45.332 -0.246 -3.861 1.00 41.75 331 GLU A N 1
ATOM 2468 C CA . GLU A 1 331 ? 46.295 0.517 -3.067 1.00 41.75 331 GLU A CA 1
ATOM 2469 C C . GLU A 1 331 ? 46.111 2.008 -3.342 1.00 41.75 331 GLU A C 1
ATOM 2471 O O . GLU A 1 331 ? 45.974 2.417 -4.491 1.00 41.75 331 GLU A O 1
ATOM 2476 N N . ASN A 1 332 ? 46.128 2.796 -2.268 1.00 35.09 332 ASN A N 1
ATOM 2477 C CA . ASN A 1 332 ? 46.111 4.260 -2.246 1.00 35.09 332 ASN A CA 1
ATOM 2478 C C . ASN A 1 332 ? 44.754 4.916 -2.548 1.00 35.09 332 ASN A C 1
ATOM 2480 O O . ASN A 1 332 ? 44.524 5.430 -3.633 1.00 35.09 332 ASN A O 1
ATOM 2484 N N . ASP A 1 333 ? 43.874 4.963 -1.547 1.00 30.94 333 ASP A N 1
ATOM 2485 C CA . ASP A 1 333 ? 43.663 6.231 -0.831 1.00 30.94 333 ASP A CA 1
ATOM 2486 C C . ASP A 1 333 ? 42.830 5.977 0.432 1.00 30.94 333 ASP A C 1
ATOM 2488 O O . ASP A 1 333 ? 41.598 5.953 0.456 1.00 30.94 333 ASP A O 1
ATOM 2492 N N . SER A 1 334 ? 43.540 5.687 1.515 1.00 42.44 334 SER A N 1
ATOM 2493 C CA . SER A 1 334 ? 43.005 5.810 2.856 1.00 42.44 334 SER A CA 1
ATOM 2494 C C . SER A 1 334 ? 43.062 7.283 3.236 1.00 42.44 334 SER A C 1
ATOM 2496 O O . SER A 1 334 ? 44.152 7.742 3.561 1.00 42.44 334 SER A O 1
ATOM 2498 N N . THR A 1 335 ? 41.930 7.990 3.221 1.00 38.06 335 THR A N 1
ATOM 2499 C CA . THR A 1 335 ? 41.451 8.988 4.207 1.00 38.06 335 THR A CA 1
ATOM 2500 C C . THR A 1 335 ? 40.160 9.613 3.643 1.00 38.06 335 THR A C 1
ATOM 2502 O O . THR A 1 335 ? 40.049 9.816 2.449 1.00 38.06 335 THR A O 1
ATOM 2505 N N . GLU A 1 336 ? 39.170 9.897 4.495 1.00 37.22 336 GLU A N 1
ATOM 2506 C CA . GLU A 1 336 ? 37.891 10.568 4.160 1.00 37.22 336 GLU A CA 1
ATOM 2507 C C . GLU A 1 336 ? 36.717 9.750 3.581 1.00 37.22 336 GLU A C 1
ATOM 2509 O O . GLU A 1 336 ? 36.127 10.133 2.586 1.00 37.22 336 GLU A O 1
ATOM 2514 N N . THR A 1 337 ? 36.221 8.716 4.277 1.00 32.12 337 THR A N 1
ATOM 2515 C CA . THR A 1 337 ? 34.750 8.484 4.382 1.00 32.12 337 THR A CA 1
ATOM 2516 C C . THR A 1 337 ? 34.402 7.594 5.589 1.00 32.12 337 THR A C 1
ATOM 2518 O O . THR A 1 337 ? 33.862 6.499 5.463 1.00 32.12 337 THR A O 1
ATOM 2521 N N . ARG A 1 338 ? 34.738 8.021 6.814 1.00 39.69 338 ARG A N 1
ATOM 2522 C CA . ARG A 1 338 ? 34.340 7.312 8.057 1.00 39.69 338 ARG A CA 1
ATOM 2523 C C . ARG A 1 338 ? 33.621 8.204 9.073 1.00 39.69 338 ARG A C 1
ATOM 2525 O O . ARG A 1 338 ? 33.712 7.987 10.276 1.00 39.69 338 ARG A O 1
ATOM 2532 N N . ARG A 1 339 ? 32.877 9.206 8.595 1.00 36.72 339 ARG A N 1
ATOM 2533 C CA . ARG A 1 339 ? 32.014 10.059 9.431 1.00 36.72 339 ARG A CA 1
ATOM 2534 C C . ARG A 1 339 ? 30.706 10.409 8.723 1.00 36.72 339 ARG A C 1
ATOM 2536 O O . ARG A 1 339 ? 30.470 11.563 8.411 1.00 36.72 339 ARG A O 1
ATOM 2543 N N . SER A 1 340 ? 29.863 9.414 8.453 1.00 32.44 340 SER A N 1
ATOM 2544 C CA . SER A 1 340 ? 28.436 9.664 8.192 1.00 32.44 340 SER A CA 1
ATOM 2545 C C . SER A 1 340 ? 27.600 8.385 8.302 1.00 32.44 340 SER A C 1
ATOM 2547 O O . SER A 1 340 ? 26.918 8.013 7.362 1.00 32.44 340 SER A O 1
ATOM 2549 N N . PHE A 1 341 ? 27.695 7.637 9.408 1.00 34.38 341 PHE A N 1
ATOM 2550 C CA . PHE A 1 341 ? 26.788 6.491 9.635 1.00 34.38 341 PHE A CA 1
ATOM 2551 C C . PHE A 1 341 ? 26.413 6.222 11.100 1.00 34.38 341 PHE A C 1
ATOM 2553 O O . PHE A 1 341 ? 25.716 5.256 11.386 1.00 34.38 341 PHE A O 1
ATOM 2560 N N . PHE A 1 342 ? 26.783 7.098 12.033 1.00 35.12 342 PHE A N 1
ATOM 2561 C CA . PHE A 1 342 ? 26.366 7.001 13.432 1.00 35.12 342 PHE A CA 1
ATOM 2562 C C . PHE A 1 342 ? 26.056 8.403 13.944 1.00 35.12 342 PHE A C 1
ATOM 2564 O O . PHE A 1 342 ? 26.982 9.105 14.324 1.00 35.12 342 PHE A O 1
ATOM 2571 N N . ASN A 1 343 ? 24.791 8.830 13.829 1.00 30.69 343 ASN A N 1
ATOM 2572 C CA . ASN A 1 343 ? 24.140 9.880 14.639 1.00 30.69 343 ASN A CA 1
ATOM 2573 C C . ASN A 1 343 ? 22.668 10.083 14.213 1.00 30.69 343 ASN A C 1
ATOM 2575 O O . ASN A 1 343 ? 22.207 11.203 14.022 1.00 30.69 343 ASN A O 1
ATOM 2579 N N . VAL A 1 344 ? 21.907 8.996 14.057 1.00 31.92 344 VAL A N 1
ATOM 2580 C CA . VAL A 1 344 ? 20.433 9.068 14.066 1.00 31.92 344 VAL A CA 1
ATOM 2581 C C . VAL A 1 344 ? 19.934 8.011 15.043 1.00 31.92 344 VAL A C 1
ATOM 2583 O O . VAL A 1 344 ? 19.411 6.964 14.681 1.00 31.92 344 VAL A O 1
ATOM 2586 N N . GLY A 1 345 ? 20.211 8.270 16.313 1.00 32.53 345 GLY A N 1
ATOM 2587 C CA . GLY A 1 345 ? 19.688 7.547 17.458 1.00 32.53 345 GLY A CA 1
ATOM 2588 C C . GLY A 1 345 ? 19.565 8.554 18.593 1.00 32.53 345 GLY A C 1
ATOM 2589 O O . GLY A 1 345 ? 20.550 9.206 18.917 1.00 32.53 345 GLY A O 1
ATOM 2590 N N . ALA A 1 346 ? 18.355 8.674 19.144 1.00 35.53 346 ALA A N 1
ATOM 2591 C CA . ALA A 1 346 ? 17.938 9.578 20.222 1.00 35.53 346 ALA A CA 1
ATOM 2592 C C . ALA A 1 346 ? 17.742 11.067 19.855 1.00 35.53 346 ALA A C 1
ATOM 2594 O O . ALA A 1 346 ? 18.614 11.900 20.071 1.00 35.53 346 ALA A O 1
ATOM 2595 N N . ALA A 1 347 ? 16.530 11.407 19.398 1.00 30.88 347 ALA A N 1
ATOM 2596 C CA . ALA A 1 347 ? 15.882 12.692 19.692 1.00 30.88 347 ALA A CA 1
ATOM 2597 C C . ALA A 1 347 ? 14.358 12.577 19.490 1.00 30.88 347 ALA A C 1
ATOM 2599 O O . ALA A 1 347 ? 13.767 13.183 18.600 1.00 30.88 347 ALA A O 1
ATOM 2600 N N . LEU A 1 348 ? 13.717 11.755 20.324 1.00 34.16 348 LEU A N 1
ATOM 2601 C CA . LEU A 1 348 ? 12.338 12.011 20.727 1.00 34.16 348 LEU A CA 1
ATOM 2602 C C . LEU A 1 348 ? 12.440 13.103 21.804 1.00 34.16 348 LEU A C 1
ATOM 2604 O O . LEU A 1 348 ? 13.094 12.847 22.810 1.00 34.16 348 LEU A O 1
ATOM 2608 N N . LEU A 1 349 ? 11.897 14.300 21.545 1.00 30.95 349 LEU A N 1
ATOM 2609 C CA . LEU A 1 349 ? 11.329 15.286 22.491 1.00 30.95 349 LEU A CA 1
ATOM 2610 C C . LEU A 1 349 ? 11.393 16.717 21.912 1.00 30.95 349 LEU A C 1
ATOM 2612 O O . LEU A 1 349 ? 12.459 17.248 21.629 1.00 30.95 349 LEU A O 1
ATOM 2616 N N . LEU A 1 350 ? 10.200 17.306 21.770 1.00 38.75 350 LEU A N 1
ATOM 2617 C CA . LEU A 1 350 ? 9.842 18.727 21.895 1.00 38.75 350 LEU A CA 1
ATOM 2618 C C . LEU A 1 350 ? 10.870 19.786 21.445 1.00 38.75 350 LEU A C 1
ATOM 2620 O O . LEU A 1 350 ? 11.781 20.136 22.188 1.00 38.75 350 LEU A O 1
ATOM 2624 N N . SER A 1 351 ? 10.596 20.470 20.331 1.00 31.34 351 SER A N 1
ATOM 2625 C CA . SER A 1 351 ? 10.823 21.922 20.283 1.00 31.34 351 SER A CA 1
ATOM 2626 C C . SER A 1 351 ? 9.943 22.625 19.251 1.00 31.34 351 SER A C 1
ATOM 2628 O O . SER A 1 351 ? 9.662 22.139 18.157 1.00 31.34 351 SER A O 1
ATOM 2630 N N . SER A 1 352 ? 9.455 23.774 19.698 1.00 35.81 352 SER A N 1
ATOM 2631 C CA . SER A 1 352 ? 8.517 24.674 19.055 1.00 35.81 352 SER A CA 1
ATOM 2632 C C . SER A 1 352 ? 9.115 25.421 17.860 1.00 35.81 352 SER A C 1
ATOM 2634 O O . SER A 1 352 ? 10.292 25.753 17.840 1.00 35.81 352 SER A O 1
ATOM 2636 N N . GLY A 1 353 ? 8.221 25.742 16.923 1.00 38.97 353 GLY A N 1
ATOM 2637 C CA . GLY A 1 353 ? 8.263 26.798 15.909 1.00 38.97 353 GLY A CA 1
ATOM 2638 C C . GLY A 1 353 ? 9.561 27.567 15.644 1.00 38.97 353 GLY A C 1
ATOM 2639 O O . GLY A 1 353 ? 10.002 28.378 16.449 1.00 38.97 353 GLY A O 1
ATOM 2640 N N . THR A 1 354 ? 10.022 27.488 14.397 1.00 30.56 354 THR A N 1
ATOM 2641 C CA . THR A 1 354 ? 10.423 28.663 13.603 1.00 30.56 354 THR A CA 1
ATOM 2642 C C . THR A 1 354 ? 10.466 28.263 12.129 1.00 30.56 354 THR A C 1
ATOM 2644 O O . THR A 1 354 ? 11.297 27.468 11.707 1.00 30.56 354 THR A O 1
ATOM 2647 N N . VAL A 1 355 ? 9.524 28.780 11.338 1.00 31.19 355 VAL A N 1
ATOM 2648 C CA . VAL A 1 355 ? 9.548 28.654 9.876 1.00 31.19 355 VAL A CA 1
ATOM 2649 C C . VAL A 1 355 ? 10.464 29.764 9.367 1.00 31.19 355 VAL A C 1
ATOM 2651 O O . VAL A 1 355 ? 10.082 30.932 9.415 1.00 31.19 355 VAL A O 1
ATOM 2654 N N . LEU A 1 356 ? 11.677 29.424 8.923 1.00 29.52 356 LEU A N 1
ATOM 2655 C CA . LEU A 1 356 ? 12.474 30.334 8.102 1.00 29.52 356 LEU A CA 1
ATOM 2656 C C . LEU A 1 356 ? 11.880 30.332 6.692 1.00 29.52 356 LEU A C 1
ATOM 2658 O O . LEU A 1 356 ? 12.042 29.376 5.936 1.00 29.52 356 LEU A O 1
ATOM 2662 N N . SER A 1 357 ? 11.183 31.411 6.354 1.00 32.25 357 SER A N 1
ATOM 2663 C CA . SER A 1 357 ? 10.850 31.748 4.975 1.00 32.25 357 SER A CA 1
ATOM 2664 C C . SER A 1 357 ? 12.122 32.208 4.265 1.00 32.25 357 SER A C 1
ATOM 2666 O O . SER A 1 357 ? 12.679 33.248 4.610 1.00 32.25 357 SER A O 1
ATOM 2668 N N . THR A 1 358 ? 12.585 31.457 3.271 1.00 31.28 358 THR A N 1
ATOM 2669 C CA . THR A 1 358 ? 13.517 31.968 2.265 1.00 31.28 358 THR A CA 1
ATOM 2670 C C . THR A 1 358 ? 12.699 32.540 1.110 1.00 31.28 358 THR A C 1
ATOM 2672 O O . THR A 1 358 ? 12.076 31.813 0.339 1.00 31.28 358 THR A O 1
ATOM 2675 N N . GLU A 1 359 ? 12.658 33.867 1.011 1.00 33.66 359 GLU A N 1
ATOM 2676 C CA . GLU A 1 359 ? 12.100 34.571 -0.142 1.00 33.66 359 GLU A CA 1
ATOM 2677 C C . GLU A 1 359 ? 13.052 34.416 -1.336 1.00 33.66 359 GLU A C 1
ATOM 2679 O O . GLU A 1 359 ? 14.118 35.027 -1.390 1.00 33.66 359 GLU A O 1
ATOM 2684 N N . SER A 1 360 ? 12.677 33.589 -2.312 1.00 33.88 360 SER A N 1
ATOM 2685 C CA . SER A 1 360 ? 13.265 33.630 -3.651 1.00 33.88 360 SER A CA 1
ATOM 2686 C C . SER A 1 360 ? 12.465 34.603 -4.519 1.00 33.88 360 SER A C 1
ATOM 2688 O O . SER A 1 360 ? 11.265 34.418 -4.723 1.00 33.88 360 SER A O 1
ATOM 2690 N N . SER A 1 361 ? 13.137 35.635 -5.025 1.00 36.28 361 SER A N 1
ATOM 2691 C CA . SER A 1 361 ? 12.571 36.650 -5.921 1.00 36.28 361 SER A CA 1
ATOM 2692 C C . SER A 1 361 ? 12.038 36.027 -7.231 1.00 36.28 361 SER A C 1
ATOM 2694 O O . SER A 1 361 ? 12.689 35.127 -7.771 1.00 36.28 361 SER A O 1
ATOM 2696 N N . PRO A 1 362 ? 10.886 36.469 -7.774 1.00 43.84 362 PRO A N 1
ATOM 2697 C CA . PRO A 1 362 ? 10.257 35.816 -8.915 1.00 43.84 362 PRO A CA 1
ATOM 2698 C C . PRO A 1 362 ? 10.821 36.328 -10.246 1.00 43.84 362 PRO A C 1
ATOM 2700 O O . PRO A 1 362 ? 10.567 37.459 -10.662 1.00 43.84 362 PRO A O 1
ATOM 2703 N N . ALA A 1 363 ? 11.497 35.450 -10.987 1.00 38.19 363 ALA A N 1
ATOM 2704 C CA . ALA A 1 363 ? 11.398 35.499 -12.440 1.00 38.19 363 ALA A CA 1
ATOM 2705 C C . ALA A 1 363 ? 9.957 35.108 -12.801 1.00 38.19 363 ALA A C 1
ATOM 2707 O O . ALA A 1 363 ? 9.438 34.115 -12.290 1.00 38.19 363 ALA A O 1
ATOM 2708 N N . LYS A 1 364 ? 9.286 35.918 -13.623 1.00 48.16 364 LYS A N 1
ATOM 2709 C CA . LYS A 1 364 ? 7.871 35.758 -13.982 1.00 48.16 364 LYS A CA 1
ATOM 2710 C C . LYS A 1 364 ? 7.691 34.509 -14.859 1.00 48.16 364 LYS A C 1
ATOM 2712 O O . LYS A 1 364 ? 7.661 34.598 -16.081 1.00 48.16 364 LYS A O 1
ATOM 2717 N N . ALA A 1 365 ? 7.636 33.340 -14.226 1.00 48.41 365 ALA A N 1
ATOM 2718 C CA . ALA A 1 365 ? 7.133 32.122 -14.838 1.00 48.41 365 ALA A CA 1
ATOM 2719 C C . ALA A 1 365 ? 5.656 32.349 -15.188 1.00 48.41 365 ALA A C 1
ATOM 2721 O O . ALA A 1 365 ? 4.923 32.930 -14.384 1.00 48.41 365 ALA A O 1
ATOM 2722 N N . ALA A 1 366 ? 5.239 31.929 -16.386 1.00 60.88 366 ALA A N 1
ATOM 2723 C CA . ALA A 1 366 ? 3.825 31.894 -16.746 1.00 60.88 366 ALA A CA 1
ATOM 2724 C C . ALA A 1 366 ? 3.057 31.160 -15.641 1.00 60.88 366 ALA A C 1
ATOM 2726 O O . ALA A 1 366 ? 3.522 30.136 -15.128 1.00 60.88 366 ALA A O 1
ATOM 2727 N N . SER A 1 367 ? 1.917 31.711 -15.237 1.00 83.94 367 SER A N 1
ATOM 2728 C CA . SER A 1 367 ? 1.077 31.073 -14.231 1.00 83.94 367 SER A CA 1
ATOM 2729 C C . SER A 1 367 ? 0.677 29.674 -14.713 1.00 83.94 367 SER A C 1
ATOM 2731 O O . SER A 1 367 ? 0.523 29.434 -15.912 1.00 83.94 367 SER A O 1
ATOM 2733 N N . GLN A 1 368 ? 0.518 28.726 -13.786 1.00 87.12 368 GLN A N 1
ATOM 2734 C CA . GLN A 1 368 ? 0.129 27.353 -14.132 1.00 87.12 368 GLN A CA 1
ATOM 2735 C C . GLN A 1 368 ? -1.160 27.323 -14.974 1.00 87.12 368 GLN A C 1
ATOM 2737 O O . GLN A 1 368 ? -1.285 26.502 -15.875 1.00 87.12 368 GLN A O 1
ATOM 2742 N N . GLU A 1 369 ? -2.071 28.266 -14.730 1.00 90.31 369 GLU A N 1
ATOM 2743 C CA . GLU A 1 369 ? -3.295 28.456 -15.505 1.00 90.31 369 GLU A CA 1
ATOM 2744 C C . GLU A 1 369 ? -3.025 28.846 -16.972 1.00 90.31 369 GLU A C 1
ATOM 2746 O O . GLU A 1 369 ? -3.623 28.271 -17.878 1.00 90.31 369 GLU A O 1
ATOM 2751 N N . GLU A 1 370 ? -2.106 29.782 -17.238 1.00 91.75 370 GLU A N 1
ATOM 2752 C CA . GLU A 1 370 ? -1.726 30.173 -18.608 1.00 91.75 370 GLU A CA 1
ATOM 2753 C C . GLU A 1 370 ? -1.076 29.011 -19.370 1.00 91.75 370 GLU A C 1
ATOM 2755 O O . GLU A 1 370 ? -1.330 28.822 -20.561 1.00 91.75 370 GLU A O 1
ATOM 2760 N N . LEU A 1 371 ? -0.268 28.201 -18.677 1.00 92.31 371 LEU A N 1
ATOM 2761 C CA . LEU A 1 371 ? 0.319 26.987 -19.244 1.00 92.31 371 LEU A CA 1
ATOM 2762 C C . LEU A 1 371 ? -0.753 25.947 -19.575 1.00 92.31 371 LEU A C 1
ATOM 2764 O O . LEU A 1 371 ? -0.714 25.350 -20.649 1.00 92.31 371 LEU A O 1
ATOM 2768 N N . ASP A 1 372 ? -1.722 25.756 -18.682 1.00 93.31 372 ASP A N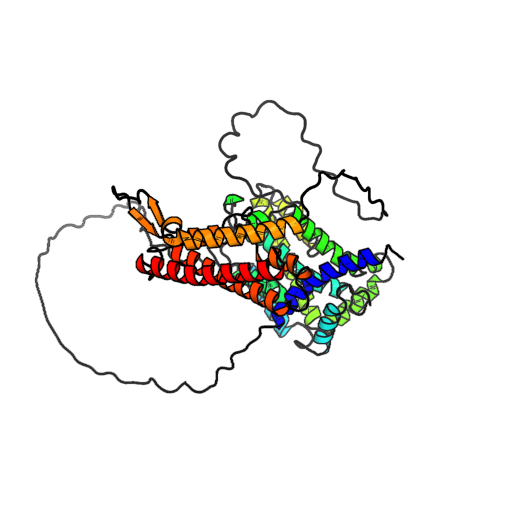 1
ATOM 2769 C CA . ASP A 1 372 ? -2.820 24.811 -18.866 1.00 93.31 372 ASP A CA 1
ATOM 2770 C C . ASP A 1 372 ? -3.696 25.205 -20.065 1.00 93.31 372 ASP A C 1
ATOM 2772 O O . ASP A 1 372 ? -3.946 24.370 -20.936 1.00 93.31 372 ASP A O 1
ATOM 2776 N N . LYS A 1 373 ? -4.063 26.489 -20.183 1.00 94.75 373 LYS A N 1
ATOM 2777 C CA . LYS A 1 373 ? -4.784 27.033 -21.349 1.00 94.75 373 LYS 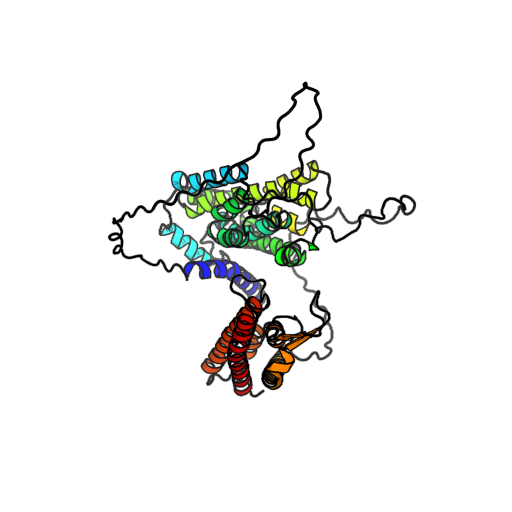A CA 1
ATOM 2778 C C . LYS A 1 373 ? -4.013 26.799 -22.649 1.00 94.75 373 LYS A C 1
ATOM 2780 O O . LYS A 1 373 ? -4.560 26.265 -23.615 1.00 94.75 373 LYS A O 1
ATOM 2785 N N . ALA A 1 374 ? -2.722 27.135 -22.664 1.00 95.19 374 ALA A N 1
ATOM 2786 C CA . ALA A 1 374 ? -1.876 26.952 -23.840 1.00 95.19 374 ALA A CA 1
ATOM 2787 C C . ALA A 1 374 ? -1.726 25.472 -24.235 1.00 95.19 374 ALA A C 1
ATOM 2789 O O . ALA A 1 374 ? -1.664 25.152 -25.422 1.00 95.19 374 ALA A O 1
ATOM 2790 N N . ASN A 1 375 ? -1.668 24.566 -23.258 1.00 95.00 375 ASN A N 1
ATOM 2791 C CA . ASN A 1 375 ? -1.549 23.131 -23.495 1.00 95.00 375 ASN A CA 1
ATOM 2792 C C . ASN A 1 375 ? -2.812 22.538 -24.124 1.00 95.00 375 ASN A C 1
ATOM 2794 O O . ASN A 1 375 ? -2.688 21.751 -25.059 1.00 95.00 375 ASN A O 1
ATOM 2798 N N . ILE A 1 376 ? -4.009 22.954 -23.696 1.00 96.31 376 ILE A N 1
ATOM 2799 C CA . ILE A 1 376 ? -5.265 22.492 -24.310 1.00 96.31 376 ILE A CA 1
ATOM 2800 C C . ILE A 1 376 ? -5.367 22.940 -25.773 1.00 96.31 376 ILE A C 1
ATOM 2802 O O . ILE A 1 376 ? -5.644 22.114 -26.642 1.00 96.31 376 ILE A O 1
ATOM 2806 N N . VAL A 1 377 ? -5.046 24.203 -26.076 1.00 97.25 377 VAL A N 1
ATOM 2807 C CA . VAL A 1 377 ? -5.051 24.715 -27.460 1.00 97.25 377 VAL A CA 1
ATOM 2808 C C . VAL A 1 377 ? -4.027 23.978 -28.332 1.00 97.25 377 VAL A C 1
ATOM 2810 O O . VAL A 1 377 ? -4.349 23.540 -29.438 1.00 97.25 377 VAL A O 1
ATOM 2813 N N . LYS A 1 378 ? -2.802 23.770 -27.828 1.00 96.94 378 LYS A N 1
ATOM 2814 C CA . LYS A 1 378 ? -1.770 22.984 -28.531 1.00 96.94 378 LYS A CA 1
ATOM 2815 C C . LYS A 1 378 ? -2.198 21.535 -28.741 1.00 96.94 378 LYS A C 1
ATOM 2817 O O . LYS A 1 378 ? -1.953 20.976 -29.806 1.00 96.94 378 LYS A O 1
ATOM 2822 N N . GLY A 1 379 ? -2.830 20.933 -27.738 1.00 96.06 379 GLY A N 1
ATOM 2823 C CA . GLY A 1 379 ? -3.362 19.580 -27.798 1.00 96.06 379 GLY A CA 1
ATOM 2824 C C . GLY A 1 379 ? -4.436 19.429 -28.870 1.00 96.06 379 GLY A C 1
ATOM 2825 O O . GLY A 1 379 ? -4.339 18.539 -29.710 1.00 96.06 379 GLY A O 1
ATOM 2826 N N . TYR A 1 380 ? -5.396 20.354 -28.922 1.00 97.69 380 TYR A N 1
ATOM 2827 C CA . TYR A 1 380 ? -6.410 20.405 -29.975 1.00 97.69 380 TYR A CA 1
ATOM 2828 C C . TYR A 1 380 ? -5.787 20.514 -31.377 1.00 97.69 380 TYR A C 1
ATOM 2830 O O . TYR A 1 380 ? -6.083 19.696 -32.248 1.00 97.69 380 TYR A O 1
ATOM 2838 N N . GLN A 1 381 ? -4.864 21.461 -31.586 1.00 97.31 381 GLN A N 1
ATOM 2839 C CA . GLN A 1 381 ? -4.168 21.635 -32.871 1.00 97.31 381 GLN A CA 1
ATOM 2840 C C . GLN A 1 381 ? -3.387 20.381 -33.284 1.00 97.31 381 GLN A C 1
ATOM 2842 O O . GLN A 1 381 ? -3.341 20.022 -34.459 1.00 97.31 381 GLN A O 1
ATOM 2847 N N . ARG A 1 382 ? -2.786 19.693 -32.312 1.00 96.00 382 ARG A N 1
ATOM 2848 C CA . ARG A 1 382 ? -2.048 18.446 -32.515 1.00 96.00 382 ARG A CA 1
ATOM 2849 C C . ARG A 1 382 ? -2.970 17.301 -32.941 1.00 96.00 382 ARG A C 1
ATOM 2851 O O . ARG A 1 382 ? -2.633 16.599 -33.892 1.00 96.00 382 ARG A O 1
ATOM 2858 N N . LEU A 1 383 ? -4.132 17.134 -32.302 1.00 97.19 383 LEU A N 1
ATOM 2859 C CA . LEU A 1 383 ? -5.124 16.134 -32.721 1.00 97.19 383 LEU A CA 1
ATOM 2860 C C . LEU A 1 383 ? -5.717 16.459 -34.095 1.00 97.19 383 LEU A C 1
ATOM 2862 O O . LEU A 1 383 ? -5.885 15.560 -34.915 1.00 97.19 383 LEU A O 1
ATOM 2866 N N . GLN A 1 384 ? -5.962 17.739 -34.377 1.00 97.69 384 GLN A N 1
ATOM 2867 C CA . GLN A 1 384 ? -6.391 18.192 -35.698 1.00 97.69 384 GLN A CA 1
ATOM 2868 C C . GLN A 1 384 ? -5.345 17.838 -36.768 1.00 97.69 384 GLN A C 1
ATOM 2870 O O . GLN A 1 384 ? -5.684 17.206 -37.765 1.00 97.69 384 GLN A O 1
ATOM 2875 N N . TYR A 1 385 ? -4.063 18.127 -36.520 1.00 97.25 385 TYR A N 1
ATOM 2876 C CA . TYR A 1 385 ? -2.977 17.759 -37.431 1.00 97.25 385 TYR A CA 1
ATOM 2877 C C . TYR A 1 385 ? -2.900 16.244 -37.669 1.00 97.25 385 TYR A C 1
ATOM 2879 O O . TYR A 1 385 ? -2.728 15.820 -38.814 1.00 97.25 385 TYR A O 1
ATOM 2887 N N . LEU A 1 386 ? -3.045 15.424 -36.618 1.00 96.25 386 LEU A N 1
ATOM 2888 C CA . LEU A 1 386 ? -3.087 13.966 -36.760 1.00 96.25 386 LEU A CA 1
ATOM 2889 C C . LEU A 1 386 ? -4.238 13.532 -37.673 1.00 96.25 386 LEU A C 1
ATOM 2891 O O . LEU A 1 386 ? -4.036 12.686 -38.537 1.00 96.25 386 LEU A O 1
ATOM 2895 N N . LEU A 1 387 ? -5.434 14.091 -37.496 1.00 97.19 387 LEU A N 1
ATOM 2896 C CA . LEU A 1 387 ? -6.608 13.726 -38.291 1.00 97.19 387 LEU A CA 1
ATOM 2897 C C . LEU A 1 387 ? -6.486 14.165 -39.755 1.00 97.19 387 LEU A C 1
ATOM 2899 O O . LEU A 1 387 ? -6.878 13.406 -40.645 1.00 97.19 387 LEU A O 1
ATOM 2903 N N . ASP A 1 388 ? -5.888 15.331 -40.001 1.00 97.56 388 ASP A N 1
ATOM 2904 C CA . ASP A 1 388 ? -5.640 15.863 -41.345 1.00 97.56 388 ASP A CA 1
ATOM 2905 C C . ASP A 1 388 ? -4.540 15.083 -42.083 1.00 97.56 388 ASP A C 1
ATOM 2907 O O . ASP A 1 388 ? -4.555 14.973 -43.308 1.00 97.56 388 ASP A O 1
ATOM 2911 N N . ASN A 1 389 ? -3.603 14.488 -41.339 1.00 96.62 389 ASN A N 1
ATOM 2912 C CA . ASN A 1 389 ? -2.468 13.731 -41.873 1.00 96.62 389 ASN A CA 1
ATOM 2913 C C . ASN A 1 389 ? -2.527 12.244 -41.492 1.00 96.62 389 ASN A C 1
ATOM 2915 O O . ASN A 1 389 ? -1.488 11.588 -41.404 1.00 96.62 389 ASN A O 1
ATOM 2919 N N . TRP A 1 390 ? -3.732 11.709 -41.279 1.00 94.56 390 TRP A N 1
ATOM 2920 C CA . TRP A 1 390 ? -3.954 10.412 -40.631 1.00 94.56 390 TRP A CA 1
ATOM 2921 C C . TRP A 1 390 ? -3.129 9.275 -41.235 1.00 94.56 390 TRP A C 1
ATOM 2923 O O . TRP A 1 390 ? -2.347 8.632 -40.536 1.00 94.56 390 TRP A O 1
ATOM 2933 N N . GLU A 1 391 ? -3.246 9.068 -42.548 1.00 91.38 391 GLU A N 1
ATOM 2934 C CA . GLU A 1 391 ? -2.519 8.025 -43.283 1.00 91.38 391 GLU A CA 1
ATOM 2935 C C . GLU A 1 391 ? -1.003 8.179 -43.153 1.00 91.38 391 GLU A C 1
ATOM 2937 O O . GLU A 1 391 ? -0.290 7.216 -42.884 1.00 91.38 391 GLU A O 1
ATOM 2942 N N . LYS A 1 392 ? -0.503 9.408 -43.295 1.00 91.56 392 LYS A N 1
ATOM 2943 C CA . LYS A 1 392 ? 0.929 9.710 -43.258 1.00 91.56 392 LYS A CA 1
ATOM 2944 C C . LYS A 1 392 ? 1.514 9.485 -41.866 1.00 91.56 392 LYS A C 1
ATOM 2946 O O . LYS A 1 392 ? 2.569 8.875 -41.740 1.00 91.56 392 LYS A O 1
ATOM 2951 N N . GLU A 1 393 ? 0.850 9.985 -40.829 1.00 92.62 393 GLU A N 1
ATOM 2952 C CA . GLU A 1 393 ? 1.354 9.928 -39.454 1.00 92.62 393 GLU A CA 1
ATOM 2953 C C . GLU A 1 393 ? 1.229 8.530 -38.849 1.00 92.62 393 GLU A C 1
ATOM 2955 O O . GLU A 1 393 ? 2.060 8.143 -38.032 1.00 92.62 393 GLU A O 1
ATOM 2960 N N . THR A 1 394 ? 0.226 7.753 -39.264 1.00 91.19 394 THR A N 1
ATOM 2961 C CA . THR A 1 394 ? 0.029 6.369 -38.807 1.00 91.19 394 THR A CA 1
ATOM 2962 C C . THR A 1 394 ? 0.706 5.336 -39.705 1.00 91.19 394 THR A C 1
ATOM 2964 O O . THR A 1 394 ? 0.527 4.148 -39.475 1.00 91.19 394 THR A O 1
ATOM 2967 N N . THR A 1 395 ? 1.512 5.739 -40.690 1.00 88.75 395 THR A N 1
ATOM 2968 C CA . THR A 1 395 ? 2.286 4.819 -41.538 1.00 88.75 395 THR A CA 1
ATOM 2969 C C . THR A 1 395 ? 3.775 4.986 -41.282 1.00 88.75 395 THR A C 1
ATOM 2971 O O . THR A 1 395 ? 4.319 6.085 -41.367 1.00 88.75 395 THR A O 1
ATOM 2974 N N . VAL A 1 396 ? 4.465 3.884 -40.994 1.00 82.38 396 VAL A N 1
ATOM 2975 C CA . VAL A 1 396 ? 5.919 3.866 -40.817 1.00 82.38 396 VAL A CA 1
ATOM 2976 C C . VAL A 1 396 ? 6.540 2.988 -41.896 1.00 82.38 396 VAL A C 1
ATOM 2978 O O . VAL A 1 396 ? 6.208 1.815 -42.036 1.00 82.38 396 VAL A O 1
ATOM 2981 N N . CYS A 1 397 ? 7.458 3.572 -42.666 1.00 80.00 397 CYS A N 1
ATOM 2982 C CA . CYS A 1 397 ? 8.199 2.882 -43.716 1.00 80.00 397 CYS A CA 1
ATOM 2983 C C . CYS A 1 397 ? 9.617 2.560 -43.244 1.00 80.00 397 CYS A C 1
ATOM 2985 O O . CYS A 1 397 ? 10.387 3.469 -42.927 1.00 80.00 397 CYS A O 1
ATOM 2987 N N . GLY A 1 398 ? 9.988 1.282 -43.254 1.00 69.38 398 GLY A N 1
ATOM 2988 C CA . GLY A 1 398 ? 11.312 0.810 -42.840 1.00 69.38 398 GLY A CA 1
ATOM 2989 C C . GLY A 1 398 ? 11.805 -0.363 -43.686 1.00 69.38 398 GLY A C 1
ATOM 2990 O O . GLY A 1 398 ? 11.089 -0.852 -44.558 1.00 69.38 398 GLY A O 1
ATOM 2991 N N . MET A 1 399 ? 13.042 -0.806 -43.445 1.00 58.00 399 MET A N 1
ATOM 2992 C CA . MET A 1 399 ? 13.469 -2.149 -43.857 1.00 58.00 399 MET A CA 1
ATOM 2993 C C . MET A 1 399 ? 12.953 -3.126 -42.797 1.00 58.00 399 MET A C 1
ATOM 2995 O O . MET A 1 399 ? 13.340 -3.023 -41.634 1.00 58.00 399 MET A O 1
ATOM 2999 N N . GLY A 1 400 ? 12.009 -3.994 -43.159 1.00 49.88 400 GLY A N 1
ATOM 3000 C CA . GLY A 1 400 ? 11.369 -4.908 -42.215 1.00 49.88 400 GLY A CA 1
ATOM 3001 C C . GLY A 1 400 ? 12.135 -6.221 -42.098 1.00 49.88 400 GLY A C 1
ATOM 3002 O O . GLY A 1 400 ? 12.033 -7.037 -43.006 1.00 49.88 400 GLY A O 1
ATOM 3003 N N . GLY A 1 401 ? 12.848 -6.444 -40.987 1.00 59.69 401 GLY A N 1
ATOM 3004 C CA . GLY A 1 401 ? 13.474 -7.737 -40.656 1.00 59.69 401 GLY A CA 1
ATOM 3005 C C . GLY A 1 401 ? 14.196 -8.407 -41.834 1.00 59.69 401 GLY A C 1
ATOM 3006 O O . GLY A 1 401 ? 14.788 -7.731 -42.667 1.00 59.69 401 GLY A O 1
ATOM 3007 N N . ASP A 1 402 ? 14.125 -9.733 -41.918 1.00 50.62 402 ASP A N 1
ATOM 3008 C CA . ASP A 1 402 ? 14.825 -10.621 -42.865 1.00 50.62 402 ASP A CA 1
ATOM 3009 C C . ASP A 1 402 ? 14.502 -10.393 -44.367 1.00 50.62 402 ASP A C 1
ATOM 3011 O O . ASP A 1 402 ? 14.819 -11.234 -45.211 1.00 50.62 402 ASP A O 1
ATOM 3015 N N . LYS A 1 403 ? 13.843 -9.287 -44.734 1.00 52.94 403 LYS A N 1
ATOM 3016 C CA . LYS A 1 403 ? 13.410 -8.975 -46.101 1.00 52.94 403 LYS A CA 1
ATOM 3017 C C . LYS A 1 403 ? 14.198 -7.797 -46.683 1.00 52.94 403 LYS A C 1
ATOM 3019 O O . LYS A 1 403 ? 14.326 -6.739 -46.078 1.00 52.94 403 LYS A O 1
ATOM 3024 N N . LEU A 1 404 ? 14.672 -7.975 -47.919 1.00 55.53 404 LEU A N 1
ATOM 3025 C CA . LEU A 1 404 ? 15.451 -7.004 -48.708 1.00 55.53 404 LEU A CA 1
ATOM 3026 C C . LEU A 1 404 ? 14.610 -5.863 -49.335 1.00 55.53 404 LEU A C 1
ATOM 3028 O O . LEU A 1 404 ? 15.140 -5.088 -50.127 1.00 55.53 404 LEU A O 1
ATOM 3032 N N . GLU A 1 405 ? 13.320 -5.732 -49.000 1.00 56.94 405 GLU A N 1
ATOM 3033 C CA . GLU A 1 405 ? 12.422 -4.705 -49.554 1.00 56.94 405 GLU A CA 1
ATOM 3034 C C . GLU A 1 405 ? 11.889 -3.744 -48.484 1.00 56.94 405 GLU A C 1
ATOM 3036 O O . GLU A 1 405 ? 11.597 -4.121 -47.348 1.00 56.94 405 GLU A O 1
ATOM 3041 N N . ARG A 1 406 ? 11.739 -2.469 -48.867 1.00 65.38 406 ARG A N 1
ATOM 3042 C CA . ARG A 1 406 ? 11.170 -1.419 -48.017 1.00 65.38 406 ARG A CA 1
ATOM 3043 C C . ARG A 1 406 ? 9.653 -1.588 -47.945 1.00 65.38 406 ARG A C 1
ATOM 3045 O O . ARG A 1 406 ? 8.963 -1.278 -48.911 1.00 65.38 406 ARG A O 1
ATOM 3052 N N . SER A 1 407 ? 9.135 -2.027 -46.801 1.00 68.31 407 SER A N 1
ATOM 3053 C CA . SER A 1 407 ? 7.695 -2.126 -46.554 1.00 68.31 407 SER A CA 1
ATOM 3054 C C . SER A 1 407 ? 7.214 -0.979 -45.666 1.00 68.31 407 SER A C 1
ATOM 3056 O O . SER A 1 407 ? 7.822 -0.662 -44.641 1.00 68.31 407 SER A O 1
ATOM 3058 N N . CYS A 1 408 ? 6.116 -0.346 -46.072 1.00 78.19 408 CYS A N 1
ATOM 3059 C CA . CYS A 1 408 ? 5.384 0.611 -45.251 1.00 78.19 408 CYS A CA 1
ATOM 3060 C C . CYS A 1 408 ? 4.254 -0.121 -44.538 1.00 78.19 408 CYS A C 1
ATOM 3062 O O . CYS A 1 408 ? 3.426 -0.752 -45.191 1.00 78.19 408 CYS A O 1
ATOM 3064 N N . GLU A 1 409 ? 4.226 -0.043 -43.212 1.00 80.00 409 GLU A N 1
ATOM 3065 C CA . GLU A 1 409 ? 3.181 -0.660 -42.401 1.00 80.00 409 GLU A CA 1
ATOM 3066 C C . GLU A 1 409 ? 2.482 0.399 -41.557 1.00 80.00 409 GLU A C 1
ATOM 3068 O O . GLU A 1 409 ? 3.106 1.337 -41.047 1.00 80.00 409 GLU A O 1
ATOM 3073 N N . ARG A 1 410 ? 1.162 0.256 -41.420 1.00 83.81 410 ARG A N 1
ATOM 3074 C CA . ARG A 1 410 ? 0.386 1.130 -40.550 1.00 83.81 410 ARG A CA 1
ATOM 3075 C C . ARG A 1 410 ? 0.617 0.739 -39.098 1.00 83.81 410 ARG A C 1
ATOM 3077 O O . ARG A 1 410 ? 0.538 -0.434 -38.745 1.00 83.81 410 ARG A O 1
ATOM 3084 N N . THR A 1 411 ? 0.905 1.724 -38.256 1.00 84.12 411 THR A N 1
ATOM 3085 C CA . THR A 1 411 ? 1.130 1.545 -36.827 1.00 84.12 411 THR A CA 1
ATOM 3086 C C . THR A 1 411 ? 0.149 2.382 -36.007 1.00 84.12 411 THR A C 1
ATOM 3088 O O . THR A 1 411 ? 0.035 3.597 -36.197 1.00 84.12 411 THR A O 1
ATOM 3091 N N . PRO A 1 412 ? -0.528 1.761 -35.033 1.00 82.81 412 PRO A N 1
ATOM 3092 C CA . PRO A 1 412 ? -1.428 2.471 -34.140 1.00 82.81 412 PRO A CA 1
ATOM 3093 C C . PRO A 1 412 ? -0.685 3.269 -33.055 1.00 82.81 412 PRO A C 1
ATOM 3095 O O . PRO A 1 412 ? -1.252 4.182 -32.462 1.00 82.81 412 PRO A O 1
ATOM 3098 N N . LEU A 1 413 ? 0.601 2.987 -32.808 1.00 86.44 413 LEU A N 1
ATOM 3099 C CA . LEU A 1 413 ? 1.384 3.606 -31.726 1.00 86.44 413 LEU A CA 1
ATOM 3100 C C . LEU A 1 413 ? 1.529 5.126 -31.865 1.00 86.44 413 LEU A C 1
ATOM 3102 O O . LEU A 1 413 ? 1.766 5.827 -30.881 1.00 86.44 413 LEU A O 1
ATOM 3106 N N . LYS A 1 414 ? 1.388 5.645 -33.087 1.00 90.69 414 LYS A N 1
ATOM 3107 C CA . LYS A 1 414 ? 1.394 7.083 -33.355 1.00 90.69 414 LYS A CA 1
ATOM 3108 C C . LYS A 1 414 ? 0.157 7.775 -32.790 1.00 90.69 414 LYS A C 1
ATOM 3110 O O . LYS A 1 414 ? 0.278 8.883 -32.292 1.00 90.69 414 LYS A O 1
ATOM 3115 N N . VAL A 1 415 ? -0.990 7.104 -32.733 1.00 92.94 415 VAL A N 1
ATOM 3116 C CA . VAL A 1 415 ? -2.205 7.654 -32.112 1.00 92.94 415 VAL A CA 1
ATOM 3117 C C . VAL A 1 415 ? -1.973 7.954 -30.625 1.00 92.94 415 VAL A C 1
ATOM 3119 O O . VAL A 1 415 ? -2.285 9.046 -30.158 1.00 92.94 415 VAL A O 1
ATOM 3122 N N . MET A 1 416 ? -1.322 7.038 -29.900 1.00 93.12 416 MET A N 1
ATOM 3123 C CA . MET A 1 416 ? -0.984 7.217 -28.478 1.00 93.12 416 MET A CA 1
ATOM 3124 C C . MET A 1 416 ? -0.009 8.380 -28.231 1.00 93.12 416 MET A C 1
ATOM 3126 O O . MET A 1 416 ? -0.075 9.042 -27.197 1.00 93.12 416 MET A O 1
ATOM 3130 N N . ASP A 1 417 ? 0.906 8.616 -29.174 1.00 92.75 417 ASP A N 1
ATOM 3131 C CA . ASP A 1 417 ? 1.884 9.710 -29.132 1.00 92.75 417 ASP A CA 1
ATOM 3132 C C . ASP A 1 417 ? 1.191 11.078 -29.225 1.00 92.75 417 ASP A C 1
ATOM 3134 O O . ASP A 1 417 ? 1.458 11.986 -28.443 1.00 92.75 417 ASP A O 1
ATOM 3138 N N . TYR A 1 418 ? 0.234 11.210 -30.143 1.00 95.25 418 TYR A N 1
ATOM 3139 C CA . TYR A 1 418 ? -0.534 12.442 -30.331 1.00 95.25 418 TYR A CA 1
ATOM 3140 C C . TYR A 1 418 ? -1.575 12.694 -29.233 1.00 95.25 418 TYR A C 1
ATOM 3142 O O . TYR A 1 418 ? -1.898 13.849 -28.977 1.00 95.25 418 TYR A O 1
ATOM 3150 N N . LEU A 1 419 ? -2.061 11.643 -28.566 1.00 95.50 419 LEU A N 1
ATOM 3151 C CA . LEU A 1 419 ? -2.953 11.743 -27.405 1.00 95.50 419 LEU A CA 1
ATOM 3152 C C . LEU A 1 419 ? -2.211 12.020 -26.079 1.00 95.50 419 LEU A C 1
ATOM 3154 O O . LEU A 1 419 ? -2.853 12.160 -25.044 1.00 95.50 419 LEU A O 1
ATOM 3158 N N . GLY A 1 420 ? -0.875 12.094 -26.086 1.00 94.38 420 GLY A N 1
ATOM 3159 C CA . GLY A 1 420 ? -0.087 12.441 -24.898 1.00 94.38 420 GLY A CA 1
ATOM 3160 C C . GLY A 1 420 ? 0.191 11.283 -23.930 1.00 94.38 420 GLY A C 1
ATOM 3161 O O . GLY A 1 420 ? 0.626 11.519 -22.803 1.00 94.38 420 GLY A O 1
ATOM 3162 N N . TYR A 1 421 ? 0.004 10.025 -24.349 1.00 92.25 421 TYR A N 1
ATOM 3163 C CA . TYR A 1 421 ? 0.279 8.846 -23.508 1.00 92.25 421 TYR A CA 1
ATOM 3164 C C . TYR A 1 421 ? 1.746 8.394 -23.537 1.00 92.25 421 TYR A C 1
ATOM 3166 O O . TYR A 1 421 ? 2.149 7.555 -22.732 1.00 92.25 421 TYR A O 1
ATOM 3174 N N . LYS A 1 422 ? 2.559 8.925 -24.459 1.00 88.81 422 LYS A N 1
ATOM 3175 C CA . LYS A 1 422 ? 3.939 8.460 -24.673 1.00 88.81 422 LYS A CA 1
ATOM 3176 C C . LYS A 1 422 ? 5.001 9.282 -23.943 1.00 88.81 422 LYS A C 1
ATOM 3178 O O . LYS A 1 422 ? 6.014 8.721 -23.529 1.00 88.81 422 LYS A O 1
ATOM 3183 N N . ALA A 1 423 ? 4.798 10.591 -23.796 1.00 89.06 423 ALA A N 1
ATOM 3184 C CA . ALA A 1 423 ? 5.814 11.506 -23.286 1.00 89.06 423 ALA A CA 1
ATOM 3185 C C . ALA A 1 423 ? 5.253 12.434 -22.202 1.00 89.06 423 ALA A C 1
ATOM 3187 O O . ALA A 1 423 ? 4.160 12.973 -22.329 1.00 89.06 423 ALA A O 1
ATOM 3188 N N . THR A 1 424 ? 6.021 12.648 -21.130 1.00 88.19 424 THR A N 1
ATOM 3189 C CA . THR A 1 424 ? 5.593 13.459 -19.975 1.00 88.19 424 THR A CA 1
ATOM 3190 C C . THR A 1 424 ? 5.623 14.966 -20.229 1.00 88.19 424 THR A C 1
ATOM 3192 O O . THR A 1 424 ? 5.115 15.733 -19.418 1.00 88.19 424 THR A O 1
ATOM 3195 N N . ASN A 1 425 ? 6.274 15.393 -21.310 1.00 89.19 425 ASN A N 1
ATOM 3196 C CA . ASN A 1 425 ? 6.359 16.780 -21.763 1.00 89.19 425 ASN A CA 1
ATOM 3197 C C . ASN A 1 425 ? 5.357 17.098 -22.888 1.00 89.19 425 ASN A C 1
ATOM 3199 O O . ASN A 1 425 ? 5.404 18.200 -23.434 1.00 89.19 425 ASN A O 1
ATOM 3203 N N . ASP A 1 426 ? 4.492 16.149 -23.257 1.00 93.31 426 ASP A N 1
ATOM 3204 C CA . ASP A 1 426 ? 3.450 16.377 -24.257 1.00 93.31 426 ASP A CA 1
ATOM 3205 C C . ASP A 1 426 ? 2.367 17.321 -23.691 1.00 93.31 426 ASP A C 1
ATOM 3207 O O . ASP A 1 426 ? 2.011 17.196 -22.515 1.00 93.31 426 ASP A O 1
ATOM 3211 N N . PRO A 1 427 ? 1.827 18.269 -24.483 1.00 93.56 427 PRO A N 1
ATOM 3212 C CA . PRO A 1 427 ? 0.762 19.169 -24.033 1.00 93.56 427 PRO A CA 1
ATOM 3213 C C . PRO A 1 427 ? -0.497 18.442 -23.531 1.00 93.56 427 PRO A C 1
ATOM 3215 O O . PRO A 1 427 ? -1.192 18.972 -22.667 1.00 93.56 427 PRO A O 1
ATOM 3218 N N . LEU A 1 428 ? -0.783 17.235 -24.028 1.00 95.62 428 LEU A N 1
ATOM 3219 C CA . LEU A 1 428 ? -1.904 16.409 -23.574 1.00 95.62 428 LEU A CA 1
ATOM 3220 C C . LEU A 1 428 ? -1.516 15.396 -22.487 1.00 95.62 428 LEU A C 1
ATOM 3222 O O . LEU A 1 428 ? -2.351 14.597 -22.059 1.00 95.62 428 LEU A O 1
ATOM 3226 N N . PHE A 1 429 ? -0.284 15.434 -21.969 1.00 95.25 429 PHE A N 1
ATOM 3227 C CA . PHE A 1 429 ? 0.108 14.560 -20.869 1.00 95.25 429 PHE A CA 1
ATOM 3228 C C . PHE A 1 429 ? -0.773 14.806 -19.639 1.00 95.25 429 PHE A C 1
ATOM 3230 O O . PHE A 1 429 ? -0.760 15.883 -19.039 1.00 95.25 429 PHE A O 1
ATOM 3237 N N . LYS A 1 430 ? -1.533 13.777 -19.236 1.00 93.06 430 LYS A N 1
ATOM 3238 C CA . LYS A 1 430 ? -2.536 13.862 -18.157 1.00 93.06 430 LYS A CA 1
ATOM 3239 C C . LYS A 1 430 ? -3.547 14.994 -18.388 1.00 93.06 430 LYS A C 1
ATOM 3241 O O . LYS A 1 430 ? -3.913 15.688 -17.435 1.00 93.06 430 LYS A O 1
ATOM 3246 N N . ALA A 1 431 ? -4.000 15.161 -19.632 1.00 91.25 431 ALA A N 1
ATOM 3247 C CA . ALA A 1 431 ? -4.950 16.194 -20.032 1.00 91.25 431 ALA A CA 1
ATOM 3248 C C . ALA A 1 431 ? -6.201 16.258 -19.141 1.00 91.25 431 ALA A C 1
ATOM 3250 O O . ALA A 1 431 ? -6.620 17.359 -18.810 1.00 91.25 431 ALA A O 1
ATOM 3251 N N . GLU A 1 432 ? -6.717 15.132 -18.632 1.00 92.62 432 GLU A N 1
ATOM 3252 C CA . GLU A 1 432 ? -7.802 15.115 -17.634 1.00 92.62 432 GLU A CA 1
ATOM 3253 C C . GLU A 1 432 ? -7.511 16.043 -16.441 1.00 92.62 432 GLU A C 1
ATOM 3255 O O . GLU A 1 432 ? -8.333 16.873 -16.057 1.00 92.62 432 GLU A O 1
ATOM 3260 N N . LYS A 1 433 ? -6.311 15.948 -15.855 1.00 93.06 433 LYS A N 1
ATOM 3261 C CA . LYS A 1 433 ? -5.938 16.773 -14.699 1.00 93.06 433 LYS A CA 1
ATOM 3262 C C . LYS A 1 433 ? -5.852 18.244 -15.075 1.00 93.06 433 LYS A C 1
ATOM 3264 O O . LYS A 1 433 ? -6.153 19.092 -14.243 1.00 93.06 433 LYS A O 1
ATOM 3269 N N . THR A 1 434 ? -5.402 18.540 -16.289 1.00 94.00 434 THR A N 1
ATOM 3270 C CA . THR A 1 434 ? -5.337 19.903 -16.828 1.00 94.00 434 THR A CA 1
ATOM 3271 C C . THR A 1 434 ? -6.742 20.467 -17.030 1.00 94.00 434 THR A C 1
ATOM 3273 O O . THR A 1 434 ? -7.039 21.544 -16.526 1.00 94.00 434 THR A O 1
ATOM 3276 N N . LEU A 1 435 ? -7.641 19.702 -17.645 1.00 93.94 435 LEU A N 1
ATOM 3277 C CA . LEU A 1 435 ? -9.043 20.064 -17.851 1.00 93.94 435 LEU A CA 1
ATOM 3278 C C . LEU A 1 435 ? -9.783 20.285 -16.521 1.00 93.94 435 LEU A C 1
ATOM 3280 O O . LEU A 1 435 ? -10.452 21.302 -16.350 1.00 93.94 435 LEU A O 1
ATOM 3284 N N . ARG A 1 436 ? -9.583 19.410 -15.525 1.00 91.81 436 ARG A N 1
ATOM 3285 C CA . ARG A 1 436 ? -10.151 19.582 -14.174 1.00 91.81 436 ARG A CA 1
ATOM 3286 C C . ARG A 1 436 ? -9.622 20.827 -13.453 1.00 91.81 436 ARG A C 1
ATOM 3288 O O . ARG A 1 436 ? -10.366 21.438 -12.695 1.00 91.81 436 ARG A O 1
ATOM 3295 N N . ARG A 1 437 ? -8.363 21.226 -13.678 1.00 93.44 437 ARG A N 1
ATOM 3296 C CA . ARG A 1 437 ? -7.816 22.483 -13.126 1.00 93.44 437 ARG A CA 1
ATOM 3297 C C . ARG A 1 437 ? -8.420 23.726 -13.779 1.00 93.44 437 ARG A C 1
ATOM 3299 O O . ARG A 1 437 ? -8.501 24.751 -13.114 1.00 93.44 437 ARG A O 1
ATOM 3306 N N . LEU A 1 438 ? -8.845 23.633 -15.039 1.00 93.94 438 LEU A N 1
ATOM 3307 C CA . LEU A 1 438 ? -9.493 24.727 -15.767 1.00 93.94 438 LEU A CA 1
ATOM 3308 C C . LEU A 1 438 ? -10.998 24.837 -15.480 1.00 93.94 438 LEU A C 1
ATOM 3310 O O . LEU A 1 438 ? -11.576 25.885 -15.748 1.00 93.94 438 LEU A O 1
ATOM 3314 N N . TYR A 1 439 ? -11.620 23.811 -14.888 1.00 92.81 439 TYR A N 1
ATOM 3315 C CA . TYR A 1 439 ? -13.049 23.803 -14.547 1.00 92.81 439 TYR A CA 1
ATOM 3316 C C . TYR A 1 439 ? -13.546 25.057 -13.799 1.00 92.81 439 TYR A C 1
ATOM 3318 O O . TYR A 1 439 ? -14.585 25.583 -14.188 1.00 92.81 439 TYR A O 1
ATOM 3326 N N . PRO A 1 440 ? -12.834 25.614 -12.795 1.00 92.94 440 PRO A N 1
ATOM 3327 C CA . PRO A 1 440 ? -13.292 26.818 -12.093 1.00 92.94 440 PRO A CA 1
ATOM 3328 C C . PRO A 1 440 ? -13.436 28.065 -12.980 1.00 92.94 440 PRO A C 1
ATOM 3330 O O . PRO A 1 440 ? -14.023 29.050 -12.542 1.00 92.94 440 PRO A O 1
ATOM 3333 N N . LEU A 1 441 ? -12.873 28.048 -14.193 1.00 90.81 441 LEU A N 1
ATOM 3334 C CA . LEU A 1 441 ? -12.976 29.133 -15.168 1.00 90.81 441 LEU A CA 1
ATOM 3335 C C . LEU A 1 441 ? -14.202 28.998 -16.080 1.00 90.81 441 LEU A C 1
ATOM 3337 O O . LEU A 1 441 ? -14.522 29.944 -16.798 1.00 90.81 441 LEU A O 1
ATOM 3341 N N . ALA A 1 442 ? -14.872 27.843 -16.078 1.00 91.81 442 ALA A N 1
ATOM 3342 C CA . ALA A 1 442 ? -16.077 27.639 -16.865 1.00 91.81 442 ALA A CA 1
ATOM 3343 C C . ALA A 1 442 ? -17.230 28.497 -16.303 1.00 91.81 442 ALA A C 1
ATOM 3345 O O . ALA A 1 442 ? -17.422 28.565 -15.084 1.00 91.81 442 ALA A O 1
ATOM 3346 N N . PRO A 1 443 ? -18.022 29.163 -17.162 1.00 91.81 443 PRO A N 1
ATOM 3347 C CA . PRO A 1 443 ? -19.185 29.911 -16.714 1.00 91.81 443 PRO A CA 1
ATOM 3348 C C . PRO A 1 443 ? -20.238 28.956 -16.143 1.00 91.81 443 PRO A C 1
ATOM 3350 O O . PRO A 1 443 ? -20.509 27.903 -16.716 1.00 91.81 443 PRO A O 1
ATOM 3353 N N . ALA A 1 444 ? -20.900 29.364 -15.058 1.00 89.19 444 ALA A N 1
ATOM 3354 C CA . ALA A 1 444 ? -21.910 28.550 -14.370 1.00 89.19 444 ALA A CA 1
ATOM 3355 C C . ALA A 1 444 ? -23.110 28.142 -15.251 1.00 89.19 444 ALA A C 1
ATOM 3357 O O . ALA A 1 444 ? -23.855 27.247 -14.887 1.00 89.19 444 ALA A O 1
ATOM 3358 N N . SER A 1 445 ? -23.324 28.795 -16.399 1.00 91.81 445 SER A N 1
ATOM 3359 C CA . SER A 1 445 ? -24.369 28.437 -17.366 1.00 91.81 445 SER A CA 1
ATOM 3360 C C . SER A 1 445 ? -23.987 27.299 -18.319 1.00 91.81 445 SER A C 1
ATOM 3362 O O . SER A 1 445 ? -24.852 26.814 -19.043 1.00 91.81 445 SER A O 1
ATOM 3364 N N . ARG A 1 446 ? -22.706 26.917 -18.375 1.00 93.38 446 ARG A N 1
ATOM 3365 C CA . ARG A 1 446 ? -22.154 25.863 -19.247 1.00 93.38 446 ARG A CA 1
ATOM 3366 C C . ARG A 1 446 ? -21.365 24.826 -18.432 1.00 93.38 446 ARG A C 1
ATOM 3368 O O . ARG A 1 446 ? -20.500 24.148 -18.979 1.00 93.38 446 ARG A O 1
ATOM 3375 N N . ASP A 1 447 ? -21.613 24.730 -17.127 1.00 87.75 447 ASP A N 1
ATOM 3376 C CA . ASP A 1 447 ? -20.895 23.831 -16.216 1.00 87.75 447 ASP A CA 1
ATOM 3377 C C . ASP A 1 447 ? -21.118 22.352 -16.573 1.00 87.75 447 ASP A C 1
ATOM 3379 O O . ASP A 1 447 ? -20.155 21.592 -16.675 1.00 87.75 447 ASP A O 1
ATOM 3383 N N . VAL A 1 448 ? -22.366 21.973 -16.859 1.00 90.56 448 VAL A N 1
ATOM 3384 C CA . VAL A 1 448 ? -22.746 20.631 -17.319 1.00 90.56 448 VAL A CA 1
ATOM 3385 C C . VAL A 1 448 ? -22.067 20.298 -18.647 1.00 90.56 448 VAL A C 1
ATOM 3387 O O . VAL A 1 448 ? -21.440 19.248 -18.760 1.00 90.56 448 VAL A O 1
ATOM 3390 N N . ASP A 1 449 ? -22.119 21.210 -19.618 1.00 90.25 449 ASP A N 1
ATOM 3391 C CA . ASP A 1 449 ? -21.510 21.011 -20.938 1.0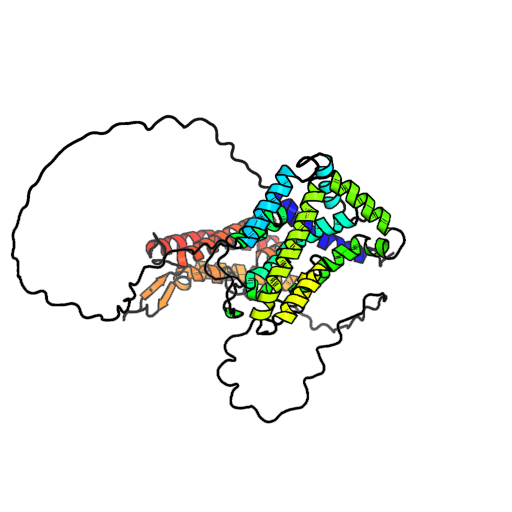0 90.25 449 ASP A CA 1
ATOM 3392 C C . ASP A 1 449 ? -19.985 20.870 -20.855 1.00 90.25 449 ASP A C 1
ATOM 3394 O O . ASP A 1 449 ? -19.387 20.103 -21.608 1.00 90.25 449 ASP A O 1
ATOM 3398 N N . PHE A 1 450 ? -19.341 21.602 -19.939 1.00 95.31 450 PHE A N 1
ATOM 3399 C CA . PHE A 1 450 ? -17.907 21.474 -19.704 1.00 95.31 450 PHE A CA 1
ATOM 3400 C C . PHE A 1 450 ? -17.573 20.096 -19.135 1.00 95.31 450 PHE A C 1
ATOM 3402 O O . PHE A 1 450 ? -16.654 19.443 -19.624 1.00 95.31 450 PHE A O 1
ATOM 3409 N N . ILE A 1 451 ? -18.309 19.645 -18.114 1.00 91.00 451 ILE A N 1
ATOM 3410 C CA . ILE A 1 451 ? -18.100 18.325 -17.504 1.00 91.00 451 ILE A CA 1
ATOM 3411 C C . ILE A 1 451 ? -18.319 17.226 -18.547 1.00 91.00 451 ILE A C 1
ATOM 3413 O O . ILE A 1 451 ? -17.460 16.362 -18.699 1.00 91.00 451 ILE A O 1
ATOM 3417 N N . GLU A 1 452 ? -19.400 17.308 -19.325 1.00 93.31 452 GLU A N 1
ATOM 3418 C CA . GLU A 1 452 ? -19.693 16.345 -20.387 1.00 93.31 452 GLU A CA 1
ATOM 3419 C C . GLU A 1 452 ? -18.592 16.318 -21.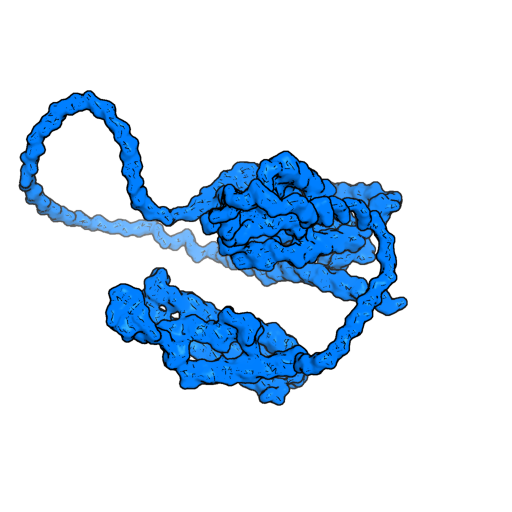457 1.00 93.31 452 GLU A C 1
ATOM 3421 O O . GLU A 1 452 ? -18.175 15.241 -21.885 1.00 93.31 452 GLU A O 1
ATOM 3426 N N . ALA A 1 453 ? -18.074 17.478 -21.871 1.00 95.50 453 ALA A N 1
ATOM 3427 C CA . ALA A 1 453 ? -16.961 17.545 -22.812 1.00 95.50 453 ALA A CA 1
ATOM 3428 C C . ALA A 1 453 ? -15.681 16.919 -22.232 1.00 95.50 453 ALA A C 1
ATOM 3430 O O . ALA A 1 453 ? -14.972 16.197 -22.932 1.00 95.50 453 ALA A O 1
ATOM 3431 N N . VAL A 1 454 ? -15.382 17.143 -20.950 1.00 95.75 454 VAL A N 1
ATOM 3432 C CA . VAL A 1 454 ? -14.222 16.520 -20.296 1.00 95.75 454 VAL A CA 1
ATOM 3433 C C . VAL A 1 454 ? -14.380 15.003 -20.215 1.00 95.75 454 VAL A C 1
ATOM 3435 O O . VAL A 1 454 ? -13.446 14.289 -20.576 1.00 95.75 454 VAL A O 1
ATOM 3438 N N . ASP A 1 455 ? -15.544 14.504 -19.807 1.00 92.75 455 ASP A N 1
ATOM 3439 C CA . ASP A 1 455 ? -15.791 13.064 -19.692 1.00 92.75 455 ASP A CA 1
ATOM 3440 C C . ASP A 1 455 ? -15.732 12.376 -21.065 1.00 92.75 455 ASP A C 1
ATOM 3442 O O . ASP A 1 455 ? -15.032 11.372 -21.223 1.00 92.75 455 ASP A O 1
ATOM 3446 N N . ARG A 1 456 ? -16.350 12.974 -22.096 1.00 92.75 456 ARG A N 1
ATOM 3447 C CA . ARG A 1 456 ? -16.272 12.479 -23.481 1.00 92.75 456 ARG A CA 1
ATOM 3448 C C . ARG A 1 456 ? -14.843 12.467 -24.013 1.00 92.75 456 ARG A C 1
ATOM 3450 O O . ARG A 1 456 ? -14.468 11.519 -24.706 1.00 92.75 456 ARG A O 1
ATOM 3457 N N . TYR A 1 457 ? -14.041 13.487 -23.699 1.00 97.44 457 TYR A N 1
ATOM 3458 C CA . TYR A 1 457 ? -12.625 13.506 -24.061 1.00 97.44 457 TYR A CA 1
ATOM 3459 C C . TYR A 1 457 ? -11.876 12.332 -23.425 1.00 97.44 457 TYR A C 1
ATOM 3461 O O . TYR A 1 457 ? -11.172 11.617 -24.135 1.00 97.44 457 TYR A O 1
ATOM 3469 N N . VAL A 1 458 ? -12.029 12.133 -22.111 1.00 95.19 458 VAL A N 1
ATOM 3470 C CA . VAL A 1 458 ? -11.309 11.098 -21.353 1.00 95.19 458 VAL A CA 1
ATOM 3471 C C . VAL A 1 458 ? -11.667 9.706 -21.859 1.00 95.19 458 VAL A C 1
ATOM 3473 O O . VAL A 1 458 ? -10.768 8.950 -22.220 1.00 95.19 458 VAL A O 1
ATOM 3476 N N . GLU A 1 459 ? -12.961 9.399 -21.963 1.00 93.88 459 GLU A N 1
ATOM 3477 C CA . GLU A 1 459 ? -13.452 8.102 -22.437 1.00 93.88 459 GLU A CA 1
ATOM 3478 C C . GLU A 1 459 ? -12.887 7.772 -23.824 1.00 93.88 459 GLU A C 1
ATOM 3480 O O . GLU A 1 459 ? -12.277 6.722 -24.035 1.00 93.88 459 GLU A O 1
ATOM 3485 N N . ASN A 1 460 ? -12.997 8.709 -24.768 1.00 96.88 460 ASN A N 1
ATOM 3486 C CA . ASN A 1 460 ? -12.567 8.466 -26.140 1.00 96.88 460 ASN A CA 1
ATOM 3487 C C . ASN A 1 460 ? -11.038 8.449 -26.288 1.00 96.88 460 ASN A C 1
ATOM 3489 O O . ASN A 1 460 ? -10.511 7.674 -27.091 1.00 96.88 460 ASN A O 1
ATOM 3493 N N . ALA A 1 461 ? -10.304 9.263 -25.526 1.00 95.88 461 ALA A N 1
ATOM 3494 C CA . ALA A 1 461 ? -8.843 9.234 -25.522 1.00 95.88 461 ALA A CA 1
ATOM 3495 C C . ALA A 1 461 ? -8.308 7.902 -24.965 1.00 95.88 461 ALA A C 1
ATOM 3497 O O . ALA A 1 461 ? -7.409 7.308 -25.571 1.00 95.88 461 ALA A O 1
ATOM 3498 N N . ASP A 1 462 ? -8.897 7.397 -23.878 1.00 93.94 462 ASP A N 1
ATOM 3499 C CA . ASP A 1 462 ? -8.528 6.114 -23.278 1.00 93.94 462 ASP A CA 1
ATOM 3500 C C . ASP A 1 462 ? -8.886 4.938 -24.194 1.00 93.94 462 ASP A C 1
ATOM 3502 O O . ASP A 1 462 ? -8.048 4.062 -24.421 1.00 93.94 462 ASP A O 1
ATOM 3506 N N . GLU A 1 463 ? -10.076 4.931 -24.802 1.00 92.94 463 GLU A N 1
ATOM 3507 C CA . GLU A 1 463 ? -10.458 3.888 -25.758 1.00 92.94 463 GLU A CA 1
ATOM 3508 C C . GLU A 1 463 ? -9.575 3.890 -27.014 1.00 92.94 463 GLU A C 1
ATOM 3510 O O . GLU A 1 463 ? -9.149 2.828 -27.481 1.00 92.94 463 GLU A O 1
ATOM 3515 N N . ALA A 1 464 ? -9.271 5.070 -27.570 1.00 94.06 464 ALA A N 1
ATOM 3516 C CA . ALA A 1 464 ? -8.371 5.196 -28.714 1.00 94.06 464 ALA A CA 1
ATOM 3517 C C . ALA A 1 464 ? -6.967 4.675 -28.376 1.00 94.06 464 ALA A C 1
ATOM 3519 O O . ALA A 1 464 ? -6.378 3.927 -29.159 1.00 94.06 464 ALA A O 1
ATOM 3520 N N . SER A 1 465 ? -6.451 5.032 -27.197 1.00 92.81 465 SER A N 1
ATOM 3521 C CA . SER A 1 465 ? -5.149 4.589 -26.695 1.00 92.81 465 SER A CA 1
ATOM 3522 C C . SER A 1 465 ? -5.120 3.079 -26.435 1.00 92.81 465 SER A C 1
ATOM 3524 O O . SER A 1 465 ? -4.189 2.390 -26.857 1.00 92.81 465 SER A O 1
ATOM 3526 N N . GLY A 1 466 ? -6.174 2.530 -25.827 1.00 89.56 466 GLY A N 1
ATOM 3527 C CA . GLY A 1 466 ? -6.316 1.102 -25.550 1.00 89.56 466 GLY A CA 1
ATOM 3528 C C . GLY A 1 466 ? -6.391 0.260 -26.823 1.00 89.56 466 GLY A C 1
ATOM 3529 O O . GLY A 1 466 ? -5.642 -0.710 -26.971 1.00 89.56 466 GLY A O 1
ATOM 3530 N N . MET A 1 467 ? -7.227 0.659 -27.788 1.00 87.38 467 MET A N 1
ATOM 3531 C CA . MET A 1 467 ? -7.287 0.002 -29.099 1.00 87.38 467 MET A CA 1
ATOM 3532 C C . MET A 1 467 ? -5.947 0.081 -29.825 1.00 87.38 467 MET A C 1
ATOM 3534 O O . MET A 1 467 ? -5.506 -0.908 -30.419 1.00 87.38 467 MET A O 1
ATOM 3538 N N . ALA A 1 468 ? -5.276 1.232 -29.752 1.00 88.00 468 ALA A N 1
ATOM 3539 C CA . ALA A 1 468 ? -3.978 1.411 -30.372 1.00 88.00 468 ALA A CA 1
ATOM 3540 C C . ALA A 1 468 ? -2.897 0.514 -29.745 1.00 88.00 468 ALA A C 1
ATOM 3542 O O . ALA A 1 468 ? -2.101 -0.100 -30.456 1.00 88.00 468 ALA A O 1
ATOM 3543 N N . TYR A 1 469 ? -2.902 0.375 -28.421 1.00 88.19 469 TYR A N 1
ATOM 3544 C CA . TYR A 1 469 ? -1.971 -0.489 -27.708 1.00 88.19 469 TYR A CA 1
ATOM 3545 C C . TYR A 1 469 ? -2.192 -1.969 -28.040 1.00 88.19 469 TYR A C 1
ATOM 3547 O O . TYR A 1 469 ? -1.245 -2.665 -28.407 1.00 88.19 469 TYR A O 1
ATOM 3555 N N . ILE A 1 470 ? -3.438 -2.451 -27.979 1.00 84.38 470 ILE A N 1
ATOM 3556 C CA . ILE A 1 470 ? -3.769 -3.861 -28.250 1.00 84.38 470 ILE A CA 1
ATOM 3557 C C . ILE A 1 470 ? -3.415 -4.238 -29.692 1.00 84.38 470 ILE A C 1
ATOM 3559 O O . ILE A 1 470 ? -2.841 -5.298 -29.938 1.00 84.38 470 ILE A O 1
ATOM 3563 N N . SER A 1 471 ? -3.716 -3.358 -30.649 1.00 83.75 471 SER A N 1
ATOM 3564 C CA . SER A 1 471 ? -3.427 -3.605 -32.064 1.00 83.75 471 SER A CA 1
ATOM 3565 C C . SER A 1 471 ? -1.952 -3.432 -32.435 1.00 83.75 471 SER A C 1
ATOM 3567 O O . SER A 1 471 ? -1.535 -3.938 -33.472 1.00 83.75 471 SER A O 1
ATOM 3569 N N . SER A 1 472 ? -1.129 -2.802 -31.588 1.00 84.00 472 SER A N 1
ATOM 3570 C CA . SER A 1 472 ? 0.308 -2.630 -31.860 1.00 84.00 472 SER A CA 1
ATOM 3571 C C . SER A 1 472 ? 1.092 -3.944 -31.937 1.00 84.00 472 SER A C 1
ATOM 3573 O O . SER A 1 472 ? 2.150 -3.987 -32.559 1.00 84.00 472 SER A O 1
ATOM 3575 N N . TRP A 1 473 ? 0.547 -5.023 -31.368 1.00 80.12 473 TRP A N 1
ATOM 3576 C CA . TRP A 1 473 ? 1.138 -6.363 -31.394 1.00 80.12 473 TRP A CA 1
ATOM 3577 C C . TRP A 1 473 ? 0.838 -7.145 -32.683 1.00 80.12 473 TRP A C 1
ATOM 3579 O O . TRP A 1 473 ? 1.384 -8.229 -32.869 1.00 80.12 473 TRP A O 1
ATOM 3589 N N . GLY A 1 474 ? 0.007 -6.604 -33.583 1.00 78.38 474 GLY A N 1
ATOM 3590 C CA . GLY A 1 474 ? -0.196 -7.107 -34.944 1.00 78.38 474 GLY A CA 1
ATOM 3591 C C . GLY A 1 474 ? -0.367 -8.625 -35.060 1.00 78.38 474 GLY A C 1
ATOM 3592 O O . GLY A 1 474 ? -1.259 -9.205 -34.444 1.00 78.38 474 GLY A O 1
ATOM 3593 N N . GLU A 1 475 ? 0.492 -9.254 -35.868 1.00 67.44 475 GLU A N 1
ATOM 3594 C CA . GLU A 1 475 ? 0.518 -10.704 -36.135 1.00 67.44 475 GLU A CA 1
ATOM 3595 C C . GLU A 1 475 ? 1.024 -11.545 -34.948 1.00 67.44 475 GLU A C 1
ATOM 3597 O O . GLU A 1 475 ? 0.799 -12.752 -34.912 1.00 67.44 475 GLU A O 1
ATOM 3602 N N . ALA A 1 476 ? 1.683 -10.934 -33.957 1.00 74.69 476 ALA A N 1
ATOM 3603 C CA . ALA A 1 476 ? 2.156 -11.638 -32.764 1.00 74.69 476 ALA A CA 1
ATOM 3604 C C . ALA A 1 476 ? 1.024 -11.947 -31.762 1.00 74.69 476 ALA A C 1
ATOM 3606 O O . ALA A 1 476 ? 1.235 -12.693 -30.805 1.00 74.69 476 ALA A O 1
ATOM 3607 N N . ASN A 1 477 ? -0.176 -11.387 -31.964 1.00 71.62 477 ASN A N 1
ATOM 3608 C CA . ASN A 1 477 ? -1.346 -11.630 -31.124 1.00 71.62 477 ASN A CA 1
ATOM 3609 C C . ASN A 1 477 ? -2.190 -12.805 -31.673 1.00 71.62 477 ASN A C 1
ATOM 3611 O O . ASN A 1 477 ? -2.489 -12.812 -32.870 1.00 71.62 477 ASN A O 1
ATOM 3615 N N . PRO A 1 478 ? -2.637 -13.779 -30.852 1.00 63.78 478 PRO A N 1
ATOM 3616 C CA . PRO A 1 478 ? -3.555 -14.827 -31.303 1.00 63.78 478 PRO A CA 1
ATOM 3617 C C . PRO A 1 478 ? -4.844 -14.244 -31.914 1.00 63.78 478 PRO A C 1
ATOM 3619 O O . PRO A 1 478 ? -5.606 -13.555 -31.241 1.00 63.78 478 PRO A O 1
ATOM 3622 N N . GLY A 1 479 ? -5.091 -14.508 -33.203 1.00 67.25 479 GLY A N 1
ATOM 3623 C CA . GLY A 1 479 ? -6.213 -13.918 -33.957 1.00 67.25 479 GLY A CA 1
ATOM 3624 C C . GLY A 1 479 ? -5.971 -12.489 -34.477 1.00 67.25 479 GLY A C 1
ATOM 3625 O O . GLY A 1 479 ? -6.916 -11.833 -34.932 1.00 67.25 479 GLY A O 1
ATOM 3626 N N . GLY A 1 480 ? -4.728 -12.009 -34.389 1.00 69.81 480 GLY A N 1
ATOM 3627 C CA . GLY A 1 480 ? -4.228 -10.780 -34.998 1.00 69.81 480 GLY A CA 1
ATOM 3628 C C . GLY A 1 480 ? -3.804 -10.962 -36.461 1.00 69.81 480 GLY A C 1
ATOM 3629 O O . GLY A 1 480 ? -3.762 -12.072 -36.984 1.00 69.81 480 GLY A O 1
ATOM 3630 N N . GLY A 1 481 ? -3.530 -9.847 -37.134 1.00 79.69 481 GLY A N 1
ATOM 3631 C CA . GLY A 1 481 ? -3.236 -9.778 -38.567 1.00 79.69 481 GLY A CA 1
ATOM 3632 C C . GLY A 1 481 ? -3.156 -8.324 -39.033 1.00 79.69 481 GLY A C 1
ATOM 3633 O O . GLY A 1 481 ? -3.631 -7.427 -38.332 1.00 79.69 481 GLY A O 1
ATOM 3634 N N . LYS A 1 482 ? -2.540 -8.055 -40.189 1.00 79.19 482 LYS A N 1
ATOM 3635 C CA . LYS A 1 482 ? -2.409 -6.681 -40.723 1.00 79.19 482 LYS A CA 1
ATOM 3636 C C . LYS A 1 482 ? -3.764 -6.008 -40.959 1.00 79.19 482 LYS A C 1
ATOM 3638 O O . LYS A 1 482 ? -3.930 -4.832 -40.653 1.00 79.19 482 LYS A O 1
ATOM 3643 N N . ASP A 1 483 ? -4.741 -6.787 -41.402 1.00 81.62 483 ASP A N 1
ATOM 3644 C CA . ASP A 1 483 ? -6.150 -6.412 -41.539 1.00 81.62 483 ASP A CA 1
ATOM 3645 C C . ASP A 1 483 ? -6.784 -6.008 -40.196 1.00 81.62 483 ASP A C 1
ATOM 3647 O O . ASP A 1 483 ? -7.555 -5.049 -40.116 1.00 81.62 483 ASP A O 1
ATOM 3651 N N . ARG A 1 484 ? -6.429 -6.701 -39.106 1.00 82.94 484 ARG A N 1
ATOM 3652 C CA . ARG A 1 484 ? -6.880 -6.351 -37.753 1.00 82.94 484 ARG A CA 1
ATOM 3653 C C . ARG A 1 484 ? -6.265 -5.042 -37.285 1.00 82.94 484 ARG A C 1
ATOM 3655 O O . ARG A 1 484 ? -6.982 -4.225 -36.715 1.00 82.94 484 ARG A O 1
ATOM 3662 N N . VAL A 1 485 ? -4.970 -4.836 -37.528 1.00 84.62 485 VAL A N 1
ATOM 3663 C CA . VAL A 1 485 ? -4.286 -3.579 -37.184 1.00 84.62 485 VAL A CA 1
ATOM 3664 C C . VAL A 1 485 ? -4.949 -2.403 -37.891 1.00 84.62 485 VAL A C 1
ATOM 3666 O O . VAL A 1 485 ? -5.292 -1.419 -37.241 1.00 84.62 485 VAL A O 1
ATOM 3669 N N . GLU A 1 486 ? -5.207 -2.531 -39.190 1.00 85.44 486 GLU A N 1
ATOM 3670 C CA . GLU A 1 486 ? -5.883 -1.501 -39.980 1.00 85.44 486 GLU A CA 1
ATOM 3671 C C . GLU A 1 486 ? -7.294 -1.196 -39.452 1.00 85.44 486 GLU A C 1
ATOM 3673 O O . GLU A 1 486 ? -7.646 -0.036 -39.230 1.00 85.44 486 GLU A O 1
ATOM 3678 N N . LEU A 1 487 ? -8.073 -2.233 -39.131 1.00 87.38 487 LEU A N 1
ATOM 3679 C CA . LEU A 1 487 ? -9.404 -2.078 -38.542 1.00 87.38 487 LEU A CA 1
ATOM 3680 C C . LEU A 1 487 ? -9.378 -1.338 -37.195 1.00 87.38 487 LEU A C 1
ATOM 3682 O O . LEU A 1 487 ? -10.253 -0.509 -36.933 1.00 87.38 487 LEU A O 1
ATOM 3686 N N . PHE A 1 488 ? -8.408 -1.625 -36.327 1.00 87.81 488 PHE A N 1
ATOM 3687 C CA . PHE A 1 488 ? -8.291 -0.945 -35.035 1.00 87.81 488 PHE A CA 1
ATOM 3688 C C . PHE A 1 488 ? -7.767 0.485 -35.161 1.00 87.81 488 PHE A C 1
ATOM 3690 O O . PHE A 1 488 ? -8.223 1.345 -34.411 1.00 87.81 488 PHE A O 1
ATOM 3697 N N . ILE A 1 489 ? -6.888 0.766 -36.127 1.00 89.31 489 ILE A N 1
ATOM 3698 C CA . ILE A 1 489 ? -6.454 2.133 -36.441 1.00 89.31 489 ILE A CA 1
ATOM 3699 C C . ILE A 1 489 ? -7.661 2.977 -36.861 1.00 89.31 489 ILE A C 1
ATOM 3701 O O . ILE A 1 489 ? -7.898 4.031 -36.277 1.00 89.31 489 ILE A O 1
ATOM 3705 N N . GLU A 1 490 ? -8.495 2.500 -37.785 1.00 91.25 490 GLU A N 1
ATOM 3706 C CA . GLU A 1 490 ? -9.669 3.270 -38.219 1.00 91.25 490 GLU A CA 1
ATOM 3707 C C . GLU A 1 490 ? -10.746 3.405 -37.130 1.00 91.25 490 GLU A C 1
ATOM 3709 O O . GLU A 1 490 ? -11.488 4.389 -37.104 1.00 91.25 490 GLU A O 1
ATOM 3714 N N . ARG A 1 491 ? -10.824 2.471 -36.176 1.00 91.25 491 ARG A N 1
ATOM 3715 C CA . ARG A 1 491 ? -11.662 2.648 -34.977 1.00 91.25 491 ARG A CA 1
ATOM 3716 C C . ARG A 1 491 ? -11.087 3.690 -34.026 1.00 91.25 491 ARG A C 1
ATOM 3718 O O . ARG A 1 491 ? -11.826 4.566 -33.587 1.00 91.25 491 ARG A O 1
ATOM 3725 N N . ALA A 1 492 ? -9.782 3.649 -33.765 1.00 94.12 492 ALA A N 1
ATOM 3726 C CA . ALA A 1 492 ? -9.109 4.659 -32.958 1.00 94.12 492 ALA A CA 1
ATOM 3727 C C . ALA A 1 492 ? -9.282 6.060 -33.565 1.00 94.12 492 ALA A C 1
ATOM 3729 O O . ALA A 1 492 ? -9.507 7.013 -32.827 1.00 94.12 492 ALA A O 1
ATOM 3730 N N . ARG A 1 493 ? -9.295 6.185 -34.901 1.00 95.50 493 ARG A N 1
ATOM 3731 C CA . ARG A 1 493 ? -9.591 7.447 -35.598 1.00 95.50 493 ARG A CA 1
ATOM 3732 C C . ARG A 1 493 ? -10.917 8.069 -35.174 1.00 95.50 493 ARG A C 1
ATOM 3734 O O . ARG A 1 493 ? -10.975 9.274 -34.943 1.00 95.50 493 ARG A O 1
ATOM 3741 N N . LYS A 1 494 ? -11.978 7.263 -35.074 1.00 96.81 494 LYS A N 1
ATOM 3742 C CA . LYS A 1 494 ? -13.314 7.743 -34.682 1.00 96.81 494 LYS A CA 1
ATOM 3743 C C . LYS A 1 494 ? -13.301 8.321 -33.273 1.00 96.81 494 LYS A C 1
ATOM 3745 O O . LYS A 1 494 ? -13.846 9.395 -33.055 1.00 96.81 494 LYS A O 1
ATOM 3750 N N . ASN A 1 495 ? -12.602 7.666 -32.358 1.00 96.88 495 ASN A N 1
ATOM 3751 C CA . ASN A 1 495 ? -12.478 8.146 -30.988 1.00 96.88 495 ASN A CA 1
ATOM 3752 C C . ASN A 1 495 ? -11.577 9.392 -30.902 1.00 96.88 495 ASN A C 1
ATOM 3754 O O . ASN A 1 495 ? -11.888 10.327 -30.173 1.00 96.88 495 ASN A O 1
ATOM 3758 N N . VAL A 1 496 ? -10.517 9.488 -31.716 1.00 97.38 496 VAL A N 1
ATOM 3759 C CA . VAL A 1 496 ? -9.694 10.711 -31.809 1.00 97.38 496 VAL A CA 1
ATOM 3760 C C . VAL A 1 496 ? -10.505 11.907 -32.324 1.00 97.38 496 VAL A C 1
ATOM 3762 O O . VAL A 1 496 ? -10.293 13.020 -31.847 1.00 97.38 496 VAL A O 1
ATOM 3765 N N . ILE A 1 497 ? -11.449 11.698 -33.250 1.00 98.12 497 ILE A N 1
ATOM 3766 C CA . ILE A 1 497 ? -12.387 12.742 -33.703 1.00 98.12 497 ILE A CA 1
ATOM 3767 C C . ILE A 1 497 ? -13.207 13.266 -32.521 1.00 98.12 497 ILE A C 1
ATOM 3769 O O . ILE A 1 497 ? -13.222 14.471 -32.283 1.00 98.12 497 ILE A O 1
ATOM 3773 N N . VAL A 1 498 ? -13.812 12.369 -31.737 1.00 97.25 498 VAL A N 1
ATOM 3774 C CA . VAL A 1 498 ? -14.623 12.753 -30.571 1.00 97.25 498 VAL A CA 1
ATOM 3775 C C . VAL A 1 498 ? -13.772 13.439 -29.500 1.00 97.25 498 VAL A C 1
ATOM 3777 O O . VAL A 1 498 ? -14.190 14.455 -28.945 1.00 97.25 498 VAL A O 1
ATOM 3780 N N . ALA A 1 499 ? -12.558 12.949 -29.244 1.00 97.50 499 ALA A N 1
ATOM 3781 C CA . ALA A 1 499 ? -11.628 13.575 -28.308 1.00 97.50 499 ALA A CA 1
ATOM 3782 C C . ALA A 1 499 ? -11.241 14.994 -28.762 1.00 97.50 499 ALA A C 1
ATOM 3784 O O . ALA A 1 499 ? -11.282 15.935 -27.971 1.00 97.50 499 ALA A O 1
ATOM 3785 N N . ARG A 1 500 ? -10.922 15.185 -30.048 1.00 98.06 500 ARG A N 1
ATOM 3786 C CA . ARG A 1 500 ? -10.643 16.512 -30.610 1.00 98.06 500 ARG A CA 1
ATOM 3787 C C . ARG A 1 500 ? -11.850 17.443 -30.458 1.00 98.06 500 ARG A C 1
ATOM 3789 O O . ARG A 1 500 ? -11.674 18.568 -29.998 1.00 98.06 500 ARG A O 1
ATOM 3796 N N . ASP A 1 501 ? -13.043 16.992 -30.833 1.00 97.69 501 ASP A N 1
ATOM 3797 C CA . ASP A 1 501 ? -14.258 17.816 -30.785 1.00 97.69 501 ASP A CA 1
ATOM 3798 C C . ASP A 1 501 ? -14.607 18.210 -29.346 1.00 97.69 501 ASP A C 1
ATOM 3800 O O . ASP A 1 501 ? -14.968 19.351 -29.080 1.00 97.69 501 ASP A O 1
ATOM 3804 N N . SER A 1 502 ? -14.376 17.304 -28.397 1.00 97.62 502 SER A N 1
ATOM 3805 C CA . SER A 1 502 ? -14.533 17.572 -26.967 1.00 97.62 502 SER A CA 1
ATOM 3806 C C . SER A 1 502 ? -13.557 18.646 -26.464 1.00 97.62 502 SER A C 1
ATOM 3808 O O . SER A 1 502 ? -13.955 19.548 -25.728 1.00 97.62 502 SER A O 1
ATOM 3810 N N . LEU A 1 503 ? -12.291 18.621 -26.910 1.00 97.56 503 LEU A N 1
ATOM 3811 C CA . LEU A 1 503 ? -11.349 19.712 -26.625 1.00 97.56 503 LEU A CA 1
ATOM 3812 C C . LEU A 1 503 ? -11.784 21.031 -27.274 1.00 97.56 503 LEU A C 1
ATOM 3814 O O . LEU A 1 503 ? -11.603 22.082 -26.664 1.00 97.56 503 LEU A O 1
ATOM 3818 N N . ALA A 1 504 ? -12.370 20.993 -28.474 1.00 97.88 504 ALA A N 1
ATOM 3819 C CA . ALA A 1 504 ? -12.906 22.185 -29.130 1.00 97.88 504 ALA A CA 1
ATOM 3820 C C . ALA A 1 504 ? -14.038 22.814 -28.305 1.00 97.88 504 ALA A C 1
ATOM 3822 O O . ALA A 1 504 ? -14.038 24.024 -28.094 1.00 97.88 504 ALA A O 1
ATOM 3823 N N . THR A 1 505 ? -14.949 21.996 -27.768 1.00 97.06 505 THR A N 1
ATOM 3824 C CA . THR A 1 505 ? -16.014 22.455 -26.865 1.00 97.06 505 THR A CA 1
ATOM 3825 C C . THR A 1 505 ? -15.449 23.076 -25.589 1.00 97.06 505 THR A C 1
ATOM 3827 O O . THR A 1 505 ? -15.908 24.134 -25.167 1.00 97.06 505 THR A O 1
ATOM 3830 N N . VAL A 1 506 ? -14.415 22.479 -24.988 1.00 96.56 506 VAL A N 1
ATOM 3831 C CA . VAL A 1 506 ? -13.742 23.069 -23.819 1.00 96.56 506 VAL A CA 1
ATOM 3832 C C . VAL A 1 506 ? -13.107 24.422 -24.159 1.00 96.56 506 VAL A C 1
ATOM 3834 O O . VAL A 1 506 ? -13.250 25.373 -23.393 1.00 96.56 506 VAL A O 1
ATOM 3837 N N . ILE A 1 507 ? -12.420 24.524 -25.300 1.00 97.25 507 ILE A N 1
ATOM 3838 C CA . ILE A 1 507 ? -11.806 25.771 -25.785 1.00 97.25 507 ILE A CA 1
ATOM 3839 C C . ILE A 1 507 ? -12.871 26.855 -25.983 1.00 97.25 507 ILE A C 1
ATOM 3841 O O . ILE A 1 507 ? -12.683 27.981 -25.527 1.00 97.25 507 ILE A O 1
ATOM 3845 N N . GLU A 1 508 ? -14.009 26.504 -26.585 1.00 97.38 508 GLU A N 1
ATOM 3846 C CA . GLU A 1 508 ? -15.147 27.406 -26.778 1.00 97.38 508 GLU A CA 1
ATOM 3847 C C . GLU A 1 508 ? -15.707 27.913 -25.440 1.00 97.38 508 GLU A C 1
ATOM 3849 O O . GLU A 1 508 ? -15.868 29.119 -25.258 1.00 97.38 508 GLU A O 1
ATOM 3854 N N . ILE A 1 509 ? -15.961 27.011 -24.482 1.00 95.50 509 ILE A N 1
ATOM 3855 C CA . ILE A 1 509 ? -16.525 27.361 -23.166 1.00 95.50 509 ILE A CA 1
ATOM 3856 C C . ILE A 1 509 ? -15.580 28.279 -22.378 1.00 95.50 509 ILE A C 1
ATOM 3858 O O . ILE A 1 509 ? -16.038 29.184 -21.680 1.00 95.50 509 ILE A O 1
ATOM 3862 N N . LEU A 1 510 ? -14.270 28.053 -22.487 1.00 93.94 510 LEU A N 1
ATOM 3863 C CA . LEU A 1 510 ? -13.244 28.842 -21.803 1.00 93.94 510 LEU A CA 1
ATOM 3864 C C . LEU A 1 510 ? -12.845 30.124 -22.553 1.00 93.94 510 LEU A C 1
ATOM 3866 O O . LEU A 1 510 ? -12.097 30.932 -21.998 1.00 93.94 510 LEU A O 1
ATOM 3870 N N . GLY A 1 511 ? -13.321 30.317 -23.788 1.00 93.69 511 GLY A N 1
ATOM 3871 C CA . GLY A 1 511 ? -12.988 31.465 -24.634 1.00 93.69 511 GLY A CA 1
ATOM 3872 C C . GLY A 1 511 ? -11.503 31.547 -25.009 1.00 93.69 511 GLY A C 1
ATOM 3873 O O . GLY A 1 511 ? -10.930 32.637 -24.944 1.00 93.69 511 GLY A O 1
ATOM 3874 N N . LEU A 1 512 ? -10.880 30.403 -25.325 1.00 91.25 512 LEU A N 1
ATOM 3875 C CA . LEU A 1 512 ? -9.439 30.271 -25.610 1.00 91.25 512 LEU A CA 1
ATOM 3876 C C . LEU A 1 512 ? -9.065 30.355 -27.092 1.00 91.25 512 LEU A C 1
ATOM 3878 O O . LEU A 1 512 ? -9.904 30.012 -27.954 1.00 91.25 512 LEU A O 1
#

Mean predicted aligned error: 20.28 Å

Sequence (512 aa):
MRTLSKISNVSLAVATVGTFFCYQSSSHAFVPMMSRSSLESMTRTKPSSLETWHGQSRYPIGSSKVPTQTTMLFATEKGQNIENSSNLSFNPLYGALWATFLAYGIFFSPGEMLDASDTKLIETLIGDPSNANGDINSLFFVVFNALGIMPIVMAQLALPQGSSKGVWAAPFVLGSFGAGFGAFGLYLTLRAPPVESKRKSEASWITANVLESKLFNWIIVILCGTVVASSGILLAVGGDGWSTVWDNYLQLASTSKLVSVSSVDLLILTVSAATLIPRDYSLRGSTDDGKGNAIAAATTLLPVVGAALYCALRPPLPDSDSSSNTDINKENDSTETRRSFFNVGAALLLSSGTVLSTESSPAKAASQEELDKANIVKGYQRLQYLLDNWEKETTVCGMGGDKLERSCERTPLKVMDYLGYKATNDPLFKAEKTLRRLYPLAPASRDVDFIEAVDRYVENADEASGMAYISSWGEANPGGGKDRVELFIERARKNVIVARDSLATVIEILGL

Foldseek 3Di:
DVVVVVVVVVLVVLLCVLVVLVVVVVPDPPDPPDDPDDDDDDDDDDDDDDDDDDDDDDDDDDDDDDDDDDDDDDPPDDDDDPDDDLPWAFDVVLVVVLVVLVCCLPPPFAADPPDPVVVVQVVVCSVCVLCPVVPDQLVLLLLLVLQQLLLLLLCLLVQQQADPRWDDCVVLSSVCNPVFSNSNSVCVGTGDGGDQEGALVNGDPCNNPQSLDLVNLVVSLVSSVSSNVSSCVVVCVVDVNVVVSVVVLVVCSNHDSVSVSSVVSLLSSLLVLLVRQLSSLVNQVDPCSVVSNVLSVVSSVPRSNSSSVCSNPHHGHHHPDPPDDPPPPPDDDPDDDDPDDPDPDDDDDDDDDDDDDDDDDDPDDPPPLVLLLVLLVVLLVLLVVCLVCVVPQQWDWDDPPPDPDIDIAGALVSLCVSCQNPDCPHSNPVNLVSLVVCLVLFDPVCSVVSVVLSVLLVVLSVQLNVLRVVLRCAPVDVVHHSVSSVVSSVVSSVSSVSNSVSSVSSCVRNVD

pLDDT: mean 75.9, std 26.39, range [23.88, 98.19]

Secondary structure (DSSP, 8-state):
--SHHHHHHHHHHHHHHHHHHHHHHHT--------S-------------------------------------------------------HHHHHHHHHHHHIIIIISSS-TT-HHHHHHHHHHHH-TT-TT--S-HHHHHHHHHHHHHHHHHHHHHTTT--SSS--SHHHHHHHHHHTHHHHHHHHHHSPPPPS---GGGS-HHIIIIIT-HHHHHHHHHHHHHHHHHTSHHHHHTSTTHHHHHHHHHHHHTT-HHHHHHHHHHHHHHHHHHHHHHHHHHHTT---HHHHHHHHHHHTTSTTHHHHHHHHHSPPPPPS---SSTTS--SS---S--SSSS--S---S---------------PPPHHHHHHHHHHHHHHHHHHHHHTHHHHTEEEEE-TT-SSEEEEE-THHHHHHTTSS-TTSTTTTHHHHHHHHGGGS-TTSHHHHHHHHHHHHHHHHHHHHHHHHHTTGGGSTT--HHHHHHHHHHHHHHHHHHHHHHHHHHHHHT-

Nearest PDB structures (foldseek):
  3jbk-assembly1_M  TM=6.777E-01  e=7.748E-01  Homo sapiens
  3jbi-assembly1_V  TM=6.288E-01  e=8.447E-01  Gallus gallus
  1ydi-assembly1_A  TM=6.519E-01  e=2.954E+00  Homo sapiens